Protein AF-A0A482VTL4-F1 (afdb_monomer)

Solvent-accessible surface area (backbone atoms only — not comparable to full-atom values): 32641 Å² total; per-residue (Å²): 131,57,73,71,59,55,52,56,54,50,52,46,52,51,50,43,53,53,53,52,62,66,38,55,73,48,60,79,71,60,83,48,68,69,58,53,53,38,52,49,57,42,52,54,55,52,72,68,53,52,88,90,37,41,71,59,42,42,52,54,50,53,53,48,38,52,28,54,71,68,72,47,85,49,82,72,54,74,49,80,71,72,94,62,82,82,74,74,77,81,61,75,80,79,84,70,78,88,76,66,90,77,74,70,80,77,70,83,72,81,81,76,95,78,85,88,82,91,82,84,89,82,86,82,87,83,90,80,87,82,86,81,82,88,81,87,82,89,80,84,88,83,85,91,76,92,80,81,91,76,87,87,81,91,84,87,82,85,91,85,89,85,84,88,80,87,76,89,77,81,86,75,92,71,96,77,89,69,69,76,64,57,60,60,55,51,56,55,53,53,54,51,53,54,52,53,52,53,55,52,52,52,52,53,56,58,56,57,71,68,70,78,80,82,82,86,84,84,84,89,83,86,86,90,87,87,86,80,90,86,86,81,95,70,86,76,49,76,66,52,51,53,51,46,51,51,50,50,49,52,49,49,51,51,50,51,55,50,54,58,43,49,58,54,50,52,56,48,47,53,50,50,53,52,50,52,52,52,50,54,50,50,53,51,50,50,53,50,52,50,53,52,50,53,53,49,51,52,52,50,56,53,51,52,52,50,52,52,49,53,52,50,54,49,52,51,53,51,52,52,52,52,50,52,51,52,52,49,53,52,51,51,52,50,52,53,51,51,52,52,51,52,51,50,51,52,53,50,52,52,53,53,49,55,51,51,53,52,51,51,53,52,51,52,54,50,53,54,49,50,52,52,51,53,51,52,50,52,51,52,49,52,55,51,52,54,48,50,65,60,44,51,62,54,50,53,52,48,51,67,65,39,53,63,53,55,50,49,50,54,54,50,66,71,54,74,83,63,80,88,53,74,70,60,54,56,51,52,54,51,49,53,53,49,50,55,51,50,52,53,51,50,56,50,50,51,55,52,50,52,52,51,53,51,50,52,51,53,54,48,52,54,50,52,52,52,51,52,49,52,53,51,52,53,51,50,52,50,49,53,53,51,53,52,51,54,52,49,52,52,50,52,53,48,54,52,50,52,52,53,50,50,52,49,51,52,50,53,53,50,52,53,51,51,51,50,54,49,50,53,49,52,52,51,53,52,49,54,51,36,59,74,69,67,59,77,129

pLDDT: mean 78.12, std 22.91, range [29.98, 98.38]

Organism: Asbolus verrucosus (NCBI:txid1661398)

Secondary structure (DSSP, 8-state):
--HHHHHHHHHHHHHHHHHHHHHHHHHTT---HHHHHHHHHHHHHHHT--TTTHHHHHHHHHHHHHHHHTT---TTTTSPPPSSSPPPGGGSSSS--TT-------------------------------PPPP-------------------------------------------STHHHHHHHHHHHHHHHHHHHHHHHHHHHHHTTSSSS--------------------PPPHHHHHHHHHHHHHHHHHHHHHHHHHHHHHHHHHHHHHHHHHHHHHHHHHHHHHHHHHHHHHHHHHHHHHHHHHHHHHHHHHHHHHHHHHHHHHHHHHHHHHHHHHHHHHHHHHHHHHHHHHHHHHHHHHHHHHHHHHHHHHHHHHHHHHHHHHHHHHHHHHHHHHHHHHHHHHHHHTTTTS---HHHHHHHHHHHHHHHHHHHHHHHHHHHHHHHHHHHHHHHHHHHHHHHHHHHHHHHHHHHHHHHHHHHHHHHHHHHHHHHHHHHHHHHHHHHHHHHHHHHHHHHHHHHHHHHTT---

Foldseek 3Di:
DDPVLVVVLVVLVVLVVVLVVLQVVLLVVQPDPLLNVLLVQLVVVLVVADSVQSVQSSVVSVVSSVCSVVSHDDPPSNAGADPDHHDRPVPPPDDPPPDDPPPDPPDPDPDDPDDDDDDDDDDDDDDDDDDDDDDDDDDDDDDDDDDDDDDDDDDDDDDDDDDDDDDDDDDDDDDDPDPPVVVVVVVVVVVVVVVVVVVVVVVVVVVVVVPPPPDDDDDDDDDDDDDDDDDDDDDDDPVSVVVVVVVVVVVVVVVVVVVVCVVVVVVVVVVVVVVVVVVVVVVVVVVVVVVVVVVVVVVVVVVVVVVVVVVVVVVVVVVVVVVVVVVVVVVVVVVVVVVVVVVVVVVVVVVVVVVVVVVVVVVVVVVVVVVVVVVVVVVVVVVVVVVCVVCVVVVVVVVVVCPVVVVVVVVVVVVPPDDDDCVVVVVVVVVVVVVVVVVVVVVVVVVVVVVVVVVVVVVVVVVVVVVVVVVVVVVVVVVVVVVVVVVVVVVVVVVVVVVVVVVVVVVVVVVVVVVVVVVVVVVVVVVVVCVVVVVPD

Radius of gyration: 60.25 Å; Cα contacts (8 Å, |Δi|>4): 72; chains: 1; bounding box: 126×79×202 Å

Structure (mmCIF, N/CA/C/O backbone):
data_AF-A0A482VTL4-F1
#
_entry.id   AF-A0A482VTL4-F1
#
loop_
_atom_site.group_PDB
_atom_site.id
_atom_site.type_symbol
_atom_site.label_atom_id
_atom_site.label_alt_id
_atom_site.label_comp_id
_atom_site.label_asym_id
_atom_site.label_entity_id
_atom_site.label_seq_id
_atom_site.pdbx_PDB_ins_code
_atom_site.Cartn_x
_atom_site.Cartn_y
_atom_site.Cartn_z
_atom_site.occupancy
_atom_site.B_iso_or_equiv
_atom_site.auth_seq_id
_atom_site.auth_comp_id
_atom_site.auth_asym_id
_atom_site.auth_atom_id
_atom_site.pdbx_PDB_model_num
ATOM 1 N N . MET A 1 1 ? -28.042 -32.135 0.192 1.00 60.25 1 MET A N 1
ATOM 2 C CA . MET A 1 1 ? -26.787 -31.530 0.683 1.00 60.25 1 MET A CA 1
ATOM 3 C C . MET A 1 1 ? -27.067 -30.994 2.074 1.00 60.25 1 MET A C 1
ATOM 5 O O . MET A 1 1 ? -28.146 -30.457 2.275 1.00 60.25 1 MET A O 1
ATOM 9 N N . SER A 1 2 ? -26.186 -31.239 3.046 1.00 85.94 2 SER A N 1
ATOM 10 C CA . SER A 1 2 ? -26.343 -30.674 4.397 1.00 85.94 2 SER A CA 1
ATOM 11 C C . SER A 1 2 ? -26.143 -29.156 4.338 1.00 85.94 2 SER A C 1
ATOM 13 O O . SER A 1 2 ? -25.330 -28.710 3.531 1.00 85.94 2 SER A O 1
ATOM 15 N N . ALA A 1 3 ? -26.822 -28.379 5.187 1.00 86.50 3 ALA A N 1
ATOM 16 C CA . ALA A 1 3 ? -26.618 -26.927 5.291 1.00 86.50 3 ALA A CA 1
ATOM 17 C C . ALA A 1 3 ? -25.130 -26.567 5.491 1.00 86.50 3 ALA A C 1
ATOM 19 O O . ALA A 1 3 ? -24.632 -25.621 4.889 1.00 86.50 3 ALA A O 1
ATOM 20 N N . ALA A 1 4 ? -24.385 -27.415 6.211 1.00 87.44 4 ALA A N 1
ATOM 21 C CA . ALA A 1 4 ? -22.936 -27.284 6.378 1.00 87.44 4 ALA A CA 1
ATOM 22 C C . ALA A 1 4 ? -22.156 -27.358 5.048 1.00 87.44 4 ALA A C 1
ATOM 24 O O . ALA A 1 4 ? -21.132 -26.708 4.882 1.00 87.44 4 ALA A O 1
ATOM 25 N N . SER A 1 5 ? -22.639 -28.130 4.069 1.00 90.88 5 SER A N 1
ATOM 26 C CA . SER A 1 5 ? -22.007 -28.215 2.748 1.00 90.88 5 SER A CA 1
ATOM 27 C C . SER A 1 5 ? -22.274 -26.978 1.893 1.00 90.88 5 SER A C 1
ATOM 29 O O . SER A 1 5 ? -21.494 -26.723 0.982 1.00 90.88 5 SER A O 1
ATOM 31 N N . GLU A 1 6 ? -23.365 -26.247 2.124 1.00 93.69 6 GLU A N 1
ATOM 32 C CA . GLU A 1 6 ? -23.650 -25.006 1.394 1.00 93.69 6 GLU A CA 1
ATOM 33 C C . GLU A 1 6 ? -22.810 -23.840 1.915 1.00 93.69 6 GLU A C 1
ATOM 35 O O . GLU A 1 6 ? -22.369 -23.011 1.123 1.00 93.69 6 GLU A O 1
ATOM 40 N N . GLU A 1 7 ? -22.545 -23.798 3.220 1.00 95.12 7 GLU A N 1
ATOM 41 C CA . GLU A 1 7 ? -21.705 -22.774 3.847 1.00 95.12 7 GLU A CA 1
ATOM 42 C C . GLU A 1 7 ? -20.256 -22.856 3.347 1.00 95.12 7 GLU A C 1
ATOM 44 O O . GLU A 1 7 ? -19.755 -21.895 2.768 1.00 95.12 7 GLU A O 1
ATOM 49 N N . VAL A 1 8 ? -19.658 -24.054 3.362 1.00 95.12 8 VAL A N 1
ATOM 50 C CA . VAL A 1 8 ? -18.314 -24.297 2.796 1.00 95.12 8 VAL A CA 1
ATOM 51 C C . VAL A 1 8 ? -18.229 -23.889 1.318 1.00 95.12 8 VAL A C 1
ATOM 53 O O . VAL A 1 8 ? -17.211 -23.390 0.844 1.00 95.12 8 VAL A O 1
ATOM 56 N N . GLN A 1 9 ? -19.304 -24.084 0.553 1.00 95.06 9 GLN A N 1
ATOM 57 C CA . GLN A 1 9 ? -19.341 -23.714 -0.863 1.00 95.06 9 GLN A CA 1
ATOM 58 C C . GLN A 1 9 ? -19.384 -22.197 -1.083 1.00 95.06 9 GLN A C 1
ATOM 60 O O . GLN A 1 9 ? -18.879 -21.741 -2.111 1.00 95.06 9 GLN A O 1
ATOM 65 N N . LYS A 1 10 ? -19.976 -21.435 -0.152 1.00 95.38 10 LYS A N 1
ATOM 66 C CA . LYS A 1 10 ? -19.970 -19.965 -0.172 1.00 95.38 10 LYS A CA 1
ATOM 67 C C . LYS A 1 10 ? -18.594 -19.420 0.190 1.00 95.38 10 LYS A C 1
ATOM 69 O O . LYS A 1 10 ? -18.122 -18.521 -0.502 1.00 95.38 10 LYS A O 1
ATOM 74 N N . ASP A 1 11 ? -17.937 -20.009 1.185 1.00 96.94 11 ASP A N 1
ATOM 75 C CA . ASP A 1 11 ? -16.589 -19.607 1.599 1.00 96.94 11 ASP A CA 1
ATOM 76 C C . ASP A 1 11 ? -15.585 -19.778 0.454 1.00 96.94 11 ASP A C 1
ATOM 78 O O . ASP A 1 11 ? -14.844 -18.854 0.122 1.00 96.94 11 ASP A O 1
ATOM 82 N N . LEU A 1 12 ? -15.648 -20.907 -0.259 1.00 96.62 12 LEU A N 1
ATOM 83 C CA . LEU A 1 12 ? -14.800 -21.140 -1.431 1.00 96.62 12 LEU A CA 1
ATOM 84 C C . LEU A 1 12 ? -15.056 -20.138 -2.570 1.00 96.62 12 LEU A C 1
ATOM 86 O O . LEU A 1 12 ? -14.132 -19.806 -3.315 1.00 96.62 12 LEU A O 1
ATOM 90 N N . ASP A 1 13 ? -16.286 -19.651 -2.747 1.00 97.25 13 ASP A N 1
ATOM 91 C CA . ASP A 1 13 ? -16.582 -18.605 -3.736 1.00 97.25 13 ASP A CA 1
ATOM 92 C C . ASP A 1 13 ? -16.132 -17.214 -3.280 1.00 97.25 13 ASP A C 1
ATOM 94 O O . ASP A 1 13 ? -15.721 -16.407 -4.117 1.00 97.25 13 ASP A O 1
ATOM 98 N N . ALA A 1 14 ? -16.173 -16.932 -1.977 1.00 96.88 14 ALA A N 1
ATOM 99 C CA . ALA A 1 14 ? -15.612 -15.710 -1.413 1.00 96.88 14 ALA A CA 1
ATOM 100 C C . ALA A 1 14 ? -14.087 -15.671 -1.604 1.00 96.88 14 ALA A C 1
ATOM 102 O O . ALA A 1 14 ? -13.564 -14.683 -2.121 1.00 96.88 14 ALA A O 1
ATOM 103 N N . GLU A 1 15 ? -13.392 -16.772 -1.306 1.00 97.19 15 GLU A N 1
ATOM 104 C CA . GLU A 1 15 ? -11.956 -16.926 -1.573 1.00 97.19 15 GLU A CA 1
ATOM 105 C C . GLU A 1 15 ? -11.619 -16.718 -3.053 1.00 97.19 15 GLU A C 1
ATOM 107 O O . GLU A 1 15 ? -10.698 -15.974 -3.383 1.00 97.19 15 GLU A O 1
ATOM 112 N N . PHE A 1 16 ? -12.391 -17.319 -3.964 1.00 98.00 16 PHE A N 1
ATOM 113 C CA . PHE A 1 16 ? -12.198 -17.143 -5.405 1.00 98.00 16 PHE A CA 1
ATOM 114 C C . PHE A 1 16 ? -12.252 -15.665 -5.816 1.00 98.00 16 PHE A C 1
ATOM 116 O O . PHE A 1 16 ? -11.371 -15.184 -6.529 1.00 98.00 16 PHE A O 1
ATOM 123 N N . ARG A 1 17 ? -13.256 -14.919 -5.333 1.00 97.56 17 ARG A N 1
ATOM 124 C CA . ARG A 1 17 ? -13.385 -13.478 -5.608 1.00 97.56 17 ARG A CA 1
ATOM 125 C C . ARG A 1 17 ? -12.230 -12.678 -5.013 1.00 97.56 17 ARG A C 1
ATOM 127 O O . ARG A 1 17 ? -11.734 -11.766 -5.672 1.00 97.56 17 ARG A O 1
ATOM 134 N N . GLN A 1 18 ? -11.794 -13.031 -3.806 1.00 97.69 18 GLN A N 1
ATOM 135 C CA . GLN A 1 18 ? -10.670 -12.378 -3.142 1.00 97.69 18 GLN A CA 1
ATOM 136 C C . GLN A 1 18 ? -9.375 -12.551 -3.942 1.00 97.69 18 GLN A C 1
ATOM 138 O O . GLN A 1 18 ? -8.661 -11.579 -4.178 1.00 97.69 18 GLN A O 1
ATOM 143 N N . ILE A 1 19 ? -9.094 -13.764 -4.420 1.00 97.19 19 ILE A N 1
ATOM 144 C CA . ILE A 1 19 ? -7.901 -14.032 -5.229 1.00 97.19 19 ILE A CA 1
ATOM 145 C C . ILE A 1 19 ? -7.982 -13.284 -6.569 1.00 97.19 19 ILE A C 1
ATOM 147 O O . ILE A 1 19 ? -7.005 -12.660 -6.976 1.00 97.19 19 ILE A O 1
ATOM 151 N N . LEU A 1 20 ? -9.143 -13.254 -7.236 1.00 97.50 20 LEU A N 1
ATOM 152 C CA . LEU A 1 20 ? -9.313 -12.463 -8.466 1.00 97.50 20 LEU A CA 1
ATOM 153 C C . LEU A 1 20 ? -9.053 -10.967 -8.247 1.00 97.50 20 LEU A C 1
ATOM 155 O O . LEU A 1 20 ? -8.457 -10.315 -9.107 1.00 97.50 20 LEU A O 1
ATOM 159 N N . TYR A 1 21 ? -9.477 -10.424 -7.104 1.00 97.06 21 TYR A N 1
ATOM 160 C CA . TYR A 1 21 ? -9.204 -9.035 -6.741 1.00 97.06 21 TYR A CA 1
ATOM 161 C C . TYR A 1 21 ? -7.698 -8.770 -6.595 1.00 97.06 21 TYR A C 1
ATOM 163 O O . TYR A 1 21 ? -7.215 -7.745 -7.071 1.00 97.06 21 TYR A O 1
ATOM 171 N N . ILE A 1 22 ? -6.957 -9.722 -6.017 1.00 95.44 22 ILE A N 1
ATOM 172 C CA . ILE A 1 22 ? -5.495 -9.658 -5.881 1.00 95.44 22 ILE A CA 1
ATOM 173 C C . ILE A 1 22 ? -4.805 -9.728 -7.249 1.00 95.44 22 ILE A C 1
ATOM 175 O O . ILE A 1 22 ? -3.878 -8.966 -7.492 1.00 95.44 22 ILE A O 1
ATOM 179 N N . ILE A 1 23 ? -5.258 -10.595 -8.161 1.00 96.31 23 ILE A N 1
ATOM 180 C CA . ILE A 1 23 ? -4.631 -10.782 -9.483 1.00 96.31 23 ILE A CA 1
ATOM 181 C C . ILE A 1 23 ? -4.832 -9.562 -10.397 1.00 96.31 23 ILE A C 1
ATOM 183 O O . ILE A 1 23 ? -3.937 -9.205 -11.166 1.00 96.31 23 ILE A O 1
ATOM 187 N N . LYS A 1 24 ? -6.004 -8.917 -10.330 1.00 96.44 24 LYS A N 1
ATOM 188 C CA . LYS A 1 24 ? -6.426 -7.835 -11.237 1.00 96.44 24 LYS A CA 1
ATOM 189 C C . LYS A 1 24 ? -5.363 -6.750 -11.514 1.00 96.44 24 LYS A C 1
ATOM 191 O O . LYS A 1 24 ? -5.159 -6.462 -12.694 1.00 96.44 24 LYS A O 1
ATOM 196 N N . PRO A 1 25 ? -4.688 -6.138 -10.518 1.00 96.50 25 PRO A N 1
ATOM 197 C CA . PRO A 1 25 ? -3.661 -5.124 -10.776 1.00 96.50 25 PRO A CA 1
ATOM 198 C C . PRO A 1 25 ? -2.442 -5.669 -11.530 1.00 96.50 25 PRO A C 1
ATOM 200 O O . PRO A 1 25 ? -1.863 -4.953 -12.341 1.00 96.50 25 PRO A O 1
ATOM 203 N N . TYR A 1 26 ? -2.072 -6.935 -11.324 1.00 95.69 26 TYR A N 1
ATOM 204 C CA . TYR A 1 26 ? -0.887 -7.520 -11.951 1.00 95.69 26 TYR A CA 1
ATOM 205 C C . TYR A 1 26 ? -1.092 -7.851 -13.435 1.00 95.69 26 TYR A C 1
ATOM 207 O O . TYR A 1 26 ? -0.136 -7.787 -14.204 1.00 95.69 26 TYR A O 1
ATOM 215 N N . ILE A 1 27 ? -2.331 -8.121 -13.874 1.00 93.69 27 ILE A N 1
ATOM 216 C CA . ILE A 1 27 ? -2.642 -8.393 -15.293 1.00 93.69 27 ILE A CA 1
ATOM 217 C C . ILE A 1 27 ? -2.226 -7.228 -16.200 1.00 93.69 27 ILE A C 1
ATOM 219 O O . ILE A 1 27 ? -1.717 -7.457 -17.294 1.00 93.69 27 ILE A O 1
ATOM 223 N N . ALA A 1 28 ? -2.386 -5.986 -15.736 1.00 93.12 28 ALA A N 1
ATOM 224 C CA . ALA A 1 28 ? -2.023 -4.793 -16.502 1.00 93.12 28 ALA A CA 1
ATOM 225 C C . ALA A 1 28 ? -0.508 -4.652 -16.748 1.00 93.12 28 ALA A C 1
ATOM 227 O O . ALA A 1 28 ? -0.102 -3.878 -17.611 1.00 93.12 28 ALA A O 1
ATOM 228 N N . HIS A 1 29 ? 0.324 -5.383 -16.000 1.00 93.62 29 HIS A N 1
ATOM 229 C CA . HIS A 1 29 ? 1.783 -5.326 -16.090 1.00 93.62 29 HIS A CA 1
ATOM 230 C C . HIS A 1 29 ? 2.392 -6.451 -16.944 1.00 93.62 29 HIS A C 1
ATOM 232 O O . HIS A 1 29 ? 3.610 -6.492 -17.128 1.00 93.62 29 HIS A O 1
ATOM 238 N N . ILE A 1 30 ? 1.570 -7.356 -17.485 1.00 95.25 30 ILE A N 1
ATOM 239 C CA . ILE A 1 30 ? 2.030 -8.462 -18.329 1.00 95.25 30 ILE A CA 1
ATOM 240 C C . ILE A 1 30 ? 2.182 -7.961 -19.766 1.00 95.25 30 ILE A C 1
ATOM 242 O O . ILE A 1 30 ? 1.201 -7.723 -20.465 1.00 95.25 30 ILE A O 1
ATOM 246 N N . ASN A 1 31 ? 3.432 -7.822 -20.213 1.00 95.12 31 ASN A N 1
ATOM 247 C CA . ASN A 1 31 ? 3.753 -7.313 -21.552 1.00 95.12 31 ASN A CA 1
ATOM 248 C C . ASN A 1 31 ? 3.750 -8.399 -22.640 1.00 95.12 31 ASN A C 1
ATOM 250 O O . ASN A 1 31 ? 3.723 -8.078 -23.827 1.00 95.12 31 ASN A O 1
ATOM 254 N N . ASP A 1 32 ? 3.804 -9.676 -22.257 1.00 96.69 32 ASP A N 1
ATOM 255 C CA . ASP A 1 32 ? 3.791 -10.783 -23.209 1.00 96.69 32 ASP A CA 1
ATOM 256 C C . ASP A 1 32 ? 2.350 -11.182 -23.560 1.00 96.69 32 ASP A C 1
ATOM 258 O O . ASP A 1 32 ? 1.608 -11.728 -22.737 1.00 96.69 32 ASP A O 1
ATOM 262 N N . HIS A 1 33 ? 1.969 -10.939 -24.815 1.00 95.62 33 HIS A N 1
ATOM 263 C CA . HIS A 1 33 ? 0.667 -11.317 -25.356 1.00 95.62 33 HIS A CA 1
ATOM 264 C C . HIS A 1 33 ? 0.412 -12.829 -25.250 1.00 95.62 33 HIS A C 1
ATOM 266 O O . HIS A 1 33 ? -0.726 -13.250 -25.036 1.00 95.62 33 HIS A O 1
ATOM 272 N N . PHE A 1 34 ? 1.447 -13.666 -25.383 1.00 95.88 34 PHE A N 1
ATOM 273 C CA . PHE A 1 34 ? 1.299 -15.113 -25.251 1.00 95.88 34 PHE A CA 1
ATOM 274 C C . PHE A 1 34 ? 0.902 -15.502 -23.822 1.00 95.88 34 PHE A C 1
ATOM 276 O O . PHE A 1 34 ? -0.043 -16.271 -23.638 1.00 95.88 34 PHE A O 1
ATOM 283 N N . HIS A 1 35 ? 1.562 -14.929 -22.812 1.00 96.25 35 HIS A N 1
ATOM 284 C CA . HIS A 1 35 ? 1.199 -15.140 -21.409 1.00 96.25 35 HIS A CA 1
ATOM 285 C C . HIS A 1 35 ? -0.220 -14.655 -21.113 1.00 96.25 35 HIS A C 1
ATOM 287 O O . HIS A 1 35 ? -0.997 -15.377 -20.489 1.00 96.25 35 HIS A O 1
ATOM 293 N N . LEU A 1 36 ? -0.583 -13.468 -21.604 1.00 96.44 36 LEU A N 1
ATOM 294 C CA . LEU A 1 36 ? -1.904 -12.884 -21.384 1.00 96.44 36 LEU A CA 1
ATOM 295 C C . LEU A 1 36 ? -3.025 -13.775 -21.939 1.00 96.44 36 LEU A C 1
ATOM 297 O O . LEU A 1 36 ? -4.020 -14.010 -21.252 1.00 96.44 36 LEU A O 1
ATOM 301 N N . GLU A 1 37 ? -2.836 -14.344 -23.131 1.00 97.00 37 GLU A N 1
ATOM 302 C CA . GLU A 1 37 ? -3.790 -15.287 -23.718 1.00 97.00 37 GLU A CA 1
ATOM 303 C C . GLU A 1 37 ? -3.909 -16.573 -22.883 1.00 97.00 37 GLU A C 1
ATOM 305 O O . GLU A 1 37 ? -5.011 -17.063 -22.633 1.00 97.00 37 GLU A O 1
ATOM 310 N N . LYS A 1 38 ? -2.791 -17.104 -22.372 1.00 97.19 38 LYS A N 1
ATOM 311 C CA . LYS A 1 38 ? -2.809 -18.288 -21.497 1.00 97.19 38 LYS A CA 1
ATOM 312 C C . LYS A 1 38 ? -3.529 -18.023 -20.182 1.00 97.19 38 LYS A C 1
ATOM 314 O O . LYS A 1 38 ? -4.379 -18.825 -19.791 1.00 97.19 38 LYS A O 1
ATOM 319 N N . TYR A 1 39 ? -3.249 -16.893 -19.537 1.00 96.69 39 TYR A N 1
ATOM 320 C CA . TYR A 1 39 ? -3.949 -16.480 -18.324 1.00 96.69 39 TYR A CA 1
ATOM 321 C C . TYR A 1 39 ? -5.444 -16.318 -18.570 1.00 96.69 39 TYR A C 1
ATOM 323 O O . TYR A 1 39 ? -6.241 -16.806 -17.774 1.00 96.69 39 TYR A O 1
ATOM 331 N N . ARG A 1 40 ? -5.836 -15.713 -19.696 1.00 97.44 40 ARG A N 1
ATOM 332 C CA . ARG A 1 40 ? -7.242 -15.557 -20.074 1.00 97.44 40 ARG A CA 1
ATOM 333 C C . ARG A 1 40 ? -7.962 -16.902 -20.170 1.00 97.44 40 ARG A C 1
ATOM 335 O O . ARG A 1 40 ? -8.983 -17.076 -19.512 1.00 97.44 40 ARG A O 1
ATOM 342 N N . VAL A 1 41 ? -7.418 -17.852 -20.934 1.00 97.50 41 VAL A N 1
ATOM 343 C CA . VAL A 1 41 ? -8.039 -19.175 -21.132 1.00 97.50 41 VAL A CA 1
ATOM 344 C C . VAL A 1 41 ? -8.142 -19.948 -19.810 1.00 97.50 41 VAL A C 1
ATOM 346 O O . VAL A 1 41 ? -9.148 -20.609 -19.547 1.00 97.50 41 VAL A O 1
ATOM 349 N N . TRP A 1 42 ? -7.128 -19.857 -18.944 1.00 97.88 42 TRP A N 1
ATOM 350 C CA . TRP A 1 42 ? -7.177 -20.477 -17.618 1.00 97.88 42 TRP A CA 1
ATOM 351 C C . TRP A 1 42 ? -8.194 -19.814 -16.690 1.00 97.88 42 TRP A C 1
ATOM 353 O O . TRP A 1 42 ? -8.961 -20.523 -16.043 1.00 97.88 42 TRP A O 1
ATOM 363 N N . LEU A 1 43 ? -8.243 -18.482 -16.632 1.00 97.56 43 LEU A N 1
ATOM 364 C CA . LEU A 1 43 ? -9.210 -17.751 -15.810 1.00 97.56 43 LEU A CA 1
ATOM 365 C C . LEU A 1 43 ? -10.652 -18.034 -16.243 1.00 97.56 43 LEU A C 1
ATOM 367 O O . LEU A 1 43 ? -11.512 -18.242 -15.387 1.00 97.56 43 LEU A O 1
ATOM 371 N N . GLU A 1 44 ? -10.900 -18.113 -17.551 1.00 97.56 44 GLU A N 1
ATOM 372 C CA . GLU A 1 44 ? -12.193 -18.504 -18.116 1.00 97.56 44 GLU A CA 1
ATOM 373 C C . GLU A 1 44 ? -12.583 -19.912 -17.647 1.00 97.56 44 GLU A C 1
ATOM 375 O O . GLU A 1 44 ? -13.609 -20.076 -16.985 1.00 97.56 44 GLU A O 1
ATOM 380 N N . ARG A 1 45 ? -11.710 -20.914 -17.826 1.00 97.31 45 ARG A N 1
ATOM 381 C CA . ARG A 1 45 ? -11.989 -22.278 -17.346 1.00 97.31 45 ARG A CA 1
ATOM 382 C C . ARG A 1 45 ? -12.198 -22.350 -15.832 1.00 97.31 45 ARG A C 1
ATOM 384 O O . ARG A 1 45 ? -13.053 -23.112 -15.374 1.00 97.31 45 ARG A O 1
ATOM 391 N N . LEU A 1 46 ? -11.403 -21.623 -15.046 1.00 97.31 46 LEU A N 1
ATOM 392 C CA . LEU A 1 46 ? -11.519 -21.617 -13.587 1.00 97.31 46 LEU A CA 1
ATOM 393 C C . LEU A 1 46 ? -12.845 -20.986 -13.143 1.00 97.31 46 LEU A C 1
ATOM 395 O O . LEU A 1 46 ? -13.442 -21.469 -12.179 1.00 97.31 46 LEU A O 1
ATOM 399 N N . SER A 1 47 ? -13.347 -19.986 -13.874 1.00 97.00 47 SER A N 1
ATOM 400 C CA . SER A 1 47 ? -14.650 -19.365 -13.613 1.00 97.00 47 SER A CA 1
ATOM 401 C C . SER A 1 47 ? -15.840 -20.306 -13.853 1.00 97.00 47 SER A C 1
ATOM 403 O O . SER A 1 47 ? -16.849 -20.200 -13.160 1.00 97.00 47 SER A O 1
ATOM 405 N N . GLU A 1 48 ? -15.690 -21.286 -14.750 1.00 96.25 48 GLU A N 1
ATOM 406 C CA . GLU A 1 48 ? -16.719 -22.275 -15.113 1.00 96.25 48 GLU A CA 1
ATOM 407 C C . GLU A 1 48 ? -16.684 -23.564 -14.264 1.00 96.25 48 GLU A C 1
ATOM 409 O O . GLU A 1 48 ? -17.377 -24.538 -14.563 1.00 96.25 48 GLU A O 1
ATOM 414 N N . SER A 1 49 ? -15.863 -23.618 -13.210 1.00 94.06 49 SER A N 1
ATOM 415 C CA . SER A 1 49 ? -15.665 -24.849 -12.428 1.00 94.06 49 SER A CA 1
ATOM 416 C C . SER A 1 49 ? -16.933 -25.301 -11.692 1.00 94.06 49 SER A C 1
ATOM 418 O O . SER A 1 49 ? -17.654 -24.496 -11.097 1.00 94.06 49 SER A O 1
ATOM 420 N N . SER A 1 50 ? -17.172 -26.616 -11.668 1.00 94.88 50 SER A N 1
ATOM 421 C CA . SER A 1 50 ? -18.305 -27.218 -10.953 1.00 94.88 50 SER A CA 1
ATOM 422 C C . SER A 1 50 ? -18.182 -27.063 -9.426 1.00 94.88 50 SER A C 1
ATOM 424 O O . SER A 1 50 ? -17.099 -26.822 -8.888 1.00 94.88 50 SER A O 1
ATOM 426 N N . THR A 1 51 ? -19.281 -27.252 -8.684 1.00 93.56 51 THR A N 1
ATOM 427 C CA . THR A 1 51 ? -19.282 -27.182 -7.205 1.00 93.56 51 THR A CA 1
ATOM 428 C C . THR A 1 51 ? -18.321 -28.179 -6.550 1.00 93.56 51 THR A C 1
ATOM 430 O O . THR A 1 51 ? -17.770 -27.895 -5.487 1.00 93.56 51 THR A O 1
ATOM 433 N N . ALA A 1 52 ? -18.070 -29.322 -7.194 1.00 95.00 52 ALA A N 1
ATOM 434 C CA . ALA A 1 52 ? -17.108 -30.322 -6.731 1.00 95.00 52 ALA A CA 1
ATOM 435 C C . ALA A 1 52 ? -15.642 -29.884 -6.922 1.00 95.00 52 ALA A C 1
ATOM 437 O O . ALA A 1 52 ? -14.759 -30.367 -6.218 1.00 95.00 52 ALA A O 1
ATOM 438 N N . GLU A 1 53 ? -15.379 -28.954 -7.843 1.00 95.81 53 GLU A N 1
ATOM 439 C CA . GLU A 1 53 ? -14.033 -28.513 -8.227 1.00 95.81 53 GLU A CA 1
ATOM 440 C C . GLU A 1 53 ? -13.587 -27.224 -7.533 1.00 95.81 53 GLU A C 1
ATOM 442 O O . GLU A 1 53 ? -12.419 -26.863 -7.645 1.00 95.81 53 GLU A O 1
ATOM 447 N N . LYS A 1 54 ? -14.464 -26.528 -6.795 1.00 97.50 54 LYS A N 1
ATOM 448 C CA . LYS A 1 54 ? -14.162 -25.201 -6.221 1.00 97.50 54 LYS A CA 1
ATOM 449 C C . LYS A 1 54 ? -12.895 -25.150 -5.369 1.00 97.50 54 LYS A C 1
ATOM 451 O O . LYS A 1 54 ? -12.158 -24.171 -5.428 1.00 97.50 54 LYS A O 1
ATOM 456 N N . PHE A 1 55 ? -12.629 -26.202 -4.599 1.00 97.00 55 PHE A N 1
ATOM 457 C CA . PHE A 1 55 ? -11.418 -26.281 -3.786 1.00 97.00 55 PHE A CA 1
ATOM 458 C C . PHE A 1 55 ? -10.153 -26.335 -4.651 1.00 97.00 55 PHE A C 1
ATOM 460 O O . PHE A 1 55 ? -9.185 -25.625 -4.392 1.00 97.00 55 PHE A O 1
ATOM 467 N N . GLU A 1 56 ? -10.166 -27.145 -5.711 1.00 97.12 56 GLU A N 1
ATOM 468 C CA . GLU A 1 56 ? -9.018 -27.258 -6.609 1.00 97.12 56 GLU A CA 1
ATOM 469 C C . GLU A 1 56 ? -8.889 -26.012 -7.494 1.00 97.12 56 GLU A C 1
ATOM 471 O O . GLU A 1 56 ? -7.789 -25.491 -7.647 1.00 97.12 56 GLU A O 1
ATOM 476 N N . ARG A 1 57 ? -10.012 -25.447 -7.958 1.00 97.50 57 ARG A N 1
ATOM 477 C CA . ARG A 1 57 ? -10.077 -24.141 -8.632 1.00 97.50 57 ARG A CA 1
ATOM 478 C C . ARG A 1 57 ? -9.316 -23.074 -7.849 1.00 97.50 57 ARG A C 1
ATOM 480 O O . ARG A 1 57 ? -8.477 -22.392 -8.429 1.00 97.50 57 ARG A O 1
ATOM 487 N N . ASN A 1 58 ? -9.591 -22.935 -6.550 1.00 98.00 58 ASN A N 1
ATOM 488 C CA . ASN A 1 58 ? -8.949 -21.913 -5.723 1.00 98.00 58 ASN A CA 1
ATOM 489 C C . ASN A 1 58 ? -7.433 -22.136 -5.625 1.00 98.00 58 ASN A C 1
ATOM 491 O O . ASN A 1 58 ? -6.680 -21.174 -5.726 1.00 98.00 58 ASN A O 1
ATOM 495 N N . LYS A 1 59 ? -6.959 -23.387 -5.533 1.00 96.94 59 LYS A N 1
ATOM 496 C CA . LYS A 1 59 ? -5.513 -23.678 -5.554 1.00 96.94 59 LYS A CA 1
ATOM 497 C C . LYS A 1 59 ? -4.846 -23.294 -6.869 1.00 96.94 59 LYS A C 1
ATOM 499 O O . LYS A 1 59 ? -3.791 -22.670 -6.838 1.00 96.94 59 LYS A O 1
ATOM 504 N N . TYR A 1 60 ? -5.450 -23.649 -8.006 1.00 97.62 60 TYR A N 1
ATOM 505 C CA . TYR A 1 60 ? -4.935 -23.225 -9.313 1.00 97.62 60 TYR A CA 1
ATOM 506 C C . TYR A 1 60 ? -4.910 -21.706 -9.414 1.00 97.62 60 TYR A C 1
ATOM 508 O O . TYR A 1 60 ? -3.959 -21.156 -9.949 1.00 97.62 60 TYR A O 1
ATOM 516 N N . LEU A 1 61 ? -5.926 -21.026 -8.882 1.00 97.44 61 LEU A N 1
ATOM 517 C CA . LEU A 1 61 ? -6.004 -19.574 -8.928 1.00 97.44 61 LEU A CA 1
ATOM 518 C C . LEU A 1 61 ? -4.924 -18.900 -8.064 1.00 97.44 61 LEU A C 1
ATOM 520 O O . LEU A 1 61 ? -4.341 -17.917 -8.507 1.00 97.44 61 LEU A O 1
ATOM 524 N N . VAL A 1 62 ? -4.621 -19.435 -6.875 1.00 97.25 62 VAL A N 1
ATOM 525 C CA . VAL A 1 62 ? -3.507 -18.954 -6.034 1.00 97.25 62 VAL A CA 1
ATOM 526 C C . VAL A 1 62 ? -2.167 -19.160 -6.736 1.00 97.25 62 VAL A C 1
ATOM 528 O O . VAL A 1 62 ? -1.362 -18.237 -6.802 1.00 97.25 62 VAL A O 1
ATOM 531 N N . GLU A 1 63 ? -1.930 -20.342 -7.302 1.00 96.94 63 GLU A N 1
ATOM 532 C CA . GLU A 1 63 ? -0.686 -20.608 -8.029 1.00 96.94 63 GLU A CA 1
ATOM 533 C C . GLU A 1 63 ? -0.556 -19.713 -9.271 1.00 96.94 63 GLU A C 1
ATOM 535 O O . GLU A 1 63 ? 0.509 -19.160 -9.538 1.00 96.94 63 GLU A O 1
ATOM 540 N N . LEU A 1 64 ? -1.659 -19.502 -9.993 1.00 96.81 64 LEU A N 1
ATOM 541 C CA . LEU A 1 64 ? -1.712 -18.577 -11.118 1.00 96.81 64 LEU A CA 1
ATOM 542 C C . LEU A 1 64 ? -1.404 -17.142 -10.679 1.00 96.81 64 LEU A C 1
ATOM 544 O O . LEU A 1 64 ? -0.675 -16.440 -11.373 1.00 96.81 64 LEU A O 1
ATOM 548 N N . ALA A 1 65 ? -1.918 -16.718 -9.520 1.00 97.00 65 ALA A N 1
ATOM 549 C CA . ALA A 1 65 ? -1.619 -15.411 -8.944 1.00 97.00 65 ALA A CA 1
ATOM 550 C C . ALA A 1 65 ? -0.123 -15.242 -8.669 1.00 97.00 65 ALA A C 1
ATOM 552 O O . ALA A 1 65 ? 0.444 -14.215 -9.038 1.00 97.00 65 ALA A O 1
ATOM 553 N N . ASN A 1 66 ? 0.518 -16.260 -8.089 1.00 95.88 66 ASN A N 1
ATOM 554 C CA . ASN A 1 66 ? 1.956 -16.253 -7.821 1.00 95.88 66 ASN A CA 1
ATOM 555 C C . ASN A 1 66 ? 2.762 -16.148 -9.125 1.00 95.88 66 ASN A C 1
ATOM 557 O O . ASN A 1 66 ? 3.663 -15.326 -9.234 1.00 95.88 66 ASN A O 1
ATOM 561 N N . GLN A 1 67 ? 2.393 -16.911 -10.156 1.00 96.25 67 GLN A N 1
ATOM 562 C CA . GLN A 1 67 ? 3.094 -16.879 -11.446 1.00 96.25 67 GLN A CA 1
ATOM 563 C C . GLN A 1 67 ? 2.898 -15.567 -12.215 1.00 96.25 67 GLN A C 1
ATOM 565 O O . GLN A 1 67 ? 3.828 -15.088 -12.867 1.00 96.25 67 GLN A O 1
ATOM 570 N N . ILE A 1 68 ? 1.711 -14.960 -12.116 1.00 96.31 68 ILE A N 1
ATOM 571 C CA . ILE A 1 68 ? 1.445 -13.619 -12.650 1.00 96.31 68 ILE A CA 1
ATOM 572 C C . ILE A 1 68 ? 2.288 -12.577 -11.905 1.00 96.31 68 ILE A C 1
ATOM 574 O O . ILE A 1 68 ? 2.890 -11.717 -12.547 1.00 96.31 68 ILE A O 1
ATOM 578 N N . HIS A 1 69 ? 2.357 -12.667 -10.574 1.00 95.62 69 HIS A N 1
ATOM 579 C CA . HIS A 1 69 ? 3.164 -11.777 -9.741 1.00 95.62 69 HIS A CA 1
ATOM 580 C C . HIS A 1 69 ? 4.657 -11.857 -10.094 1.00 95.62 69 HIS A C 1
ATOM 582 O O . HIS A 1 69 ? 5.306 -10.827 -10.265 1.00 95.62 69 HIS A O 1
ATOM 588 N N . ASP A 1 70 ? 5.167 -13.073 -10.299 1.00 95.25 70 ASP A N 1
ATOM 589 C CA . ASP A 1 70 ? 6.559 -13.336 -10.679 1.00 95.25 70 ASP A CA 1
ATOM 590 C C . ASP A 1 70 ? 6.847 -13.071 -12.170 1.00 95.25 70 ASP A C 1
ATOM 592 O O . ASP A 1 70 ? 7.991 -13.183 -12.616 1.00 95.25 70 ASP A O 1
ATOM 596 N N . ASN A 1 71 ? 5.816 -12.745 -12.962 1.00 94.56 71 ASN A N 1
ATOM 597 C CA . ASN A 1 71 ? 5.866 -12.619 -14.420 1.00 94.56 71 ASN A CA 1
ATOM 598 C C . ASN A 1 71 ? 6.522 -13.839 -15.110 1.00 94.56 71 ASN A C 1
ATOM 600 O O . ASN A 1 71 ? 7.259 -13.705 -16.091 1.00 94.56 71 ASN A O 1
ATOM 604 N N . ALA A 1 72 ? 6.262 -15.042 -14.592 1.00 94.75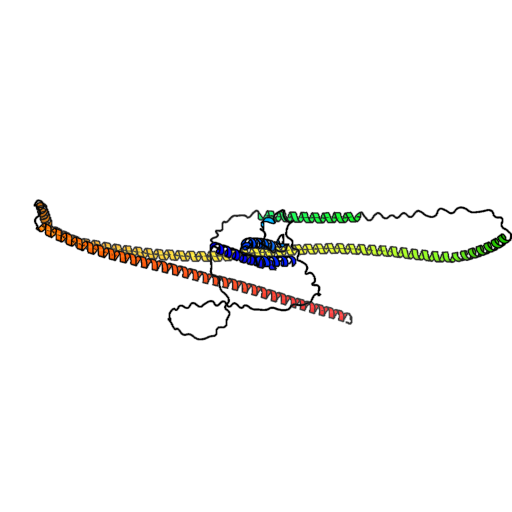 72 ALA A N 1
ATOM 605 C CA . ALA A 1 72 ? 6.873 -16.287 -15.046 1.00 94.75 72 ALA A CA 1
ATOM 606 C C . ALA A 1 72 ? 5.813 -17.381 -15.229 1.00 94.75 72 ALA A C 1
ATOM 608 O O . ALA A 1 72 ? 5.387 -18.014 -14.265 1.00 94.75 72 ALA A O 1
ATOM 609 N N . LEU A 1 73 ? 5.427 -17.641 -16.482 1.00 95.62 73 LEU A N 1
ATOM 610 C CA . LEU A 1 73 ? 4.461 -18.684 -16.818 1.00 95.62 73 LEU A CA 1
ATOM 611 C C . LEU A 1 73 ? 5.138 -20.064 -16.825 1.00 95.62 73 LEU A C 1
ATOM 613 O O . LEU A 1 73 ? 5.969 -20.360 -17.685 1.00 95.62 73 LEU A O 1
ATOM 617 N N . LYS A 1 74 ? 4.771 -20.927 -15.878 1.00 95.12 74 LYS A N 1
ATOM 618 C CA . LYS A 1 74 ? 5.283 -22.299 -15.738 1.00 95.12 74 LYS A CA 1
ATOM 619 C C . LYS A 1 74 ? 4.157 -23.320 -15.968 1.00 95.12 74 LYS A C 1
ATOM 621 O O . LYS A 1 74 ? 2.977 -22.974 -15.879 1.00 95.12 74 LYS A O 1
ATOM 626 N N . PRO A 1 75 ? 4.474 -24.594 -16.274 1.00 94.56 75 PRO A N 1
ATOM 627 C CA . PRO A 1 75 ? 3.482 -25.667 -16.251 1.00 94.56 75 PRO A CA 1
ATOM 628 C C . PRO A 1 75 ? 2.708 -25.697 -14.917 1.00 94.56 75 PRO A C 1
ATOM 630 O O . PRO A 1 75 ? 3.316 -25.465 -13.871 1.00 94.56 75 PRO A O 1
ATOM 633 N N . PRO A 1 76 ? 1.390 -25.974 -14.925 1.00 95.19 76 PRO A N 1
ATOM 634 C CA . PRO A 1 76 ? 0.575 -26.377 -16.077 1.00 95.19 76 PRO A CA 1
ATOM 635 C C . PRO A 1 76 ? 0.076 -25.223 -16.964 1.00 95.19 76 PRO A C 1
ATOM 637 O O . PRO A 1 76 ? -0.527 -25.483 -18.004 1.00 95.19 76 PRO A O 1
ATOM 640 N N . PHE A 1 77 ? 0.317 -23.961 -16.603 1.00 97.00 77 PHE A N 1
ATOM 641 C CA . PHE A 1 77 ? -0.320 -22.806 -17.250 1.00 97.00 77 PHE A CA 1
ATOM 642 C C . PHE A 1 77 ? 0.235 -22.461 -18.636 1.00 97.00 77 PHE A C 1
ATOM 644 O O . PHE A 1 77 ? -0.412 -21.763 -19.416 1.00 97.00 77 PHE A O 1
ATOM 651 N N . THR A 1 78 ? 1.399 -23.004 -18.991 1.00 95.94 78 THR A N 1
ATOM 652 C CA . THR A 1 78 ? 1.918 -22.983 -20.368 1.00 95.94 78 THR A CA 1
ATOM 653 C C . THR A 1 78 ? 1.025 -23.783 -21.331 1.00 95.94 78 THR A C 1
ATOM 655 O O . THR A 1 78 ? 0.923 -23.467 -22.526 1.00 95.94 78 THR A O 1
ATOM 658 N N . PHE A 1 79 ? 0.311 -24.787 -20.816 1.00 94.94 79 PHE A N 1
ATOM 659 C CA . PHE A 1 79 ? -0.639 -25.610 -21.558 1.00 94.94 79 PHE A CA 1
ATOM 660 C C . PHE A 1 79 ? -2.065 -25.064 -21.433 1.00 94.94 79 PHE A C 1
ATOM 662 O O . PHE A 1 79 ? -2.357 -24.217 -20.595 1.00 94.94 79 PHE A O 1
ATOM 669 N N . GLY A 1 80 ? -2.964 -25.495 -22.319 1.00 94.06 80 GLY A N 1
ATOM 670 C CA . GLY A 1 80 ? -4.388 -25.181 -22.169 1.00 94.06 80 GLY A CA 1
ATOM 671 C C . GLY A 1 80 ? -4.990 -25.971 -21.001 1.00 94.06 80 GLY A C 1
ATOM 672 O O . GLY A 1 80 ? -4.532 -27.086 -20.738 1.00 94.06 80 GLY A O 1
ATOM 673 N N . PRO A 1 81 ? -6.009 -25.438 -20.311 1.00 96.75 81 PRO A N 1
ATOM 674 C CA . PRO A 1 81 ? -6.638 -26.162 -19.225 1.00 96.75 81 PRO A CA 1
ATOM 675 C C . PRO A 1 81 ? -7.369 -27.423 -19.724 1.00 96.75 81 PRO A C 1
ATOM 677 O O . PRO A 1 81 ? -7.861 -27.458 -20.858 1.00 96.75 81 PRO A O 1
ATOM 680 N N . PRO A 1 82 ? -7.484 -28.469 -18.886 1.00 94.75 82 PRO A N 1
ATOM 681 C CA . PRO A 1 82 ? -8.143 -29.710 -19.265 1.00 94.75 82 PRO A CA 1
ATOM 682 C C . PRO A 1 82 ? -9.660 -29.511 -19.411 1.00 94.75 82 PRO A C 1
ATOM 684 O O . PRO A 1 82 ? -10.299 -28.786 -18.646 1.00 94.75 82 PRO A O 1
ATOM 687 N N . ARG A 1 83 ? -10.260 -30.205 -20.388 1.00 91.62 83 ARG A N 1
ATOM 688 C CA . ARG A 1 83 ? -11.713 -30.159 -20.663 1.00 91.62 83 ARG A CA 1
ATOM 689 C C . ARG A 1 83 ? -12.565 -30.930 -19.643 1.00 91.62 83 ARG A C 1
ATOM 691 O O . ARG A 1 83 ? -13.786 -30.850 -19.696 1.00 91.62 83 ARG A O 1
ATOM 698 N N . GLY A 1 84 ? -11.932 -31.693 -18.755 1.00 92.38 84 GLY A N 1
ATOM 699 C CA . GLY A 1 84 ? -12.582 -32.472 -17.700 1.00 92.38 84 GLY A CA 1
ATOM 700 C C . GLY A 1 84 ? -12.375 -31.868 -16.307 1.00 92.38 84 GLY A C 1
ATOM 701 O O . GLY A 1 84 ? -12.060 -30.678 -16.200 1.00 92.38 84 GLY A O 1
ATOM 702 N N . PRO A 1 85 ? -12.526 -32.680 -15.246 1.00 94.50 85 PRO A N 1
ATOM 703 C CA . PRO A 1 85 ? -12.256 -32.254 -13.880 1.00 94.50 85 PRO A CA 1
ATOM 704 C C . PRO A 1 85 ? -10.826 -31.747 -13.700 1.00 94.50 85 PRO A C 1
ATOM 706 O O . PRO A 1 85 ? -9.897 -32.295 -14.296 1.00 94.50 85 PRO A O 1
ATOM 709 N N . LEU A 1 86 ? -10.648 -30.713 -12.873 1.00 94.88 86 LEU A N 1
ATOM 710 C CA . LEU A 1 86 ? -9.326 -30.157 -12.574 1.00 94.88 86 LEU A CA 1
ATOM 711 C C . LEU A 1 86 ? -8.437 -31.219 -11.884 1.00 94.88 86 LEU A C 1
ATOM 713 O O . LEU A 1 86 ? -8.800 -31.702 -10.806 1.00 94.88 86 LEU A O 1
ATOM 717 N N . PRO A 1 87 ? -7.278 -31.590 -12.466 1.00 94.25 87 PRO A N 1
ATOM 718 C CA . PRO A 1 87 ? -6.316 -32.490 -11.833 1.00 94.25 87 PRO A CA 1
ATOM 719 C C . PRO A 1 87 ? -5.760 -31.870 -10.554 1.00 94.25 87 PRO A C 1
ATOM 721 O O . PRO A 1 87 ? -5.601 -30.656 -10.486 1.00 94.25 87 PRO A O 1
ATOM 724 N N . LYS A 1 88 ? -5.396 -32.673 -9.552 1.00 94.50 88 LYS A N 1
ATOM 725 C CA . LYS A 1 88 ? -4.814 -32.141 -8.309 1.00 94.50 88 LYS A CA 1
ATOM 726 C C . LYS A 1 88 ? -3.449 -31.496 -8.577 1.00 94.50 88 LYS A C 1
ATOM 728 O O . LYS A 1 88 ? -2.563 -32.161 -9.091 1.00 94.50 88 LYS A O 1
ATOM 733 N N . LEU A 1 89 ? -3.240 -30.253 -8.143 1.00 89.44 89 LEU A N 1
ATOM 734 C CA . LEU A 1 89 ? -2.040 -29.451 -8.438 1.00 89.44 89 LEU A CA 1
ATOM 735 C C . LEU A 1 89 ? -0.724 -30.038 -7.866 1.00 89.44 89 LEU A C 1
ATOM 737 O O . LEU A 1 89 ? 0.365 -29.664 -8.288 1.00 89.44 89 LEU A O 1
ATOM 741 N N . ARG A 1 90 ? -0.792 -30.984 -6.915 1.00 77.12 90 ARG A N 1
ATOM 742 C CA . ARG A 1 90 ? 0.398 -31.583 -6.270 1.00 77.12 90 ARG A CA 1
ATOM 743 C C . ARG A 1 90 ? 1.277 -32.434 -7.204 1.00 77.12 90 ARG A C 1
ATOM 745 O O . ARG A 1 90 ? 2.362 -32.813 -6.785 1.00 77.12 90 ARG A O 1
ATOM 752 N N . THR A 1 91 ? 0.859 -32.712 -8.437 1.00 55.47 91 THR A N 1
ATOM 753 C CA . THR A 1 91 ? 1.616 -33.535 -9.398 1.00 55.47 91 THR A CA 1
ATOM 754 C C . THR A 1 91 ? 2.653 -32.771 -10.234 1.00 55.47 91 THR A C 1
ATOM 756 O O . THR A 1 91 ? 3.417 -33.398 -10.956 1.00 55.47 91 THR A O 1
ATOM 759 N N . PHE A 1 92 ? 2.753 -31.437 -10.138 1.00 54.59 92 PHE A N 1
ATOM 760 C CA . PHE A 1 92 ? 3.681 -30.657 -10.987 1.00 54.59 92 PHE A CA 1
ATOM 761 C C . PHE A 1 92 ? 5.087 -30.476 -10.412 1.00 54.59 92 PHE A C 1
ATOM 763 O O . PHE A 1 92 ? 5.993 -30.019 -11.107 1.00 54.59 92 PHE A O 1
ATOM 770 N N . GLN A 1 93 ? 5.292 -30.861 -9.154 1.00 48.25 93 GLN A N 1
ATOM 771 C CA . GLN A 1 93 ? 6.609 -30.890 -8.538 1.00 48.25 93 GLN A CA 1
ATOM 772 C C . GLN A 1 93 ? 7.182 -32.306 -8.688 1.00 48.25 93 GLN A C 1
ATOM 774 O O . GLN A 1 93 ? 7.033 -33.124 -7.789 1.00 48.25 93 GLN A O 1
ATOM 779 N N . LYS A 1 94 ? 7.834 -32.584 -9.829 1.00 45.06 94 LYS A N 1
ATOM 780 C CA . LYS A 1 94 ? 9.162 -33.239 -9.915 1.00 45.06 94 LYS A CA 1
ATOM 781 C C . LYS A 1 94 ? 9.389 -34.326 -10.985 1.00 45.06 94 LYS A C 1
ATOM 783 O O . LYS A 1 94 ? 10.534 -34.389 -11.400 1.00 45.06 94 LYS A O 1
ATOM 788 N N . GLU A 1 95 ? 8.430 -35.095 -11.523 1.00 47.94 95 GLU A N 1
ATOM 789 C CA . GLU A 1 95 ? 8.838 -36.175 -12.475 1.00 47.94 95 GLU A CA 1
ATOM 790 C C . GLU A 1 95 ? 7.787 -36.758 -13.458 1.00 47.94 95 GLU A C 1
ATOM 792 O O . GLU A 1 95 ? 8.148 -37.593 -14.277 1.00 47.94 95 GLU A O 1
ATOM 797 N N . GLU A 1 96 ? 6.525 -36.308 -13.485 1.00 46.03 96 GLU A N 1
ATOM 798 C CA . GLU A 1 96 ? 5.453 -36.917 -14.322 1.00 46.03 96 GLU A CA 1
ATOM 799 C C . GLU A 1 96 ? 4.924 -35.991 -15.446 1.00 46.03 96 GLU A C 1
ATOM 801 O O . GLU A 1 96 ? 3.722 -35.806 -15.631 1.00 46.03 96 GLU A O 1
ATOM 806 N N . LEU A 1 97 ? 5.814 -35.354 -16.214 1.00 52.00 97 LEU A N 1
ATOM 807 C CA . LEU A 1 97 ? 5.420 -34.449 -17.314 1.00 52.00 97 LEU A CA 1
ATOM 808 C C . LEU A 1 97 ? 5.179 -35.152 -18.667 1.00 52.00 97 LEU A C 1
ATOM 810 O O . LEU A 1 97 ? 4.739 -34.490 -19.606 1.00 52.00 97 LEU A O 1
ATOM 814 N N . GLU A 1 98 ? 5.422 -36.464 -18.781 1.00 52.34 98 GLU A N 1
ATOM 815 C CA . GLU A 1 98 ? 5.316 -37.190 -20.062 1.00 52.34 98 GLU A CA 1
ATOM 816 C C . GLU A 1 98 ? 3.881 -37.593 -20.462 1.00 52.34 98 GLU A C 1
ATOM 818 O O . GLU A 1 98 ? 3.617 -37.753 -21.651 1.00 52.34 98 GLU A O 1
ATOM 823 N N . GLU A 1 99 ? 2.919 -37.665 -19.533 1.00 51.38 99 GLU A N 1
ATOM 824 C CA . GLU A 1 99 ? 1.541 -38.119 -19.820 1.00 51.38 99 GLU A CA 1
ATOM 825 C C . GLU A 1 99 ? 0.465 -37.050 -19.573 1.00 51.38 99 GLU A C 1
ATOM 827 O O . GLU A 1 99 ? -0.642 -37.325 -19.102 1.00 51.38 99 GLU A O 1
ATOM 832 N N . TRP A 1 100 ? 0.736 -35.791 -19.921 1.00 45.66 100 TRP A N 1
ATOM 833 C CA . TRP A 1 100 ? -0.361 -34.826 -19.996 1.00 45.66 100 TRP A CA 1
ATOM 834 C C . TRP A 1 100 ? -1.254 -35.158 -21.200 1.00 45.66 100 TRP A C 1
ATOM 836 O O . TRP A 1 100 ? -0.733 -35.240 -22.315 1.00 45.66 100 TRP A O 1
ATOM 846 N N . PRO A 1 101 ? -2.587 -35.314 -21.039 1.00 48.12 101 PRO A N 1
ATOM 847 C CA . PRO A 1 101 ? -3.500 -35.555 -22.153 1.00 48.12 101 PRO A CA 1
ATOM 848 C C . PRO A 1 101 ? -3.610 -34.284 -23.005 1.00 48.12 101 PRO A C 1
ATOM 850 O O . PRO A 1 101 ? -4.558 -33.501 -22.908 1.00 48.12 101 PRO A O 1
ATOM 853 N N . TYR A 1 102 ? -2.597 -34.052 -23.836 1.00 45.56 102 TYR A N 1
ATOM 854 C CA . TYR A 1 102 ? -2.540 -32.962 -24.787 1.00 45.56 102 TYR A CA 1
ATOM 855 C C . TYR A 1 102 ? -3.514 -33.264 -25.922 1.00 45.56 102 TYR A C 1
ATOM 857 O O . TYR A 1 102 ? -3.199 -33.931 -26.908 1.00 45.56 102 TYR A O 1
ATOM 865 N N . ILE A 1 103 ? -4.739 -32.763 -25.790 1.00 47.62 103 ILE A N 1
ATOM 866 C CA . ILE A 1 103 ? -5.675 -32.717 -26.907 1.00 47.62 103 ILE A CA 1
ATOM 867 C C . ILE A 1 103 ? -5.279 -31.503 -27.742 1.00 47.62 103 ILE A C 1
ATOM 869 O O . ILE A 1 103 ? -5.703 -30.379 -27.466 1.00 47.62 103 ILE A O 1
ATOM 873 N N . SER A 1 104 ? -4.431 -31.732 -28.748 1.00 41.19 104 SER A N 1
ATOM 874 C CA . SER A 1 104 ? -4.087 -30.713 -29.739 1.00 41.19 104 SER A CA 1
ATOM 875 C C . SER A 1 104 ? -5.381 -30.094 -30.290 1.00 41.19 104 SER A C 1
ATOM 877 O O . SER A 1 104 ? -6.318 -30.844 -30.600 1.00 41.19 104 SER A O 1
ATOM 879 N N . PRO A 1 105 ? -5.492 -28.755 -30.391 1.00 40.94 105 PRO A N 1
ATOM 880 C CA . PRO A 1 105 ? -6.664 -28.121 -30.974 1.00 40.94 105 PRO A CA 1
ATOM 881 C C . PRO A 1 105 ? -6.880 -28.717 -32.364 1.00 40.94 105 PRO A C 1
ATOM 883 O O . PRO A 1 105 ? -6.048 -28.529 -33.252 1.00 40.94 105 PRO A O 1
ATOM 886 N N . ARG A 1 106 ? -7.965 -29.483 -32.555 1.00 36.19 106 ARG A N 1
ATOM 887 C CA . ARG A 1 106 ? -8.333 -29.978 -33.885 1.00 36.19 106 ARG A CA 1
ATOM 888 C C . ARG A 1 106 ? -8.408 -28.761 -34.800 1.00 36.19 106 ARG A C 1
ATOM 890 O O . ARG A 1 106 ? -9.299 -27.929 -34.639 1.00 36.19 106 ARG A O 1
ATOM 897 N N . ARG A 1 107 ? -7.461 -28.674 -35.740 1.00 34.81 107 ARG A N 1
ATOM 898 C CA . ARG A 1 107 ? -7.529 -27.773 -36.892 1.00 34.81 107 ARG A CA 1
ATOM 899 C C . ARG A 1 107 ? -8.946 -27.887 -37.463 1.00 34.81 107 ARG A C 1
ATOM 901 O O . ARG A 1 107 ? -9.382 -29.024 -37.672 1.00 34.81 107 ARG A O 1
ATOM 908 N N . PRO A 1 108 ? -9.660 -26.776 -37.709 1.00 38.81 108 PRO A N 1
ATOM 909 C CA . PRO A 1 108 ? -10.894 -26.817 -38.474 1.00 38.81 108 PRO A CA 1
ATOM 910 C C . PRO A 1 108 ? -10.568 -27.499 -39.801 1.00 38.81 108 PRO A C 1
ATOM 912 O O . PRO A 1 108 ? -9.819 -26.961 -40.616 1.00 38.81 108 PRO A O 1
ATOM 915 N N . GLN A 1 109 ? -11.031 -28.735 -39.978 1.00 37.84 109 GLN A N 1
ATOM 916 C CA . GLN A 1 109 ? -10.967 -29.361 -41.285 1.00 37.84 109 GLN A CA 1
ATOM 917 C C . GLN A 1 109 ? -11.875 -28.530 -42.180 1.00 37.84 109 GLN A C 1
ATOM 919 O O . GLN A 1 109 ? -13.044 -28.319 -41.857 1.00 37.84 109 GLN A O 1
ATOM 924 N N . HIS A 1 110 ? -11.285 -27.995 -43.247 1.00 38.19 110 HIS A N 1
ATOM 925 C CA . HIS A 1 110 ? -11.998 -27.338 -44.326 1.00 38.19 110 HIS A CA 1
ATOM 926 C C . HIS A 1 110 ? -13.210 -28.191 -44.699 1.00 38.19 110 HIS A C 1
ATOM 928 O O . HIS A 1 110 ? -13.064 -29.337 -45.123 1.00 38.19 110 HIS A O 1
ATOM 934 N N . ALA A 1 111 ? -14.400 -27.639 -44.477 1.00 35.72 111 ALA A N 1
ATOM 935 C CA . ALA A 1 111 ? -15.632 -28.235 -44.944 1.00 35.72 111 ALA A CA 1
ATOM 936 C C . ALA A 1 111 ? -15.620 -28.195 -46.476 1.00 35.72 111 ALA A C 1
ATOM 938 O O . ALA A 1 111 ? -15.617 -27.124 -47.083 1.00 35.72 111 ALA A O 1
ATOM 939 N N . ASP A 1 112 ? -15.574 -29.384 -47.062 1.00 39.06 112 ASP A N 1
ATOM 940 C CA . ASP A 1 112 ? -15.791 -29.656 -48.475 1.00 39.06 112 ASP A CA 1
ATOM 941 C C . ASP A 1 112 ? -17.244 -29.283 -48.850 1.00 39.06 112 ASP A C 1
ATOM 943 O O . ASP A 1 112 ? -18.190 -29.830 -48.266 1.00 39.06 112 ASP A O 1
ATOM 947 N N . PRO A 1 113 ? -17.473 -28.329 -49.773 1.00 40.31 113 PRO A N 1
ATOM 948 C CA . PRO A 1 113 ? -18.802 -27.899 -50.173 1.00 40.31 113 PRO A CA 1
ATOM 949 C C . PRO A 1 113 ? -19.347 -28.832 -51.261 1.00 40.31 113 PRO A C 1
ATOM 951 O O . PRO A 1 113 ? -19.551 -28.437 -52.407 1.00 40.31 113 PRO A O 1
ATOM 954 N N . SER A 1 114 ? -19.612 -30.091 -50.916 1.00 40.84 114 SER A N 1
ATOM 955 C CA . SER A 1 114 ? -20.365 -30.978 -51.803 1.00 40.84 114 SER A CA 1
ATOM 956 C C . SER A 1 114 ? -21.078 -32.084 -51.040 1.00 40.84 114 SER A C 1
ATOM 958 O O . SER A 1 114 ? -20.583 -33.197 -50.901 1.00 40.84 114 SER A O 1
ATOM 960 N N . LYS A 1 115 ? -22.279 -31.763 -50.546 1.00 37.22 115 LYS A N 1
ATOM 961 C CA . LYS A 1 115 ? -23.459 -32.647 -50.579 1.00 37.22 115 LYS A CA 1
ATOM 962 C C . LYS A 1 115 ? -24.666 -31.924 -49.994 1.00 37.22 115 LYS A C 1
ATOM 964 O O . LYS A 1 115 ? -24.840 -31.792 -48.788 1.00 37.22 115 LYS A O 1
ATOM 969 N N . ARG A 1 116 ? -25.501 -31.450 -50.912 1.00 40.09 116 ARG A N 1
ATOM 970 C CA . ARG A 1 116 ? -26.841 -30.920 -50.690 1.00 40.09 116 ARG A CA 1
ATOM 971 C C . ARG A 1 116 ? -27.813 -31.952 -51.261 1.00 40.09 116 ARG A C 1
ATOM 973 O O . ARG A 1 116 ? -27.806 -32.129 -52.470 1.00 40.09 116 ARG A O 1
ATOM 980 N N . GLN A 1 117 ? -28.587 -32.618 -50.407 1.00 37.62 117 GLN A N 1
ATOM 981 C CA . GLN A 1 117 ? -29.873 -33.283 -50.697 1.00 37.62 117 GLN A CA 1
ATOM 982 C C . GLN A 1 117 ? -30.418 -33.805 -49.354 1.00 37.62 117 GLN A C 1
ATOM 984 O O . GLN A 1 117 ? -29.724 -34.522 -48.646 1.00 37.62 117 GLN A O 1
ATOM 989 N N . GLU A 1 118 ? -31.450 -33.170 -48.797 1.00 37.50 118 GLU A N 1
ATOM 990 C CA . GLU A 1 118 ? -32.889 -33.438 -49.003 1.00 37.50 118 GLU A CA 1
ATOM 991 C C . GLU A 1 118 ? -33.459 -34.434 -47.978 1.00 37.50 118 GLU A C 1
ATOM 993 O O . GLU A 1 118 ? -33.175 -35.622 -48.041 1.00 37.50 118 GLU A O 1
ATOM 998 N N . ALA A 1 119 ? -34.267 -33.900 -47.050 1.00 35.50 119 ALA A N 1
ATOM 999 C CA . ALA A 1 119 ? -35.416 -34.498 -46.339 1.00 35.50 119 ALA A CA 1
ATOM 1000 C C . ALA A 1 119 ? -35.724 -33.560 -45.149 1.00 35.50 119 ALA A C 1
ATOM 1002 O O . ALA A 1 119 ? -34.951 -33.489 -44.199 1.00 35.50 119 ALA A O 1
ATOM 1003 N N . LYS A 1 120 ? -36.602 -32.558 -45.264 1.00 37.31 120 LYS A N 1
ATOM 1004 C CA . LYS A 1 120 ? -38.075 -32.592 -45.169 1.00 37.31 120 LYS A CA 1
ATOM 1005 C C . LYS A 1 120 ? -38.653 -33.377 -43.977 1.00 37.31 120 LYS A C 1
ATOM 1007 O O . LYS A 1 120 ? -38.469 -34.578 -43.858 1.00 37.31 120 LYS A O 1
ATOM 1012 N N . ASP A 1 121 ? -39.435 -32.608 -43.214 1.00 36.00 121 ASP A N 1
ATOM 1013 C CA . ASP A 1 121 ? -40.618 -32.955 -42.419 1.00 36.00 121 ASP A CA 1
ATOM 1014 C C . ASP A 1 121 ? -40.447 -33.656 -41.060 1.00 36.00 121 ASP A C 1
ATOM 1016 O O . ASP A 1 121 ? -40.296 -34.866 -40.971 1.00 36.00 121 ASP A O 1
ATOM 1020 N N . ALA A 1 122 ? -40.592 -32.876 -39.975 1.00 33.66 122 ALA A N 1
ATOM 1021 C CA . ALA A 1 122 ? -41.741 -32.971 -39.053 1.00 33.66 122 ALA A CA 1
ATOM 1022 C C . ALA A 1 122 ? -41.559 -32.078 -37.797 1.00 33.66 122 ALA A C 1
ATOM 1024 O O . ALA A 1 122 ? -40.716 -32.317 -36.937 1.00 33.66 122 ALA A O 1
ATOM 1025 N N . SER A 1 123 ? -42.417 -31.059 -37.672 1.00 34.12 123 SER A N 1
ATOM 1026 C CA . SER A 1 123 ? -42.868 -30.474 -36.387 1.00 34.12 123 SER A CA 1
ATOM 1027 C C . SER A 1 123 ? -43.765 -31.511 -35.650 1.00 34.12 123 SER A C 1
ATOM 1029 O O . SER A 1 123 ? -44.218 -32.419 -36.347 1.00 34.12 123 SER A O 1
ATOM 1031 N N . PRO A 1 124 ? -44.143 -31.415 -34.341 1.00 46.94 124 PRO A N 1
ATOM 1032 C CA . PRO A 1 124 ? -44.416 -30.166 -33.622 1.00 46.94 124 PRO A CA 1
ATOM 1033 C C . PRO A 1 124 ? -44.135 -30.093 -32.097 1.00 46.94 124 PRO A C 1
ATOM 1035 O O . PRO A 1 124 ? -44.035 -31.077 -31.374 1.00 46.94 124 PRO A O 1
ATOM 1038 N N . GLN A 1 125 ? -44.105 -28.837 -31.636 1.00 38.25 125 GLN A N 1
ATOM 1039 C CA . GLN A 1 125 ? -44.641 -28.279 -30.380 1.00 38.25 125 GLN A CA 1
ATOM 1040 C C . GLN A 1 125 ? -44.645 -29.127 -29.092 1.00 38.25 125 GLN A C 1
ATOM 1042 O O . GLN A 1 125 ? -45.353 -30.124 -28.987 1.00 38.25 125 GLN A O 1
ATOM 1047 N N . LYS A 1 126 ? -44.119 -28.536 -28.005 1.00 35.50 126 LYS A N 1
ATOM 1048 C CA . LYS A 1 126 ? -44.861 -28.437 -26.731 1.00 35.50 126 LYS A CA 1
ATOM 1049 C C . LYS A 1 126 ? -44.346 -27.301 -25.840 1.00 35.50 126 LYS A C 1
ATOM 1051 O O . LYS A 1 126 ? -43.285 -27.376 -25.232 1.00 35.50 126 LYS A O 1
ATOM 1056 N N . LYS A 1 127 ? -45.181 -26.263 -25.745 1.00 39.09 127 LYS A N 1
ATOM 1057 C CA . LYS A 1 127 ? -45.194 -25.242 -24.692 1.00 39.09 127 LYS A CA 1
ATOM 1058 C C . LYS A 1 127 ? -45.424 -25.918 -23.334 1.00 39.09 127 LYS A C 1
ATOM 1060 O O . LYS A 1 127 ? -46.347 -26.723 -23.210 1.00 39.09 127 LYS A O 1
ATOM 1065 N N . LYS A 1 128 ? -44.679 -25.525 -22.301 1.00 36.09 128 LYS A N 1
ATOM 1066 C CA . LYS A 1 128 ? -45.101 -25.698 -20.903 1.00 36.09 128 LYS A CA 1
ATOM 1067 C C . LYS A 1 128 ? -44.959 -24.375 -20.159 1.00 36.09 128 LYS A C 1
ATOM 1069 O O . LYS A 1 128 ? -43.863 -23.929 -19.854 1.00 36.09 128 LYS A O 1
ATOM 1074 N N . HIS A 1 129 ? -46.115 -23.773 -19.894 1.00 34.41 129 HIS A N 1
ATOM 1075 C CA . HIS A 1 129 ? -46.318 -22.744 -18.885 1.00 34.41 129 HIS A CA 1
ATOM 1076 C C . HIS A 1 129 ? -46.269 -23.392 -17.497 1.00 34.41 129 HIS A C 1
ATOM 1078 O O . HIS A 1 129 ? -47.078 -24.277 -17.217 1.00 34.41 129 HIS A O 1
ATOM 1084 N N . SER A 1 130 ? -45.400 -22.920 -16.607 1.00 37.41 130 SER A N 1
ATOM 1085 C CA . SER A 1 130 ? -45.540 -23.129 -15.164 1.00 37.41 130 SER A CA 1
ATOM 1086 C C . SER A 1 130 ? -46.056 -21.840 -14.526 1.00 37.41 130 SER A C 1
ATOM 1088 O O . SER A 1 130 ? -45.358 -20.840 -14.399 1.00 37.41 130 SER A O 1
ATOM 1090 N N . LYS A 1 131 ? -47.339 -21.874 -14.158 1.00 37.56 131 LYS A N 1
ATOM 1091 C CA . LYS A 1 131 ? -47.993 -20.914 -13.268 1.00 37.56 131 LYS A CA 1
ATOM 1092 C C . LYS A 1 131 ? -47.557 -21.230 -11.835 1.00 37.56 131 LYS A C 1
ATOM 1094 O O . LYS A 1 131 ? -47.841 -22.333 -11.368 1.00 37.56 131 LYS A O 1
ATOM 1099 N N . THR A 1 132 ? -46.951 -20.289 -11.120 1.00 39.78 132 THR A N 1
ATOM 1100 C CA . THR A 1 132 ? -46.849 -20.349 -9.655 1.00 39.78 132 THR A CA 1
ATOM 1101 C C . THR A 1 132 ? -47.843 -19.381 -9.032 1.00 39.78 132 THR A C 1
ATOM 1103 O O . THR A 1 132 ? -47.987 -18.228 -9.429 1.00 39.78 132 THR A O 1
ATOM 1106 N N . LYS A 1 133 ? -48.623 -19.950 -8.115 1.00 39.59 133 LYS A N 1
ATOM 1107 C CA . LYS A 1 133 ? -49.795 -19.381 -7.465 1.00 39.59 133 LYS A CA 1
ATOM 1108 C C . LYS A 1 133 ? -49.386 -18.369 -6.399 1.00 39.59 133 LYS A C 1
ATOM 1110 O O . LYS A 1 133 ? -48.594 -18.674 -5.514 1.00 39.59 133 LYS A O 1
ATOM 1115 N N . THR A 1 134 ? -50.030 -17.215 -6.464 1.00 34.03 134 THR A N 1
ATOM 1116 C CA . THR A 1 134 ? -50.170 -16.219 -5.406 1.00 34.03 134 THR A CA 1
ATOM 1117 C C . THR A 1 134 ? -50.916 -16.830 -4.214 1.00 34.03 134 THR A C 1
ATOM 1119 O O . THR A 1 134 ? -52.025 -17.340 -4.375 1.00 34.03 134 THR A O 1
ATOM 1122 N N . ILE A 1 135 ? -50.323 -16.773 -3.019 1.00 39.53 135 ILE A N 1
ATOM 1123 C CA . ILE A 1 135 ? -51.015 -16.998 -1.744 1.00 39.53 135 ILE A CA 1
ATOM 1124 C C . ILE A 1 135 ? -51.151 -15.633 -1.072 1.00 39.53 135 ILE A C 1
ATOM 1126 O O . ILE A 1 135 ? -50.184 -15.061 -0.580 1.00 39.53 135 ILE A O 1
ATOM 1130 N N . SER A 1 136 ? -52.373 -15.108 -1.093 1.00 34.41 136 SER A N 1
ATOM 1131 C CA . SER A 1 136 ? -52.802 -13.970 -0.287 1.00 34.41 136 SER A CA 1
ATOM 1132 C C . SER A 1 136 ? -53.050 -14.406 1.154 1.00 34.41 136 SER A C 1
ATOM 1134 O O . SER A 1 136 ? -53.769 -15.379 1.379 1.00 34.41 136 SER A O 1
ATOM 1136 N N . ARG A 1 137 ? -52.585 -13.612 2.124 1.00 38.47 137 ARG A N 1
ATOM 1137 C CA . ARG A 1 137 ? -53.298 -13.389 3.391 1.00 38.47 137 ARG A CA 1
ATOM 1138 C C . ARG A 1 137 ? -53.125 -11.943 3.882 1.00 38.47 137 ARG A C 1
ATOM 1140 O O . ARG A 1 137 ? -52.139 -11.308 3.520 1.00 38.47 137 ARG A O 1
ATOM 1147 N N . PRO A 1 138 ? -54.104 -11.416 4.643 1.00 52.28 138 PRO A N 1
ATOM 1148 C CA . PRO A 1 138 ? -54.332 -9.983 4.795 1.00 52.28 138 PRO A CA 1
ATOM 1149 C C . PRO A 1 138 ? -53.856 -9.462 6.157 1.00 52.28 138 PRO A C 1
ATOM 1151 O O . PRO A 1 138 ? -54.090 -10.117 7.166 1.00 52.28 138 PRO A O 1
ATOM 1154 N N . PHE A 1 139 ? -53.298 -8.250 6.209 1.00 38.62 139 PHE A N 1
ATOM 1155 C CA . PHE A 1 139 ? -53.259 -7.465 7.446 1.00 38.62 139 PHE A CA 1
ATOM 1156 C C . PHE A 1 139 ? -53.517 -5.971 7.193 1.00 38.62 139 PHE A C 1
ATOM 1158 O O . PHE A 1 139 ? -52.789 -5.265 6.506 1.00 38.62 139 PHE A O 1
ATOM 1165 N N . GLN A 1 140 ? -54.671 -5.576 7.719 1.00 43.25 140 GLN A N 1
ATOM 1166 C CA . GLN A 1 140 ? -55.129 -4.303 8.276 1.00 43.25 140 GLN A CA 1
ATOM 1167 C C . GLN A 1 140 ? -54.160 -3.097 8.279 1.00 43.25 140 GLN A C 1
ATOM 1169 O O . GLN A 1 140 ? -53.279 -2.971 9.116 1.00 43.25 140 GLN A O 1
ATOM 1174 N N . LYS A 1 141 ? -54.437 -2.153 7.370 1.00 43.53 141 LYS A N 1
ATOM 1175 C CA . LYS A 1 141 ? -54.919 -0.775 7.623 1.00 43.53 141 LYS A CA 1
ATOM 1176 C C . LYS A 1 141 ? -54.501 -0.113 8.955 1.00 43.53 141 LYS A C 1
ATOM 1178 O O . LYS A 1 141 ? -55.136 -0.375 9.969 1.00 43.53 141 LYS A O 1
ATOM 1183 N N . LEU A 1 142 ? -53.593 0.869 8.896 1.00 36.22 142 LEU A N 1
ATOM 1184 C CA . LEU A 1 142 ? -53.572 2.064 9.762 1.00 36.22 142 LEU A CA 1
ATOM 1185 C C . LEU A 1 142 ? -52.596 3.124 9.208 1.00 36.22 142 LEU A C 1
ATOM 1187 O O . LEU A 1 142 ? -51.471 2.795 8.858 1.00 36.22 142 LEU A O 1
ATOM 1191 N N . GLY A 1 143 ? -53.040 4.387 9.173 1.00 35.59 143 GLY A N 1
ATOM 1192 C CA . GLY A 1 143 ? -52.167 5.569 9.123 1.00 35.59 143 GLY A CA 1
ATOM 1193 C C . GLY A 1 143 ? -51.980 6.244 7.763 1.00 35.59 143 GLY A C 1
ATOM 1194 O O . GLY A 1 143 ? -51.063 5.916 7.025 1.00 35.59 143 GLY A O 1
ATOM 1195 N N . LYS A 1 144 ? -52.828 7.237 7.470 1.00 43.44 144 LYS A N 1
ATOM 1196 C CA . LYS A 1 144 ? -52.600 8.272 6.451 1.00 43.44 144 LYS A CA 1
ATOM 1197 C C . LYS A 1 144 ? -51.604 9.302 6.992 1.00 43.44 144 LYS A C 1
ATOM 1199 O O . LYS A 1 144 ? -51.847 9.800 8.088 1.00 43.44 144 LYS A O 1
ATOM 1204 N N . VAL A 1 145 ? -50.601 9.682 6.205 1.00 39.41 145 VAL A N 1
ATOM 1205 C CA . VAL A 1 145 ? -49.980 11.016 6.241 1.00 39.41 145 VAL A CA 1
ATOM 1206 C C . VAL A 1 145 ? -49.653 11.392 4.795 1.00 39.41 145 VAL A C 1
ATOM 1208 O O . VAL A 1 145 ? -49.115 10.574 4.050 1.00 39.41 145 VAL A O 1
ATOM 1211 N N . ASP A 1 146 ? -50.094 12.583 4.404 1.00 43.62 146 ASP A N 1
ATOM 1212 C CA . ASP A 1 146 ? -49.824 13.241 3.129 1.00 43.62 146 ASP A CA 1
ATOM 1213 C C . ASP A 1 146 ? -48.316 13.363 2.869 1.00 43.62 146 ASP A C 1
ATOM 1215 O O . ASP A 1 146 ? -47.588 13.729 3.783 1.00 43.62 146 ASP A O 1
ATOM 1219 N N . ASP A 1 147 ? -47.858 13.124 1.633 1.00 36.47 147 ASP A N 1
ATOM 1220 C CA . ASP A 1 147 ? -47.174 14.191 0.897 1.00 36.47 147 ASP A CA 1
ATOM 1221 C C . ASP A 1 147 ? -46.927 13.891 -0.594 1.00 36.47 147 ASP A C 1
ATOM 1223 O O . ASP A 1 147 ? -46.592 12.785 -1.015 1.00 36.47 147 ASP A O 1
ATOM 1227 N N . SER A 1 148 ? -47.173 14.945 -1.369 1.00 38.38 148 SER A N 1
ATOM 1228 C CA . SER A 1 148 ? -46.614 15.352 -2.663 1.00 38.38 148 SER A CA 1
ATOM 1229 C C . SER A 1 148 ? -45.880 14.346 -3.583 1.00 38.38 148 SER A C 1
ATOM 1231 O O . SER A 1 148 ? -44.787 13.844 -3.340 1.00 38.38 148 SER A O 1
ATOM 1233 N N . ARG A 1 149 ? -46.463 14.217 -4.786 1.00 42.47 149 ARG A N 1
ATOM 1234 C CA . ARG A 1 149 ? -45.827 13.832 -6.060 1.00 42.47 149 ARG A CA 1
ATOM 1235 C C . ARG A 1 149 ? -44.488 14.551 -6.280 1.00 42.47 149 ARG A C 1
ATOM 1237 O O . ARG A 1 149 ? -44.508 15.772 -6.342 1.00 42.47 149 ARG A O 1
ATOM 1244 N N . ILE A 1 150 ? -43.430 13.805 -6.607 1.00 42.47 150 ILE A N 1
ATOM 1245 C CA . ILE A 1 150 ? -42.459 14.099 -7.683 1.00 42.47 150 ILE A CA 1
ATOM 1246 C C . ILE A 1 150 ? -41.940 12.750 -8.220 1.00 42.47 150 ILE A C 1
ATOM 1248 O O . ILE A 1 150 ? -41.791 11.779 -7.484 1.00 42.47 150 ILE A O 1
ATOM 1252 N N . ASN A 1 151 ? -41.769 12.704 -9.539 1.00 36.94 151 ASN A N 1
ATOM 1253 C CA . ASN A 1 151 ? -41.567 11.532 -10.384 1.00 36.94 151 ASN A CA 1
ATOM 1254 C C . ASN A 1 151 ? -40.393 10.624 -9.993 1.00 36.94 151 ASN A C 1
ATOM 1256 O O . ASN A 1 151 ? -39.268 11.073 -9.786 1.00 36.94 151 ASN A O 1
ATOM 1260 N N . SER A 1 152 ? -40.684 9.325 -10.024 1.00 36.06 152 SER A N 1
ATOM 1261 C CA . SER A 1 152 ? -39.734 8.225 -10.097 1.00 36.06 152 SER A CA 1
ATOM 1262 C C . SER A 1 152 ? -39.182 8.095 -11.516 1.00 36.06 152 SER A C 1
ATOM 1264 O O . SER A 1 152 ? -39.963 7.863 -12.438 1.00 36.06 152 SER A O 1
ATOM 1266 N N . ASP A 1 153 ? -37.863 8.129 -11.660 1.00 38.53 153 ASP A N 1
ATOM 1267 C CA . ASP A 1 153 ? -37.185 7.423 -12.740 1.00 38.53 153 ASP A CA 1
ATOM 1268 C C . ASP A 1 153 ? -36.133 6.486 -12.155 1.00 38.53 153 ASP A C 1
ATOM 1270 O O . ASP A 1 153 ? -35.470 6.738 -11.149 1.00 38.53 153 ASP A O 1
ATOM 1274 N N . THR A 1 154 ? -36.108 5.321 -12.771 1.00 47.69 154 THR A N 1
ATOM 1275 C CA . THR A 1 154 ? -35.585 4.052 -12.305 1.00 47.69 154 THR A CA 1
ATOM 1276 C C . THR A 1 154 ? -34.065 3.968 -12.407 1.00 47.69 154 THR A C 1
ATOM 1278 O O . THR A 1 154 ? -33.523 4.021 -13.506 1.00 47.69 154 THR A O 1
ATOM 1281 N N . SER A 1 155 ? -33.385 3.688 -11.295 1.00 37.56 155 SER A N 1
ATOM 1282 C CA . SER A 1 155 ? -32.153 2.890 -11.321 1.00 37.56 155 SER A CA 1
ATOM 1283 C C . SER A 1 155 ? -31.989 2.150 -9.997 1.00 37.56 155 SER A C 1
ATOM 1285 O O . SER A 1 155 ? -31.375 2.614 -9.042 1.00 37.56 155 SER A O 1
ATOM 1287 N N . SER A 1 156 ? -32.649 0.997 -9.944 1.00 43.25 156 SER A N 1
ATOM 1288 C CA . SER A 1 156 ? -32.533 -0.013 -8.902 1.00 43.25 156 SER A CA 1
ATOM 1289 C C . SER A 1 156 ? -31.653 -1.122 -9.454 1.00 43.25 156 SER A C 1
ATOM 1291 O O . SER A 1 156 ? -32.123 -1.863 -10.306 1.00 43.25 156 SER A O 1
ATOM 1293 N N . TRP A 1 157 ? -30.407 -1.225 -8.988 1.00 40.78 157 TRP A N 1
ATOM 1294 C CA . TRP A 1 157 ? -29.629 -2.466 -9.004 1.00 40.78 157 TRP A CA 1
ATOM 1295 C C . TRP A 1 157 ? -28.704 -2.501 -7.776 1.00 40.78 157 TRP A C 1
ATOM 1297 O O . TRP A 1 157 ? -27.638 -1.901 -7.754 1.00 40.78 157 TRP A O 1
ATOM 1307 N N . CYS A 1 158 ? -29.197 -3.220 -6.765 1.00 37.22 158 CYS A N 1
ATOM 1308 C CA . CYS A 1 158 ? -28.481 -4.044 -5.787 1.00 37.22 158 CYS A CA 1
ATOM 1309 C C . CYS A 1 158 ? -27.341 -3.428 -4.960 1.00 37.22 158 CYS A C 1
ATOM 1311 O O . CYS A 1 158 ? -26.164 -3.585 -5.274 1.00 37.22 158 CYS A O 1
ATOM 1313 N N . ASP A 1 159 ? -27.736 -2.919 -3.794 1.00 35.06 159 ASP A N 1
ATOM 1314 C CA . ASP A 1 159 ? -26.908 -2.813 -2.596 1.00 35.06 159 ASP A CA 1
ATOM 1315 C C . ASP A 1 159 ? -27.136 -4.070 -1.727 1.00 35.06 159 ASP A C 1
ATOM 1317 O O . ASP A 1 159 ? -28.256 -4.341 -1.290 1.00 35.06 159 ASP A O 1
ATOM 1321 N N . LEU A 1 160 ? -26.097 -4.890 -1.553 1.00 39.50 160 LEU A N 1
ATOM 1322 C CA . LEU A 1 160 ? -26.036 -6.000 -0.594 1.00 39.50 160 LEU A CA 1
ATOM 1323 C C . LEU A 1 160 ? -24.593 -6.117 -0.093 1.00 39.50 160 LEU A C 1
ATOM 1325 O O . LEU A 1 160 ? -23.831 -6.978 -0.534 1.00 39.50 160 LEU A O 1
ATOM 1329 N N . THR A 1 161 ? -24.221 -5.260 0.855 1.00 39.53 161 THR A N 1
ATOM 1330 C CA . THR A 1 161 ? -23.045 -5.473 1.707 1.00 39.53 161 THR A CA 1
ATOM 1331 C C . THR A 1 161 ? -23.421 -5.319 3.175 1.00 39.53 161 THR A C 1
ATOM 1333 O O . THR A 1 161 ? -23.089 -4.333 3.822 1.00 39.53 161 THR A O 1
ATOM 1336 N N . GLU A 1 162 ? -24.083 -6.336 3.720 1.00 39.50 162 GLU A N 1
ATOM 1337 C CA . GLU A 1 162 ? -24.120 -6.588 5.159 1.00 39.50 162 GLU A CA 1
ATOM 1338 C C . GLU A 1 162 ? -23.843 -8.069 5.405 1.00 39.50 162 GLU A C 1
ATOM 1340 O O . GLU A 1 162 ? -24.686 -8.923 5.143 1.00 39.50 162 GLU A O 1
ATOM 1345 N N . SER A 1 163 ? -22.637 -8.374 5.887 1.00 39.81 163 SER A N 1
ATOM 1346 C CA . SER A 1 163 ? -22.352 -9.450 6.848 1.00 39.81 163 SER A CA 1
ATOM 1347 C C . SER A 1 163 ? -20.887 -9.343 7.256 1.00 39.81 163 SER A C 1
ATOM 1349 O O . SER A 1 163 ? -19.989 -9.853 6.592 1.00 39.81 163 SER A O 1
ATOM 1351 N N . GLY A 1 164 ? -20.650 -8.608 8.343 1.00 39.19 164 GLY A N 1
ATOM 1352 C CA . GLY A 1 164 ? -19.366 -8.566 9.023 1.00 39.19 164 GLY A CA 1
ATOM 1353 C C . GLY A 1 164 ? -19.216 -9.765 9.954 1.00 39.19 164 GLY A C 1
ATOM 1354 O O . GLY A 1 164 ? -20.017 -9.947 10.870 1.00 39.19 164 GLY A O 1
ATOM 1355 N N . THR A 1 165 ? -18.150 -10.537 9.765 1.00 36.25 165 THR A N 1
ATOM 1356 C CA . THR A 1 165 ? -17.644 -11.482 10.765 1.00 36.25 165 THR A CA 1
ATOM 1357 C C . THR A 1 165 ? -16.190 -11.116 11.040 1.00 36.25 165 THR A C 1
ATOM 1359 O O . THR A 1 165 ? -15.279 -11.414 10.277 1.00 36.25 165 THR A O 1
ATOM 1362 N N . SER A 1 166 ? -16.004 -10.362 12.120 1.00 34.28 166 SER A N 1
ATOM 1363 C CA . SER A 1 166 ? -14.712 -9.928 12.645 1.00 34.28 166 SER A CA 1
ATOM 1364 C C . SER A 1 166 ? -14.019 -11.115 13.315 1.00 34.28 166 SER A C 1
ATOM 1366 O O . SER A 1 166 ? -14.307 -11.410 14.475 1.00 34.28 166 SER A O 1
ATOM 1368 N N . VAL A 1 167 ? -13.112 -11.789 12.606 1.00 35.38 167 VAL A N 1
ATOM 1369 C CA . VAL A 1 167 ? -12.202 -12.771 13.209 1.00 35.38 167 VAL A CA 1
ATOM 1370 C C . VAL A 1 167 ? -10.968 -12.034 13.720 1.00 35.38 167 VAL A C 1
ATOM 1372 O O . VAL A 1 167 ? -10.272 -11.340 12.985 1.00 35.38 167 VAL A O 1
ATOM 1375 N N . ASN A 1 168 ? -10.759 -12.172 15.022 1.00 40.66 168 ASN A N 1
ATOM 1376 C CA . ASN A 1 168 ? -9.655 -11.646 15.805 1.00 40.66 168 ASN A CA 1
ATOM 1377 C C . ASN A 1 168 ? -8.349 -12.343 15.366 1.00 40.66 168 ASN A C 1
ATOM 1379 O O . ASN A 1 168 ? -8.179 -13.531 15.637 1.00 40.66 168 ASN A O 1
ATOM 1383 N N . LEU A 1 169 ? -7.439 -11.634 14.693 1.00 34.97 169 LEU A N 1
ATOM 1384 C CA . LEU A 1 169 ? -6.068 -12.096 14.447 1.00 34.97 169 LEU A CA 1
ATOM 1385 C C . LEU A 1 169 ? -5.125 -11.286 15.336 1.00 34.97 169 LEU A C 1
ATOM 1387 O O . LEU A 1 169 ? -4.926 -10.091 15.129 1.00 34.97 169 LEU A O 1
ATOM 1391 N N . GLY A 1 170 ? -4.591 -11.950 16.360 1.00 29.98 170 GLY A N 1
ATOM 1392 C CA . GLY A 1 170 ? -3.517 -11.420 17.187 1.00 29.98 170 GLY A CA 1
ATOM 1393 C C . GLY A 1 170 ? -2.218 -11.374 16.388 1.00 29.98 170 GLY A C 1
ATOM 1394 O O . GLY A 1 170 ? -1.759 -12.404 15.898 1.00 29.98 170 GLY A O 1
ATOM 1395 N N . CYS A 1 171 ? -1.638 -10.180 16.270 1.00 33.88 171 CYS A N 1
ATOM 1396 C CA . CYS A 1 171 ? -0.258 -9.999 15.840 1.00 33.88 171 CYS A CA 1
ATOM 1397 C C . CYS A 1 171 ? 0.673 -10.608 16.891 1.00 33.88 171 CYS A C 1
ATOM 1399 O O . CYS A 1 171 ? 0.782 -10.090 18.001 1.00 33.88 171 CYS A O 1
ATOM 1401 N N . GLY A 1 172 ? 1.328 -11.709 16.532 1.00 31.88 172 GLY A N 1
ATOM 1402 C CA . GLY A 1 172 ? 2.579 -12.112 17.152 1.00 31.88 172 GLY A CA 1
ATOM 1403 C C . GLY A 1 172 ? 3.721 -11.422 16.416 1.00 31.88 172 GLY A C 1
ATOM 1404 O O . GLY A 1 172 ? 3.935 -11.702 15.238 1.00 31.88 172 GLY A O 1
ATOM 1405 N N . ASP A 1 173 ? 4.414 -10.525 17.113 1.00 38.28 173 ASP A N 1
ATOM 1406 C CA . ASP A 1 173 ? 5.763 -10.086 16.767 1.00 38.28 173 ASP A CA 1
ATOM 1407 C C . ASP A 1 173 ? 6.683 -11.311 16.752 1.00 38.28 173 ASP A C 1
ATOM 1409 O O . ASP A 1 173 ? 6.904 -11.953 17.781 1.00 38.28 173 ASP A O 1
ATOM 1413 N N . THR A 1 174 ? 7.223 -11.641 15.583 1.00 37.75 174 THR A N 1
ATOM 1414 C CA . THR A 1 174 ? 8.420 -12.475 15.480 1.00 37.75 174 THR A CA 1
ATOM 1415 C C . THR A 1 174 ? 9.408 -11.771 14.570 1.00 37.75 174 THR A C 1
ATOM 1417 O O . THR A 1 174 ? 9.209 -11.714 13.356 1.00 37.75 174 THR A O 1
ATOM 1420 N N . ASP A 1 175 ? 10.459 -11.252 15.196 1.00 47.41 175 ASP A N 1
ATOM 1421 C CA . ASP A 1 175 ? 11.685 -10.761 14.583 1.00 47.41 175 ASP A CA 1
ATOM 1422 C C . ASP A 1 175 ? 12.250 -11.805 13.601 1.00 47.41 175 ASP A C 1
ATOM 1424 O O . ASP A 1 175 ? 12.771 -12.844 14.009 1.00 47.41 175 ASP A O 1
ATOM 1428 N N . LEU A 1 176 ? 12.148 -11.541 12.297 1.00 45.94 176 LEU A N 1
ATOM 1429 C CA . LEU A 1 176 ? 12.797 -12.321 11.235 1.00 45.94 176 LEU A CA 1
ATOM 1430 C C . LEU A 1 176 ? 13.463 -11.386 10.216 1.00 45.94 176 LEU A C 1
ATOM 1432 O O . LEU A 1 176 ? 13.235 -11.472 9.012 1.00 45.94 176 LEU A O 1
ATOM 1436 N N . ASP A 1 177 ? 14.328 -10.503 10.708 1.00 47.81 177 ASP A N 1
ATOM 1437 C CA . ASP A 1 177 ? 15.203 -9.667 9.884 1.00 47.81 177 ASP A CA 1
ATOM 1438 C C . ASP A 1 177 ? 16.635 -10.220 9.888 1.00 47.81 177 ASP A C 1
ATOM 1440 O O . ASP A 1 177 ? 17.491 -9.683 10.572 1.00 47.81 177 ASP A O 1
ATOM 1444 N N . GLU A 1 178 ? 16.928 -11.277 9.121 1.00 50.09 178 GLU A N 1
ATOM 1445 C CA . GLU A 1 178 ? 18.321 -11.651 8.758 1.00 50.09 178 GLU A CA 1
ATOM 1446 C C . GLU A 1 178 ? 18.385 -12.542 7.488 1.00 50.09 178 GLU A C 1
ATOM 1448 O O . GLU A 1 178 ? 19.324 -12.430 6.696 1.00 50.09 178 GLU A O 1
ATOM 1453 N N . ASP A 1 179 ? 17.364 -13.358 7.184 1.00 50.34 179 ASP A N 1
ATOM 1454 C CA . ASP A 1 179 ? 17.468 -14.367 6.107 1.00 50.34 179 ASP A CA 1
ATOM 1455 C C . ASP A 1 179 ? 17.142 -13.874 4.679 1.00 50.34 179 ASP A C 1
ATOM 1457 O O . ASP A 1 179 ? 17.564 -14.483 3.689 1.00 50.34 179 ASP A O 1
ATOM 1461 N N . GLY A 1 180 ? 16.497 -12.712 4.525 1.00 44.59 180 GLY A N 1
ATOM 1462 C CA . GLY A 1 180 ? 16.155 -12.149 3.207 1.00 44.59 180 GLY A CA 1
ATOM 1463 C C . GLY A 1 180 ? 17.360 -11.690 2.367 1.00 44.59 180 GLY A C 1
ATOM 1464 O O . GLY A 1 180 ? 17.277 -11.599 1.140 1.00 44.59 180 GLY A O 1
ATOM 1465 N N . LYS A 1 181 ? 18.521 -11.438 2.991 1.00 50.97 181 LYS A N 1
ATOM 1466 C CA . LYS A 1 181 ? 19.727 -10.964 2.280 1.00 50.97 181 LYS A CA 1
ATOM 1467 C C . LYS A 1 181 ? 20.551 -12.092 1.643 1.00 50.97 181 LYS A C 1
ATOM 1469 O O . LYS A 1 181 ? 21.291 -11.827 0.693 1.00 50.97 181 LYS A O 1
ATOM 1474 N N . LYS A 1 182 ? 20.408 -13.349 2.087 1.00 52.97 182 LYS A N 1
ATOM 1475 C CA . LYS A 1 182 ? 21.170 -14.488 1.528 1.00 52.97 182 LYS A CA 1
ATOM 1476 C C . LYS A 1 182 ? 20.633 -14.967 0.174 1.00 52.97 182 LYS A C 1
ATOM 1478 O O . LYS A 1 182 ? 21.433 -15.264 -0.714 1.00 52.97 182 LYS A O 1
ATOM 1483 N N . LEU A 1 183 ? 19.315 -14.948 -0.035 1.00 50.28 183 LEU A N 1
ATOM 1484 C CA . LEU A 1 183 ? 18.686 -15.395 -1.290 1.00 50.28 183 LEU A CA 1
ATOM 1485 C C . LEU A 1 183 ? 18.988 -14.473 -2.486 1.00 50.28 183 LEU A C 1
ATOM 1487 O O . LEU A 1 183 ? 19.279 -14.952 -3.582 1.00 50.28 183 LEU A O 1
ATOM 1491 N N . SER A 1 184 ? 19.040 -13.155 -2.268 1.00 49.72 184 SER A N 1
ATOM 1492 C CA . SER A 1 184 ? 19.391 -12.180 -3.317 1.00 49.72 184 SER A CA 1
ATOM 1493 C C . SER A 1 184 ? 20.844 -12.324 -3.804 1.00 49.72 184 SER A C 1
ATOM 1495 O O . SER A 1 184 ? 21.132 -12.218 -4.999 1.00 49.72 184 SER A O 1
ATOM 1497 N N . SER A 1 185 ? 21.772 -12.649 -2.896 1.00 59.44 185 SER A N 1
ATOM 1498 C CA . SER A 1 185 ? 23.186 -12.865 -3.234 1.00 59.44 185 SER A CA 1
ATOM 1499 C C . SER A 1 185 ? 23.399 -14.136 -4.069 1.00 59.44 185 SER A C 1
ATOM 1501 O O . SER A 1 185 ? 24.223 -14.153 -4.988 1.00 59.44 185 SER A O 1
ATOM 1503 N N . GLN A 1 186 ? 22.613 -15.186 -3.815 1.00 63.44 186 GLN A N 1
ATOM 1504 C CA . GLN A 1 186 ? 22.727 -16.456 -4.532 1.00 63.44 186 GLN A CA 1
ATOM 1505 C C . GLN A 1 186 ? 22.235 -16.355 -5.985 1.00 63.44 186 GLN A C 1
ATOM 1507 O O . GLN A 1 186 ? 22.951 -16.779 -6.893 1.00 63.44 186 GLN A O 1
ATOM 1512 N N . HIS A 1 187 ? 21.093 -15.706 -6.235 1.00 59.12 187 HIS A N 1
ATOM 1513 C CA . HIS A 1 187 ? 20.584 -15.508 -7.602 1.00 59.12 187 HIS A CA 1
ATOM 1514 C C . HIS A 1 187 ? 21.499 -14.623 -8.457 1.00 59.12 187 HIS A C 1
ATOM 1516 O O . HIS A 1 187 ? 21.681 -14.872 -9.649 1.00 59.12 187 HIS A O 1
ATOM 1522 N N . LYS A 1 188 ? 22.168 -13.637 -7.846 1.00 69.25 188 LYS A N 1
ATOM 1523 C CA . LYS A 1 188 ? 23.155 -12.808 -8.551 1.00 69.25 188 LYS A CA 1
ATOM 1524 C C . LYS A 1 188 ? 24.399 -13.608 -8.963 1.00 69.25 188 LYS A C 1
ATOM 1526 O O . LYS A 1 188 ? 24.977 -13.353 -10.018 1.00 69.25 188 LYS A O 1
ATOM 1531 N N . LYS A 1 189 ? 24.794 -14.597 -8.154 1.00 77.00 189 LYS A N 1
ATOM 1532 C CA . LYS A 1 189 ? 25.943 -15.475 -8.420 1.00 77.00 189 LYS A CA 1
ATOM 1533 C C . LYS A 1 189 ? 25.635 -16.525 -9.494 1.00 77.00 189 LYS A C 1
ATOM 1535 O O . LYS A 1 189 ? 26.513 -16.848 -10.288 1.00 77.00 189 LYS A O 1
ATOM 1540 N N . GLU A 1 190 ? 24.402 -17.023 -9.550 1.00 77.31 190 GLU A N 1
ATOM 1541 C CA . GLU A 1 190 ? 23.947 -17.944 -10.603 1.00 77.31 190 GLU A CA 1
ATOM 1542 C C . GLU A 1 190 ? 23.781 -17.240 -11.959 1.00 77.31 190 GLU A C 1
ATOM 1544 O O . GLU A 1 190 ? 24.211 -17.784 -12.977 1.00 77.31 190 GLU A O 1
ATOM 1549 N N . GLY A 1 191 ? 23.293 -15.993 -11.974 1.00 74.88 191 GLY A N 1
ATOM 1550 C CA . GLY A 1 191 ? 23.237 -15.178 -13.195 1.00 74.88 191 GLY A CA 1
ATOM 1551 C C . GLY A 1 191 ? 24.614 -14.921 -13.825 1.00 74.88 191 GLY A C 1
ATOM 1552 O O . GLY A 1 191 ? 24.763 -15.017 -15.042 1.00 74.88 191 GLY A O 1
ATOM 1553 N N . LEU A 1 192 ? 25.645 -14.676 -13.004 1.00 79.00 192 LEU A N 1
ATOM 1554 C CA . LEU A 1 192 ? 27.024 -14.490 -13.482 1.00 79.00 192 LEU A CA 1
ATOM 1555 C C . LEU A 1 192 ? 27.626 -15.772 -14.075 1.00 79.00 192 LEU A C 1
ATOM 1557 O O . LEU A 1 192 ? 28.284 -15.707 -15.110 1.00 79.00 192 LEU A O 1
ATOM 1561 N N . LYS A 1 193 ? 27.353 -16.940 -13.479 1.00 86.06 193 LYS A N 1
ATOM 1562 C CA . LYS A 1 193 ? 27.814 -18.231 -14.021 1.00 86.06 193 LYS A CA 1
ATOM 1563 C C . LYS A 1 193 ? 27.206 -18.536 -15.389 1.00 86.06 193 LYS A C 1
ATOM 1565 O O . LYS A 1 193 ? 27.890 -19.067 -16.260 1.00 86.06 193 LYS A O 1
ATOM 1570 N N . LEU A 1 194 ? 25.932 -18.194 -15.588 1.00 79.38 194 LEU A N 1
ATOM 1571 C CA . LEU A 1 194 ? 25.267 -18.399 -16.873 1.00 79.38 194 LEU A CA 1
ATOM 1572 C C . LEU A 1 194 ? 25.853 -17.479 -17.956 1.00 79.38 194 LEU A C 1
ATOM 1574 O O . LEU A 1 194 ? 26.088 -17.922 -19.078 1.00 79.38 194 LEU A O 1
ATOM 1578 N N . GLN A 1 195 ? 26.154 -16.225 -17.608 1.00 75.94 195 GLN A N 1
ATOM 1579 C CA . GLN A 1 195 ? 26.806 -15.279 -18.515 1.00 75.94 195 GLN A CA 1
ATOM 1580 C C . GLN A 1 195 ? 28.223 -15.733 -18.913 1.00 75.94 195 GLN A C 1
ATOM 1582 O O . GLN A 1 195 ? 28.584 -15.656 -20.086 1.00 75.94 195 GLN A O 1
ATOM 1587 N N . GLU A 1 196 ? 29.005 -16.252 -17.964 1.00 87.12 196 GLU A N 1
ATOM 1588 C CA . GLU A 1 196 ? 30.349 -16.791 -18.211 1.00 87.12 196 GLU A CA 1
ATOM 1589 C C . GLU A 1 196 ? 30.311 -18.018 -19.142 1.00 87.12 196 GLU A C 1
ATOM 1591 O O . GLU A 1 196 ? 31.118 -18.130 -20.066 1.00 87.12 196 GLU A O 1
ATOM 1596 N N . HIS A 1 197 ? 29.307 -18.887 -18.984 1.00 88.19 197 HIS A N 1
ATOM 1597 C CA . HIS A 1 197 ? 29.091 -20.030 -19.875 1.00 88.19 197 HIS A CA 1
ATOM 1598 C C . HIS A 1 197 ? 28.756 -19.604 -21.317 1.00 88.19 197 HIS A C 1
ATOM 1600 O O . HIS A 1 197 ? 29.247 -20.210 -22.270 1.00 88.19 197 HIS A O 1
ATOM 1606 N N . PHE A 1 198 ? 27.952 -18.550 -21.501 1.00 82.31 198 PHE A N 1
ATOM 1607 C CA . PHE A 1 198 ? 27.645 -18.017 -22.835 1.00 82.31 198 PHE A CA 1
ATOM 1608 C C . PHE A 1 198 ? 28.875 -17.422 -23.527 1.00 82.31 198 PHE A C 1
ATOM 1610 O O . PHE A 1 198 ? 29.083 -17.680 -24.712 1.00 82.31 198 PHE A O 1
ATOM 1617 N N . MET A 1 199 ? 29.707 -16.676 -22.794 1.00 83.75 199 MET A N 1
ATOM 1618 C CA . MET A 1 199 ? 30.949 -16.112 -23.338 1.00 83.75 199 MET A CA 1
ATOM 1619 C C . MET A 1 199 ? 31.921 -17.210 -23.774 1.00 83.75 199 MET A C 1
ATOM 1621 O O . MET A 1 199 ? 32.459 -17.152 -24.877 1.00 83.75 199 MET A O 1
ATOM 1625 N N . LYS A 1 200 ? 32.075 -18.258 -22.957 1.00 89.44 200 LYS A N 1
ATOM 1626 C CA . LYS A 1 200 ? 32.954 -19.386 -23.275 1.00 89.44 200 LYS A CA 1
ATOM 1627 C C . LYS A 1 200 ? 32.507 -20.143 -24.529 1.00 89.44 200 LYS A C 1
ATOM 1629 O O . LYS A 1 200 ? 33.328 -20.457 -25.384 1.00 89.44 200 LYS A O 1
ATOM 1634 N N . LYS A 1 201 ? 31.197 -20.364 -24.685 1.00 86.19 201 LYS A N 1
ATOM 1635 C CA . LYS A 1 201 ? 30.641 -21.004 -25.886 1.00 86.19 201 LYS A CA 1
ATOM 1636 C C . LYS A 1 201 ? 30.900 -20.178 -27.155 1.00 86.19 201 LYS A C 1
ATOM 1638 O O . LYS A 1 201 ? 31.203 -20.740 -28.202 1.00 86.19 201 LYS A O 1
ATOM 1643 N N . TYR A 1 202 ? 30.827 -18.851 -27.056 1.00 80.69 202 TYR A N 1
ATOM 1644 C CA . TYR A 1 202 ? 31.087 -17.956 -28.185 1.00 80.69 202 TYR A CA 1
ATOM 1645 C C . TYR A 1 202 ? 32.567 -17.964 -28.615 1.00 80.69 202 TYR A C 1
ATOM 1647 O O . TYR A 1 202 ? 32.872 -17.926 -29.806 1.00 80.69 202 TYR A O 1
ATOM 1655 N N . GLU A 1 203 ? 33.502 -18.063 -27.664 1.00 81.88 203 GLU A N 1
ATOM 1656 C CA . GLU A 1 203 ? 34.936 -18.211 -27.962 1.00 81.88 203 GLU A CA 1
ATOM 1657 C C . GLU A 1 203 ? 35.264 -19.565 -28.611 1.00 81.88 203 GLU A C 1
ATOM 1659 O O . GLU A 1 203 ? 36.089 -19.632 -29.525 1.00 81.88 203 GLU A O 1
ATOM 1664 N N . GLU A 1 204 ? 34.589 -20.635 -28.186 1.00 82.38 204 GLU A N 1
ATOM 1665 C CA . GLU A 1 204 ? 34.729 -21.972 -28.774 1.00 82.38 204 GLU A CA 1
ATOM 1666 C C . GLU A 1 204 ? 34.199 -22.019 -30.222 1.00 82.38 204 GLU A C 1
ATOM 1668 O O . GLU A 1 204 ? 34.880 -22.547 -31.103 1.00 82.38 204 GLU A O 1
ATOM 1673 N N . GLU A 1 205 ? 33.049 -21.392 -30.505 1.00 77.69 205 GLU A N 1
ATOM 1674 C CA . GLU A 1 205 ? 32.489 -21.285 -31.865 1.00 77.69 205 GLU A CA 1
ATOM 1675 C C . GLU A 1 205 ? 33.344 -20.392 -32.787 1.00 77.69 205 GLU A C 1
ATOM 1677 O O . GLU A 1 205 ? 33.536 -20.709 -33.963 1.00 77.69 205 GLU A O 1
ATOM 1682 N N . SER A 1 206 ? 33.935 -19.316 -32.256 1.00 76.25 206 SER A N 1
ATOM 1683 C CA . SER A 1 206 ? 34.856 -18.447 -33.005 1.00 76.25 206 SER A CA 1
ATOM 1684 C C . SER A 1 206 ? 36.155 -19.169 -33.399 1.00 76.25 206 SER A C 1
ATOM 1686 O O . SER A 1 206 ? 36.634 -19.038 -34.527 1.00 76.25 206 SER A O 1
ATOM 1688 N N . ASN A 1 207 ? 36.708 -19.995 -32.502 1.00 72.06 207 ASN A N 1
ATOM 1689 C CA . ASN A 1 207 ? 37.924 -20.765 -32.779 1.00 72.06 207 ASN A CA 1
ATOM 1690 C C . ASN A 1 207 ? 37.697 -21.943 -33.738 1.00 72.06 207 ASN A C 1
ATOM 1692 O O . ASN A 1 207 ? 38.623 -22.310 -34.466 1.00 72.06 207 ASN A O 1
ATOM 1696 N N . ALA A 1 208 ? 36.492 -22.521 -33.777 1.00 68.94 208 ALA A N 1
ATOM 1697 C CA . ALA A 1 208 ? 36.158 -23.595 -34.712 1.00 68.94 208 ALA A CA 1
ATOM 1698 C C . ALA A 1 208 ? 36.159 -23.112 -36.177 1.00 68.94 208 ALA A C 1
ATOM 1700 O O . ALA A 1 208 ? 36.708 -23.787 -37.042 1.00 68.94 208 ALA A O 1
ATOM 1701 N N . ASN A 1 209 ? 35.673 -21.895 -36.446 1.00 54.06 209 ASN A N 1
ATOM 1702 C CA . ASN A 1 209 ? 35.622 -21.335 -37.805 1.00 54.06 209 ASN A CA 1
ATOM 1703 C C . ASN A 1 209 ? 36.985 -20.890 -38.372 1.00 54.06 209 ASN A C 1
ATOM 1705 O O . ASN A 1 209 ? 37.091 -20.598 -39.562 1.00 54.06 209 ASN A O 1
ATOM 1709 N N . SER A 1 210 ? 38.037 -20.842 -37.550 1.00 55.19 210 SER A N 1
ATOM 1710 C CA . SER A 1 210 ? 39.398 -20.479 -37.975 1.00 55.19 210 SER A CA 1
ATOM 1711 C C . SER A 1 210 ? 40.164 -21.655 -38.610 1.00 55.19 210 SER A C 1
ATOM 1713 O O . SER A 1 210 ? 41.091 -21.443 -39.391 1.00 55.19 210 SER A O 1
ATOM 1715 N N . LYS A 1 211 ? 39.770 -22.908 -38.330 1.00 47.12 211 LYS A N 1
ATOM 1716 C CA . LYS A 1 211 ? 40.538 -24.105 -38.729 1.00 47.12 211 LYS A CA 1
ATOM 1717 C C . LYS A 1 211 ? 40.172 -24.732 -40.080 1.00 47.12 211 LYS A C 1
ATOM 1719 O O . LYS A 1 211 ? 40.948 -25.551 -40.562 1.00 47.12 211 LYS A O 1
ATOM 1724 N N . ASP A 1 212 ? 39.088 -24.309 -40.728 1.00 44.00 212 ASP A N 1
ATOM 1725 C CA . ASP A 1 212 ? 38.592 -24.953 -41.961 1.00 44.00 212 ASP A CA 1
ATOM 1726 C C . ASP A 1 212 ? 38.971 -24.228 -43.271 1.00 44.00 212 ASP A C 1
ATOM 1728 O O . ASP A 1 212 ? 38.486 -24.585 -44.343 1.00 44.00 212 ASP A O 1
ATOM 1732 N N . SER A 1 213 ? 39.864 -23.228 -43.235 1.00 48.31 213 SER A N 1
ATOM 1733 C CA . SER A 1 213 ? 40.221 -22.430 -44.430 1.00 48.31 213 SER A CA 1
ATOM 1734 C C . SER A 1 213 ? 41.538 -22.803 -45.138 1.00 48.31 213 SER A C 1
ATOM 1736 O O . SER A 1 213 ? 41.911 -22.134 -46.099 1.00 48.31 213 SER A O 1
ATOM 1738 N N . GLU A 1 214 ? 42.224 -23.883 -44.739 1.00 45.47 214 GLU A N 1
ATOM 1739 C CA . GLU A 1 214 ? 43.591 -24.192 -45.213 1.00 45.47 214 GLU A CA 1
ATOM 1740 C C . GLU A 1 214 ? 43.772 -25.504 -46.012 1.00 45.47 214 GLU A C 1
ATOM 1742 O O . GLU A 1 214 ? 44.887 -26.010 -46.122 1.00 45.47 214 GLU A O 1
ATOM 1747 N N . SER A 1 215 ? 42.734 -26.072 -46.644 1.00 43.69 215 SER A N 1
ATOM 1748 C CA . SER A 1 215 ? 42.934 -27.253 -47.512 1.00 43.69 215 SER A CA 1
ATOM 1749 C C . SER A 1 215 ? 42.137 -27.245 -48.824 1.00 43.69 215 SER A C 1
ATOM 1751 O O . SER A 1 215 ? 41.140 -27.936 -49.001 1.00 43.69 215 SER A O 1
ATOM 1753 N N . CYS A 1 216 ? 42.632 -26.507 -49.823 1.00 36.56 216 CYS A N 1
ATOM 1754 C CA . CYS A 1 216 ? 42.319 -26.803 -51.225 1.00 36.56 216 CYS A CA 1
ATOM 1755 C C . CYS A 1 216 ? 43.508 -26.451 -52.134 1.00 36.56 216 CYS A C 1
ATOM 1757 O O . CYS A 1 216 ? 43.572 -25.383 -52.737 1.00 36.56 216 CYS A O 1
ATOM 1759 N N . SER A 1 217 ? 44.484 -27.360 -52.193 1.00 37.16 217 SER A N 1
ATOM 1760 C CA . SER A 1 217 ? 45.599 -27.342 -53.146 1.00 37.16 217 SER A CA 1
ATOM 1761 C C . SER A 1 217 ? 45.316 -28.385 -54.226 1.00 37.16 217 SER A C 1
ATOM 1763 O O . SER A 1 217 ? 45.510 -29.578 -54.001 1.00 37.16 217 SER A O 1
ATOM 1765 N N . ILE A 1 218 ? 44.831 -27.937 -55.383 1.00 38.94 218 ILE A N 1
ATOM 1766 C CA . ILE A 1 218 ? 44.632 -28.772 -56.573 1.00 38.94 218 ILE A CA 1
ATOM 1767 C C . ILE A 1 218 ? 45.968 -28.862 -57.321 1.00 38.94 218 ILE A C 1
ATOM 1769 O O . ILE A 1 218 ? 46.458 -27.872 -57.864 1.00 38.94 218 ILE A O 1
ATOM 1773 N N . ASP A 1 219 ? 46.554 -30.058 -57.323 1.00 40.12 219 ASP A N 1
ATOM 1774 C CA . ASP A 1 219 ? 47.800 -30.404 -58.006 1.00 40.12 219 ASP A CA 1
ATOM 1775 C C . ASP A 1 219 ? 47.525 -30.669 -59.500 1.00 40.12 219 ASP A C 1
ATOM 1777 O O . ASP A 1 219 ? 46.762 -31.564 -59.861 1.00 40.12 219 ASP A O 1
ATOM 1781 N N . SER A 1 220 ? 48.106 -29.848 -60.379 1.00 45.53 220 SER A N 1
ATOM 1782 C CA . SER A 1 220 ? 48.017 -29.971 -61.841 1.00 45.53 220 SER A CA 1
ATOM 1783 C C . SER A 1 220 ? 49.388 -30.314 -62.416 1.00 45.53 220 SER A C 1
ATOM 1785 O O . SER A 1 220 ? 50.120 -29.444 -62.890 1.00 45.53 220 SER A O 1
ATOM 1787 N N . ARG A 1 221 ? 49.738 -31.603 -62.385 1.00 41.78 221 ARG A N 1
ATOM 1788 C CA . ARG A 1 221 ? 50.878 -32.178 -63.114 1.00 41.78 221 ARG A CA 1
ATOM 1789 C C . ARG A 1 221 ? 50.527 -33.556 -63.654 1.00 41.78 221 ARG A C 1
ATOM 1791 O O . ARG A 1 221 ? 50.834 -34.565 -63.035 1.00 41.78 221 ARG A O 1
ATOM 1798 N N . GLN A 1 222 ? 49.916 -33.593 -64.829 1.00 42.38 222 GLN A N 1
ATOM 1799 C CA . GLN A 1 222 ? 49.932 -34.758 -65.714 1.00 42.38 222 GLN A CA 1
ATOM 1800 C C . GLN A 1 222 ? 49.307 -34.331 -67.035 1.00 42.38 222 GLN A C 1
ATOM 1802 O O . GLN A 1 222 ? 48.099 -34.161 -67.084 1.00 42.38 222 GLN A O 1
ATOM 1807 N N . PHE A 1 223 ? 50.121 -34.082 -68.060 1.00 40.41 223 PHE A N 1
ATOM 1808 C CA . PHE A 1 223 ? 49.834 -34.401 -69.464 1.00 40.41 223 PHE A CA 1
ATOM 1809 C C . PHE A 1 223 ? 50.957 -33.853 -70.354 1.00 40.41 223 PHE A C 1
ATOM 1811 O O . PHE A 1 223 ? 51.442 -32.750 -70.115 1.00 40.41 223 PHE A O 1
ATOM 1818 N N . MET A 1 224 ? 51.266 -34.602 -71.415 1.00 38.56 224 MET A N 1
ATOM 1819 C CA . MET A 1 224 ? 52.240 -34.347 -72.491 1.00 38.56 224 MET A CA 1
ATOM 1820 C C . MET A 1 224 ? 53.606 -35.011 -72.307 1.00 38.56 224 MET A C 1
ATOM 1822 O O . MET A 1 224 ? 54.625 -34.344 -72.177 1.00 38.56 224 MET A O 1
ATOM 1826 N N . ASP A 1 225 ? 53.606 -36.341 -72.382 1.00 38.03 225 ASP A N 1
ATOM 1827 C CA . ASP A 1 225 ? 54.770 -37.103 -72.829 1.00 38.03 225 ASP A CA 1
ATOM 1828 C C . ASP A 1 225 ? 54.253 -38.326 -73.596 1.00 38.03 225 ASP A C 1
ATOM 1830 O O . ASP A 1 225 ? 53.769 -39.262 -72.974 1.00 38.03 225 ASP A O 1
ATOM 1834 N N . THR A 1 226 ? 54.202 -38.234 -74.932 1.00 39.78 226 THR A N 1
ATOM 1835 C CA . THR A 1 226 ? 54.145 -39.346 -75.909 1.00 39.78 226 THR A CA 1
ATOM 1836 C C . THR A 1 226 ? 53.784 -38.790 -77.285 1.00 39.78 226 THR A C 1
ATOM 1838 O O . THR A 1 226 ? 52.621 -38.473 -77.517 1.00 39.78 226 THR A O 1
ATOM 1841 N N . THR A 1 227 ? 54.761 -38.721 -78.190 1.00 39.84 227 THR A N 1
ATOM 1842 C CA . THR A 1 227 ? 54.635 -39.138 -79.603 1.00 39.84 227 THR A CA 1
ATOM 1843 C C . THR A 1 227 ? 56.033 -39.121 -80.223 1.00 39.84 227 THR A C 1
ATOM 1845 O O . THR A 1 227 ? 56.431 -38.162 -80.886 1.00 39.84 227 THR A O 1
ATOM 1848 N N . GLU A 1 228 ? 56.789 -40.182 -79.944 1.00 37.19 228 GLU A N 1
ATOM 1849 C CA . GLU A 1 228 ? 57.870 -40.668 -80.800 1.00 37.19 228 GLU A CA 1
ATOM 1850 C C . GLU A 1 228 ? 57.286 -41.577 -81.896 1.00 37.19 228 GLU A C 1
ATOM 1852 O O . GLU A 1 228 ? 56.167 -42.068 -81.778 1.00 37.19 228 GLU A O 1
ATOM 1857 N N . GLU A 1 229 ? 58.108 -41.821 -82.917 1.00 39.84 229 GLU A N 1
ATOM 1858 C CA . GLU A 1 229 ? 57.956 -42.821 -83.980 1.00 39.84 229 GLU A CA 1
ATOM 1859 C C . GLU A 1 229 ? 57.038 -42.455 -85.156 1.00 39.84 229 GLU A C 1
ATOM 1861 O O . GLU A 1 229 ? 55.817 -42.467 -85.079 1.00 39.84 229 GLU A O 1
ATOM 1866 N N . ILE A 1 230 ? 57.668 -42.167 -86.300 1.00 42.00 230 ILE A N 1
ATOM 1867 C CA . ILE A 1 230 ? 57.586 -42.943 -87.554 1.00 42.00 230 ILE A CA 1
ATOM 1868 C C . ILE A 1 230 ? 58.392 -42.156 -88.604 1.00 42.00 230 ILE A C 1
ATOM 1870 O O . ILE A 1 230 ? 57.956 -41.116 -89.090 1.00 42.00 230 ILE A O 1
ATOM 1874 N N . ASN A 1 231 ? 59.578 -42.648 -88.974 1.00 35.66 231 ASN A N 1
ATOM 1875 C CA . ASN A 1 231 ? 60.309 -42.174 -90.154 1.00 35.66 231 ASN A CA 1
ATOM 1876 C C . ASN A 1 231 ? 60.777 -43.387 -90.965 1.00 35.66 231 ASN A C 1
ATOM 1878 O O . ASN A 1 231 ? 61.834 -43.968 -90.727 1.00 35.66 231 ASN A O 1
ATOM 1882 N N . SER A 1 232 ? 59.919 -43.793 -91.902 1.00 39.75 232 SER A N 1
ATOM 1883 C CA . SER A 1 232 ? 60.163 -44.868 -92.859 1.00 39.75 232 SER A CA 1
ATOM 1884 C C . SER A 1 232 ? 60.851 -44.305 -94.102 1.00 39.75 232 SER A C 1
ATOM 1886 O O . SER A 1 232 ? 60.333 -43.422 -94.784 1.00 39.75 232 SER A O 1
ATOM 1888 N N . SER A 1 233 ? 62.051 -44.819 -94.357 1.00 42.69 233 SER A N 1
ATOM 1889 C CA . SER A 1 233 ? 62.918 -44.537 -95.500 1.00 42.69 233 SER A CA 1
ATOM 1890 C C . SER A 1 233 ? 62.228 -44.886 -96.826 1.00 42.69 233 SER A C 1
ATOM 1892 O O . SER A 1 233 ? 62.209 -46.042 -97.252 1.00 42.69 233 SER A O 1
ATOM 1894 N N . ARG A 1 234 ? 61.669 -43.875 -97.500 1.00 42.34 234 ARG A N 1
ATOM 1895 C CA . ARG A 1 234 ? 61.191 -43.955 -98.887 1.00 42.34 234 ARG A CA 1
ATOM 1896 C C . ARG A 1 234 ? 61.998 -42.964 -99.726 1.00 42.34 234 ARG A C 1
ATOM 1898 O O . ARG A 1 234 ? 62.067 -41.784 -99.395 1.00 42.34 234 ARG A O 1
ATOM 1905 N N . LYS A 1 235 ? 62.676 -43.457 -100.767 1.00 50.16 235 LYS A N 1
ATOM 1906 C CA . LYS A 1 235 ? 63.460 -42.621 -101.688 1.00 50.16 235 LYS A CA 1
ATOM 1907 C C . LYS A 1 235 ? 62.494 -41.788 -102.541 1.00 50.16 235 LYS A C 1
ATOM 1909 O O . LYS A 1 235 ? 61.645 -42.404 -103.184 1.00 50.16 235 LYS A O 1
ATOM 1914 N N . PRO A 1 236 ? 62.620 -40.450 -102.549 1.00 45.78 236 PRO A N 1
ATOM 1915 C CA . PRO A 1 236 ? 61.688 -39.584 -103.245 1.00 45.78 236 PRO A CA 1
ATOM 1916 C C . PRO A 1 236 ? 61.826 -39.747 -104.759 1.00 45.78 236 PRO A C 1
ATOM 1918 O O . PRO A 1 236 ? 62.916 -39.635 -105.322 1.00 45.78 236 PRO A O 1
ATOM 1921 N N . THR A 1 237 ? 60.705 -40.045 -105.396 1.00 54.25 237 THR A N 1
ATOM 1922 C CA . THR A 1 237 ? 60.498 -39.999 -106.844 1.00 54.25 237 THR A CA 1
ATOM 1923 C C . THR A 1 237 ? 60.578 -38.553 -107.349 1.00 54.25 237 THR A C 1
ATOM 1925 O O . THR A 1 237 ? 60.451 -37.604 -106.580 1.00 54.25 237 THR A O 1
ATOM 1928 N N . GLU A 1 238 ? 60.839 -38.351 -108.639 1.00 57.69 238 GLU A N 1
ATOM 1929 C CA . GLU A 1 238 ? 61.086 -37.018 -109.217 1.00 57.69 238 GLU A CA 1
ATOM 1930 C C . GLU A 1 238 ? 59.885 -36.057 -109.040 1.00 57.69 238 GLU A C 1
ATOM 1932 O O . GLU A 1 238 ? 60.076 -34.865 -108.797 1.00 57.69 238 GLU A O 1
ATOM 1937 N N . GLU A 1 239 ? 58.660 -36.596 -109.000 1.00 59.16 239 GLU A N 1
ATOM 1938 C CA . GLU A 1 239 ? 57.438 -35.871 -108.611 1.00 59.16 239 GLU A CA 1
ATOM 1939 C C . GLU A 1 239 ? 57.418 -35.474 -107.124 1.00 59.16 239 GLU A C 1
ATOM 1941 O O . GLU A 1 239 ? 56.974 -34.380 -106.782 1.00 59.16 239 GLU A O 1
ATOM 1946 N N . GLU A 1 240 ? 57.949 -36.308 -106.224 1.00 56.59 240 GLU A N 1
ATOM 1947 C CA . GLU A 1 240 ? 58.077 -35.977 -104.798 1.00 56.59 240 GLU A CA 1
ATOM 1948 C C . GLU A 1 240 ? 59.131 -34.891 -104.566 1.00 56.59 240 GLU A C 1
ATOM 1950 O O . GLU A 1 240 ? 58.985 -34.122 -103.622 1.00 56.59 240 GLU A O 1
ATOM 1955 N N . VAL A 1 241 ? 60.151 -34.770 -105.426 1.00 62.97 241 VAL A N 1
ATOM 1956 C CA . VAL A 1 241 ? 61.149 -33.684 -105.377 1.00 62.97 241 VAL A CA 1
ATOM 1957 C C . VAL A 1 241 ? 60.565 -32.360 -105.878 1.00 62.97 241 VAL A C 1
ATOM 1959 O O . VAL A 1 241 ? 60.835 -31.319 -105.278 1.00 62.97 241 VAL A O 1
ATOM 1962 N N . GLU A 1 242 ? 59.745 -32.376 -106.931 1.00 72.38 242 GLU A N 1
ATOM 1963 C CA . GLU A 1 242 ? 58.959 -31.214 -107.383 1.00 72.38 242 GLU A CA 1
ATOM 1964 C C . GLU A 1 242 ? 57.944 -30.781 -106.312 1.00 72.38 242 GLU A C 1
ATOM 1966 O O . GLU A 1 242 ? 57.917 -29.611 -105.925 1.00 72.38 242 GLU A O 1
ATOM 1971 N N . ALA A 1 243 ? 57.204 -31.727 -105.722 1.00 72.94 243 ALA A N 1
ATOM 1972 C CA . ALA A 1 243 ? 56.302 -31.460 -104.604 1.00 72.94 243 ALA A CA 1
ATOM 1973 C C . ALA A 1 243 ? 57.055 -30.969 -103.356 1.00 72.94 243 ALA A C 1
ATOM 1975 O O . ALA A 1 243 ? 56.566 -30.079 -102.660 1.00 72.94 243 ALA A O 1
ATOM 1976 N N . LEU A 1 244 ? 58.263 -31.482 -103.076 1.00 74.75 244 LEU A N 1
ATOM 1977 C CA . LEU A 1 244 ? 59.101 -30.977 -101.987 1.00 74.75 244 LEU A CA 1
ATOM 1978 C C . LEU A 1 244 ? 59.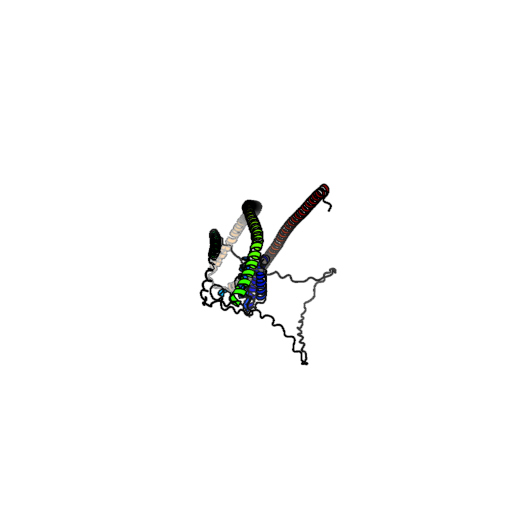587 -29.562 -102.271 1.00 74.75 244 LEU A C 1
ATOM 1980 O O . LEU A 1 244 ? 59.632 -28.768 -101.342 1.00 74.75 244 LEU A O 1
ATOM 1984 N N . LYS A 1 245 ? 59.954 -29.237 -103.517 1.00 77.75 245 LYS A N 1
ATOM 1985 C CA . LYS A 1 245 ? 60.371 -27.887 -103.922 1.00 77.75 245 LYS A CA 1
ATOM 1986 C C . LYS A 1 245 ? 59.219 -26.899 -103.813 1.00 77.75 245 LYS A C 1
ATOM 1988 O O . LYS A 1 245 ? 59.425 -25.816 -103.268 1.00 77.75 245 LYS A O 1
ATOM 1993 N N . LEU A 1 246 ? 58.023 -27.277 -104.267 1.00 82.44 246 LEU A N 1
ATOM 1994 C CA . LEU A 1 246 ? 56.816 -26.470 -104.104 1.00 82.44 246 LEU A CA 1
ATOM 1995 C C . LEU A 1 246 ? 56.495 -26.290 -102.616 1.00 82.44 246 LEU A C 1
ATOM 1997 O O . LEU A 1 246 ? 56.363 -25.166 -102.156 1.00 82.44 246 LEU A O 1
ATOM 2001 N N . ARG A 1 247 ? 56.548 -27.364 -101.821 1.00 82.06 247 ARG A N 1
ATOM 2002 C CA . ARG A 1 247 ? 56.370 -27.306 -100.364 1.00 82.06 247 ARG A CA 1
ATOM 2003 C C . ARG A 1 247 ? 57.461 -26.496 -99.664 1.00 82.06 247 ARG A C 1
ATOM 2005 O O . ARG A 1 247 ? 57.172 -25.829 -98.682 1.00 82.06 247 ARG A O 1
ATOM 2012 N N . MET A 1 248 ? 58.707 -26.520 -100.139 1.00 80.69 248 MET A N 1
ATOM 2013 C CA . MET A 1 248 ? 59.794 -25.684 -99.617 1.00 80.69 248 MET A CA 1
ATOM 2014 C C . MET A 1 248 ? 59.550 -24.218 -99.939 1.00 80.69 248 MET A C 1
ATOM 2016 O O . MET A 1 248 ? 59.844 -23.370 -99.102 1.00 80.69 248 MET A O 1
ATOM 2020 N N . LYS A 1 249 ? 59.008 -23.925 -101.126 1.00 83.00 249 LYS A N 1
ATOM 2021 C CA . LYS A 1 249 ? 58.609 -22.581 -101.534 1.00 83.00 249 LYS A CA 1
ATOM 2022 C C . LYS A 1 249 ? 57.433 -22.086 -100.691 1.00 83.00 249 LYS A C 1
ATOM 2024 O O . LYS A 1 249 ? 57.559 -21.014 -100.112 1.00 83.00 249 LYS A O 1
ATOM 2029 N N . ASP A 1 250 ? 56.395 -22.899 -100.504 1.00 81.94 250 ASP A N 1
ATOM 2030 C CA . ASP A 1 250 ? 55.259 -22.601 -99.624 1.00 81.94 250 ASP A CA 1
ATOM 2031 C C . ASP A 1 250 ? 55.716 -22.433 -98.168 1.00 81.94 250 ASP A C 1
ATOM 2033 O O . ASP A 1 250 ? 55.290 -21.514 -97.483 1.00 81.94 250 ASP A O 1
ATOM 2037 N N . LEU A 1 251 ? 56.647 -23.262 -97.682 1.00 80.44 251 LEU A N 1
ATOM 2038 C CA . LEU A 1 251 ? 57.238 -23.118 -96.347 1.00 80.44 251 LEU A CA 1
ATOM 2039 C C . LEU A 1 251 ? 58.091 -21.855 -96.224 1.00 80.44 251 LEU A C 1
ATOM 2041 O O . LEU A 1 251 ? 58.139 -21.264 -95.149 1.00 80.44 251 LEU A O 1
ATOM 2045 N N . LEU A 1 252 ? 58.768 -21.429 -97.291 1.00 79.56 252 LEU A N 1
ATOM 2046 C CA . LEU A 1 252 ? 59.490 -20.158 -97.337 1.00 79.56 252 LEU A CA 1
ATOM 2047 C C . LEU A 1 252 ? 58.524 -18.975 -97.340 1.00 79.56 252 LEU A C 1
ATOM 2049 O O . LEU A 1 252 ? 58.786 -17.989 -96.659 1.00 79.56 252 LEU A O 1
ATOM 2053 N N . GLU A 1 253 ? 57.405 -19.084 -98.046 1.00 81.38 253 GLU A N 1
ATOM 2054 C CA . GLU A 1 253 ? 56.355 -18.070 -98.087 1.00 81.38 253 GLU A CA 1
ATOM 2055 C C . GLU A 1 253 ? 55.629 -17.977 -96.737 1.00 81.38 253 GLU A C 1
ATOM 2057 O O . GLU A 1 253 ? 55.490 -16.886 -96.195 1.00 81.38 253 GLU A O 1
ATOM 2062 N N . VAL A 1 254 ? 55.321 -19.112 -96.102 1.00 77.69 254 VAL A N 1
ATOM 2063 C CA . VAL A 1 254 ? 54.808 -19.202 -94.725 1.00 77.69 254 VAL A CA 1
ATOM 2064 C C . VAL A 1 254 ? 55.833 -18.688 -93.715 1.00 77.69 254 VAL A C 1
ATOM 2066 O O . VAL A 1 254 ? 55.464 -17.974 -92.791 1.00 77.69 254 VAL A O 1
ATOM 2069 N N . LYS A 1 255 ? 57.127 -18.984 -93.881 1.00 76.81 255 LYS A N 1
ATOM 2070 C CA . LYS A 1 255 ? 58.208 -18.453 -93.031 1.00 76.81 255 LYS A CA 1
ATOM 2071 C C . LYS A 1 255 ? 58.361 -16.941 -93.185 1.00 76.81 255 LYS A C 1
ATOM 2073 O O . LYS A 1 255 ? 58.641 -16.264 -92.199 1.00 76.81 255 LYS A O 1
ATOM 2078 N N . ASN A 1 256 ? 58.190 -16.413 -94.393 1.00 76.38 256 ASN A N 1
ATOM 2079 C CA . ASN A 1 256 ? 58.227 -14.979 -94.655 1.00 76.38 256 ASN A CA 1
ATOM 2080 C C . ASN A 1 256 ? 56.965 -14.291 -94.107 1.00 76.38 256 ASN A C 1
ATOM 2082 O O . ASN A 1 256 ? 57.095 -13.295 -93.406 1.00 76.38 256 ASN A O 1
ATOM 2086 N N . ALA A 1 257 ? 55.783 -14.893 -94.266 1.00 71.44 257 ALA A N 1
ATOM 2087 C CA . ALA A 1 257 ? 54.550 -14.447 -93.614 1.00 71.44 257 ALA A CA 1
ATOM 2088 C C . ALA A 1 257 ? 54.652 -14.512 -92.075 1.00 71.44 257 ALA A C 1
ATOM 2090 O O . ALA A 1 257 ? 54.189 -13.615 -91.378 1.00 71.44 257 ALA A O 1
ATOM 2091 N N . LEU A 1 258 ? 55.328 -15.527 -91.521 1.00 66.75 258 LEU A N 1
ATOM 2092 C CA . LEU A 1 258 ? 55.657 -15.635 -90.094 1.00 66.75 258 LEU A CA 1
ATOM 2093 C C . LEU A 1 258 ? 56.705 -14.603 -89.656 1.00 66.75 258 LEU A C 1
ATOM 2095 O O . LEU A 1 258 ? 56.651 -14.135 -88.522 1.00 66.75 258 LEU A O 1
ATOM 2099 N N . ARG A 1 259 ? 57.634 -14.187 -90.521 1.00 67.19 259 ARG A N 1
ATOM 2100 C CA . ARG A 1 259 ? 58.506 -13.037 -90.229 1.00 67.19 259 ARG A CA 1
ATOM 2101 C C . ARG A 1 259 ? 57.711 -11.741 -90.144 1.00 67.19 259 ARG A C 1
ATOM 2103 O O . ARG A 1 259 ? 57.992 -10.959 -89.244 1.00 67.19 259 ARG A O 1
ATOM 2110 N N . ASP A 1 260 ? 56.678 -11.560 -90.958 1.00 60.44 260 ASP A N 1
ATOM 2111 C CA . ASP A 1 260 ? 55.757 -10.425 -90.811 1.00 60.44 260 ASP A CA 1
ATOM 2112 C C . ASP A 1 260 ? 54.891 -10.545 -89.539 1.00 60.44 260 ASP A C 1
ATOM 2114 O O . ASP A 1 260 ? 54.496 -9.536 -88.950 1.00 60.44 260 ASP A O 1
ATOM 2118 N N . THR A 1 261 ? 54.707 -11.755 -88.985 1.00 58.94 261 THR A N 1
ATOM 2119 C CA . THR A 1 261 ? 54.178 -11.911 -87.615 1.00 58.94 261 THR A CA 1
ATOM 2120 C C . THR A 1 261 ? 55.156 -11.463 -86.521 1.00 58.94 261 THR A C 1
ATOM 2122 O O . THR A 1 261 ? 54.733 -11.281 -85.381 1.00 58.94 261 THR A O 1
ATOM 2125 N N . HIS A 1 262 ? 56.432 -11.189 -86.827 1.00 56.81 262 HIS A N 1
ATOM 2126 C CA . HIS A 1 262 ? 57.351 -10.559 -85.873 1.00 56.81 262 HIS A CA 1
ATOM 2127 C C . HIS A 1 262 ? 56.917 -9.113 -85.552 1.00 56.81 262 HIS A C 1
ATOM 2129 O O . HIS A 1 262 ? 56.999 -8.695 -84.396 1.00 56.81 262 HIS A O 1
ATOM 2135 N N . CYS A 1 263 ? 56.300 -8.394 -86.497 1.00 60.56 263 CYS A N 1
ATOM 2136 C CA . CYS A 1 263 ? 55.631 -7.120 -86.201 1.00 60.56 263 CYS A CA 1
ATOM 2137 C C . CYS A 1 263 ? 54.436 -7.313 -85.245 1.00 60.56 263 CYS A C 1
ATOM 2139 O O . CYS A 1 263 ? 54.274 -6.549 -84.294 1.00 60.56 263 CYS A O 1
ATOM 2141 N N . LEU A 1 264 ? 53.671 -8.407 -85.388 1.00 64.56 264 LEU A N 1
ATOM 2142 C CA . LEU A 1 264 ? 52.632 -8.779 -84.412 1.00 64.56 264 LEU A CA 1
ATOM 2143 C C . LEU A 1 264 ? 53.223 -9.140 -83.038 1.00 64.56 264 LEU A C 1
ATOM 2145 O O . LEU A 1 264 ? 52.549 -8.960 -82.023 1.00 64.56 264 LEU A O 1
ATOM 2149 N N . THR A 1 265 ? 54.467 -9.628 -82.965 1.00 75.94 265 THR A N 1
ATOM 2150 C CA . THR A 1 265 ? 55.123 -9.882 -81.672 1.00 75.94 265 THR A CA 1
ATOM 2151 C C . THR A 1 265 ? 55.519 -8.600 -80.940 1.00 75.94 265 THR A C 1
ATOM 2153 O O . THR A 1 265 ? 55.407 -8.567 -79.715 1.00 75.94 265 THR A O 1
ATOM 2156 N N . GLU A 1 266 ? 55.887 -7.524 -81.644 1.00 81.38 266 GLU A N 1
ATOM 2157 C CA . GLU A 1 266 ? 56.157 -6.224 -81.010 1.00 81.38 266 GLU A CA 1
ATOM 2158 C C . GLU A 1 266 ? 54.884 -5.559 -80.482 1.00 81.38 266 GLU A C 1
ATOM 2160 O O . GLU A 1 266 ? 54.874 -5.062 -79.354 1.00 81.38 266 GLU A O 1
ATOM 2165 N N . ASP A 1 267 ? 53.784 -5.597 -81.235 1.00 82.56 267 ASP A N 1
ATOM 2166 C CA . ASP A 1 267 ? 52.510 -5.029 -80.780 1.00 82.56 267 ASP A CA 1
ATOM 2167 C C . ASP A 1 267 ? 51.890 -5.839 -79.634 1.00 82.56 267 ASP A C 1
ATOM 2169 O O . ASP A 1 267 ? 51.338 -5.271 -78.683 1.00 82.56 267 ASP A O 1
ATOM 2173 N N . ARG A 1 268 ? 52.061 -7.168 -79.645 1.00 86.50 268 ARG A N 1
ATOM 2174 C CA . ARG A 1 268 ? 51.731 -8.018 -78.492 1.00 86.50 268 ARG A CA 1
ATOM 2175 C C . ARG A 1 268 ? 52.587 -7.670 -77.282 1.00 86.50 268 ARG A C 1
ATOM 2177 O O . ARG A 1 268 ? 52.042 -7.567 -76.188 1.00 86.50 268 ARG A O 1
ATOM 2184 N N . LYS A 1 269 ? 53.888 -7.429 -77.464 1.00 90.62 269 LYS A N 1
ATOM 2185 C CA . LYS A 1 269 ? 54.784 -7.008 -76.380 1.00 90.62 269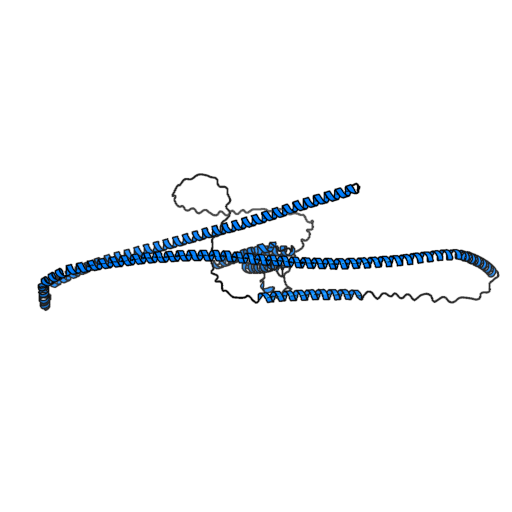 LYS A CA 1
ATOM 2186 C C . LYS A 1 269 ? 54.352 -5.667 -75.784 1.00 90.62 269 LYS A C 1
ATOM 2188 O O . LYS A 1 269 ? 54.140 -5.601 -74.581 1.00 90.62 269 LYS A O 1
ATOM 2193 N N . LYS A 1 270 ? 54.090 -4.647 -76.612 1.00 93.06 270 LYS A N 1
ATOM 2194 C CA . LYS A 1 270 ? 53.532 -3.357 -76.156 1.00 93.06 270 LYS A CA 1
ATOM 2195 C C . LYS A 1 270 ? 52.215 -3.541 -75.400 1.00 93.06 270 LYS A C 1
ATOM 2197 O O . LYS A 1 270 ? 51.985 -2.889 -74.387 1.00 93.06 270 LYS A O 1
ATOM 2202 N N . THR A 1 271 ? 51.344 -4.433 -75.875 1.00 94.00 271 THR A N 1
ATOM 2203 C CA . THR A 1 271 ? 50.077 -4.742 -75.195 1.00 94.00 271 THR A CA 1
ATOM 2204 C C . THR A 1 271 ? 50.314 -5.385 -73.829 1.00 94.00 271 THR A C 1
ATOM 2206 O O . THR A 1 271 ? 49.694 -4.967 -72.853 1.00 94.00 271 THR A O 1
ATOM 2209 N N . ILE A 1 272 ? 51.233 -6.349 -73.734 1.00 92.25 272 ILE A N 1
ATOM 2210 C CA . ILE A 1 272 ? 51.620 -6.994 -72.473 1.00 92.25 272 ILE A CA 1
ATOM 2211 C C . ILE A 1 272 ? 52.215 -5.966 -71.507 1.00 92.25 272 ILE A C 1
ATOM 2213 O O . ILE A 1 272 ? 51.771 -5.901 -70.364 1.00 92.25 272 ILE A O 1
ATOM 2217 N N . ASP A 1 273 ? 53.139 -5.121 -71.963 1.00 93.94 273 ASP A N 1
ATOM 2218 C CA . ASP A 1 273 ? 53.760 -4.074 -71.144 1.00 93.94 273 ASP A CA 1
ATOM 2219 C C . ASP A 1 273 ? 52.701 -3.082 -70.625 1.00 93.94 273 ASP A C 1
ATOM 2221 O O . ASP A 1 273 ? 52.658 -2.760 -69.435 1.00 93.94 273 ASP A O 1
ATOM 2225 N N . ASN A 1 274 ? 51.764 -2.664 -71.483 1.00 95.44 274 ASN A N 1
ATOM 2226 C CA . ASN A 1 274 ? 50.636 -1.816 -71.091 1.00 95.44 274 ASN A CA 1
ATOM 2227 C C . ASN A 1 274 ? 49.725 -2.491 -70.054 1.00 95.44 274 ASN A C 1
ATOM 2229 O O . ASN A 1 274 ? 49.281 -1.839 -69.105 1.00 95.44 274 ASN A O 1
ATOM 2233 N N . LEU A 1 275 ? 49.429 -3.784 -70.215 1.00 95.56 275 LEU A N 1
ATOM 2234 C CA . LEU A 1 275 ? 48.640 -4.548 -69.247 1.00 95.56 275 LEU A CA 1
ATOM 2235 C C . LEU A 1 275 ? 49.383 -4.709 -67.917 1.00 95.56 275 LEU A C 1
ATOM 2237 O O . LEU A 1 275 ? 48.762 -4.570 -66.867 1.00 95.56 275 LEU A O 1
ATOM 2241 N N . GLN A 1 276 ? 50.701 -4.914 -67.937 1.00 96.06 276 GLN A N 1
ATOM 2242 C CA . GLN A 1 276 ? 51.525 -4.970 -66.728 1.00 96.06 276 GLN A CA 1
ATOM 2243 C C . GLN A 1 276 ? 51.538 -3.633 -65.980 1.00 96.06 276 GLN A C 1
ATOM 2245 O O . GLN A 1 276 ? 51.430 -3.618 -64.755 1.00 96.06 276 GLN A O 1
ATOM 2250 N N . ILE A 1 277 ? 51.622 -2.502 -66.689 1.00 96.44 277 ILE A N 1
ATOM 2251 C CA . ILE A 1 277 ? 51.515 -1.168 -66.076 1.00 96.44 277 ILE A CA 1
ATOM 2252 C C . ILE A 1 277 ? 50.129 -0.978 -65.449 1.00 96.44 277 ILE A C 1
ATOM 2254 O O . ILE A 1 277 ? 50.027 -0.527 -64.309 1.00 96.44 277 ILE A O 1
ATOM 2258 N N . LYS A 1 278 ? 49.057 -1.353 -66.161 1.00 96.62 278 LYS A N 1
ATOM 2259 C CA . LYS A 1 278 ? 47.685 -1.287 -65.629 1.00 96.62 278 LYS A CA 1
ATOM 2260 C C . LYS A 1 278 ? 47.510 -2.162 -64.388 1.00 96.62 278 LYS A C 1
ATOM 2262 O O . LYS A 1 278 ? 46.903 -1.699 -63.426 1.00 96.62 278 LYS A O 1
ATOM 2267 N N . LEU A 1 279 ? 48.072 -3.370 -64.387 1.00 95.56 279 LEU A N 1
ATOM 2268 C CA . LEU A 1 279 ? 48.047 -4.275 -63.240 1.00 95.56 279 LEU A CA 1
ATOM 2269 C C . LEU A 1 279 ? 48.764 -3.657 -62.033 1.00 95.56 279 LEU A C 1
ATOM 2271 O O . LEU A 1 279 ? 48.156 -3.536 -60.975 1.00 95.56 279 LEU A O 1
ATOM 2275 N N . LYS A 1 280 ? 49.994 -3.155 -62.208 1.00 97.25 280 LYS A N 1
ATOM 2276 C CA . LYS A 1 280 ? 50.749 -2.476 -61.136 1.00 97.25 280 LYS A CA 1
ATOM 2277 C C . LYS A 1 280 ? 50.017 -1.250 -60.586 1.00 97.25 280 LYS A C 1
ATOM 2279 O O . LYS A 1 280 ? 50.025 -1.003 -59.381 1.00 97.25 280 LYS A O 1
ATOM 2284 N N . ASN A 1 281 ? 49.370 -0.474 -61.456 1.00 96.56 281 ASN A N 1
ATOM 2285 C CA . ASN A 1 281 ? 48.568 0.673 -61.035 1.00 96.56 281 ASN A CA 1
ATOM 2286 C C . ASN A 1 281 ? 47.333 0.240 -60.230 1.00 96.56 281 ASN A C 1
ATOM 2288 O O . ASN A 1 281 ? 47.040 0.857 -59.207 1.00 96.56 281 ASN A O 1
ATOM 2292 N N . ALA A 1 282 ? 46.646 -0.827 -60.645 1.00 95.62 282 ALA A N 1
ATOM 2293 C CA . ALA A 1 282 ? 45.513 -1.385 -59.911 1.00 95.62 282 ALA A CA 1
ATOM 2294 C C . ALA A 1 282 ? 45.937 -1.959 -58.547 1.00 95.62 282 ALA A C 1
ATOM 2296 O O . ALA A 1 282 ? 45.267 -1.719 -57.546 1.00 95.62 282 ALA A O 1
ATOM 2297 N N . GLU A 1 283 ? 47.079 -2.648 -58.474 1.00 96.06 283 GLU A N 1
ATOM 2298 C CA . GLU A 1 283 ? 47.662 -3.136 -57.217 1.00 96.06 283 GLU A CA 1
ATOM 2299 C C . GLU A 1 283 ? 47.981 -1.982 -56.258 1.00 96.06 283 GLU A C 1
ATOM 2301 O O . GLU A 1 283 ? 47.630 -2.042 -55.078 1.00 96.06 283 GLU A O 1
ATOM 2306 N N . LYS A 1 284 ? 48.575 -0.894 -56.768 1.00 97.44 284 LYS A N 1
ATOM 2307 C CA . LYS A 1 284 ? 48.846 0.316 -55.982 1.00 97.44 284 LYS A CA 1
ATOM 2308 C C . LYS A 1 284 ? 47.558 0.961 -55.461 1.00 97.44 284 LYS A C 1
ATOM 2310 O O . LYS A 1 284 ? 47.493 1.303 -54.283 1.00 97.44 284 LYS A O 1
ATOM 2315 N N . GLN A 1 285 ? 46.536 1.101 -56.308 1.00 97.69 285 GLN A N 1
ATOM 2316 C CA . GLN A 1 285 ? 45.230 1.633 -55.903 1.00 97.69 285 GLN A CA 1
ATOM 2317 C C . GLN A 1 285 ? 44.555 0.747 -54.850 1.00 97.69 285 GLN A C 1
ATOM 2319 O O . GLN A 1 285 ? 43.999 1.256 -53.882 1.00 97.69 285 GLN A O 1
ATOM 2324 N N . ASN A 1 286 ? 44.640 -0.576 -54.992 1.00 96.44 286 ASN A N 1
ATOM 2325 C CA . ASN A 1 286 ? 44.086 -1.509 -54.017 1.00 96.44 286 ASN A CA 1
ATOM 2326 C C . ASN A 1 286 ? 44.809 -1.407 -52.661 1.00 96.44 286 ASN A C 1
ATOM 2328 O O . ASN A 1 286 ? 44.166 -1.383 -51.612 1.00 96.44 286 ASN A O 1
ATOM 2332 N N . ALA A 1 287 ? 46.139 -1.271 -52.666 1.00 96.94 287 ALA A N 1
ATOM 2333 C CA . ALA A 1 287 ? 46.914 -1.039 -51.448 1.00 96.94 287 ALA A CA 1
ATOM 2334 C C . ALA A 1 287 ? 46.530 0.284 -50.756 1.00 96.94 287 ALA A C 1
ATOM 2336 O O . ALA A 1 287 ? 46.386 0.322 -49.532 1.00 96.94 287 ALA A O 1
ATOM 2337 N N . GLU A 1 288 ? 46.310 1.351 -51.528 1.00 97.81 288 GLU A N 1
ATOM 2338 C CA . GLU A 1 288 ? 45.850 2.642 -51.011 1.00 97.81 288 GLU A CA 1
ATOM 2339 C C . GLU A 1 288 ? 44.444 2.548 -50.400 1.00 97.81 288 GLU A C 1
ATOM 2341 O O . GLU A 1 288 ? 44.245 2.956 -49.255 1.00 97.81 288 GLU A O 1
ATOM 2346 N N . LEU A 1 289 ? 43.486 1.944 -51.110 1.00 96.62 289 LEU A N 1
ATOM 2347 C CA . LEU A 1 289 ? 42.125 1.732 -50.606 1.00 96.62 289 LEU A CA 1
ATOM 2348 C C . LEU A 1 289 ? 42.113 0.874 -49.338 1.00 96.62 289 LEU A C 1
ATOM 2350 O O . LEU A 1 289 ? 41.383 1.179 -48.396 1.00 96.62 289 LEU A O 1
ATOM 2354 N N . LYS A 1 290 ? 42.955 -0.163 -49.271 1.00 97.62 290 LYS A N 1
ATOM 2355 C CA . LYS A 1 290 ? 43.102 -0.995 -48.072 1.00 97.62 290 LYS A CA 1
ATOM 2356 C C . LYS A 1 290 ? 43.615 -0.180 -46.882 1.00 97.62 290 LYS A C 1
ATOM 2358 O O . LYS A 1 290 ? 43.043 -0.268 -45.800 1.00 97.62 290 LYS A O 1
ATOM 2363 N N . SER A 1 291 ? 44.618 0.674 -47.093 1.00 97.62 291 SER A N 1
ATOM 2364 C CA . SER A 1 291 ? 45.123 1.581 -46.055 1.00 97.62 291 SER A CA 1
ATOM 2365 C C . SER A 1 291 ? 44.056 2.577 -45.579 1.00 97.62 291 SER A C 1
ATOM 2367 O O . SER A 1 291 ? 43.905 2.791 -44.374 1.00 97.62 291 SER A O 1
ATOM 2369 N N . GLN A 1 292 ? 43.266 3.142 -46.499 1.00 97.56 292 GLN A N 1
ATOM 2370 C CA . GLN A 1 292 ? 42.150 4.029 -46.156 1.00 97.56 292 GLN A CA 1
ATOM 2371 C C . GLN A 1 292 ? 41.063 3.302 -45.350 1.00 97.56 292 GLN A C 1
ATOM 2373 O O . GLN A 1 292 ? 40.560 3.842 -44.363 1.00 97.56 292 GLN A O 1
ATOM 2378 N N . LEU A 1 293 ? 40.731 2.068 -45.733 1.00 96.06 293 LEU A N 1
ATOM 2379 C CA . LEU A 1 293 ? 39.756 1.226 -45.044 1.00 96.06 293 LEU A CA 1
ATOM 2380 C C . LEU A 1 293 ? 40.217 0.896 -43.617 1.00 96.06 293 LEU A C 1
ATOM 2382 O O . LEU A 1 293 ? 39.434 1.024 -42.675 1.00 96.06 293 LEU A O 1
ATOM 2386 N N . ASP A 1 294 ? 41.491 0.552 -43.428 1.00 96.75 294 ASP A N 1
ATOM 2387 C CA . ASP A 1 294 ? 42.063 0.296 -42.101 1.00 96.75 294 ASP A CA 1
ATOM 2388 C C . ASP A 1 294 ? 42.075 1.565 -41.230 1.00 96.75 294 ASP A C 1
ATOM 2390 O O . ASP A 1 294 ? 41.740 1.519 -40.042 1.00 96.75 294 ASP A O 1
ATOM 2394 N N . ALA A 1 295 ? 42.365 2.728 -41.823 1.00 97.19 295 ALA A N 1
ATOM 2395 C CA . ALA A 1 295 ? 42.278 4.011 -41.129 1.00 97.19 295 A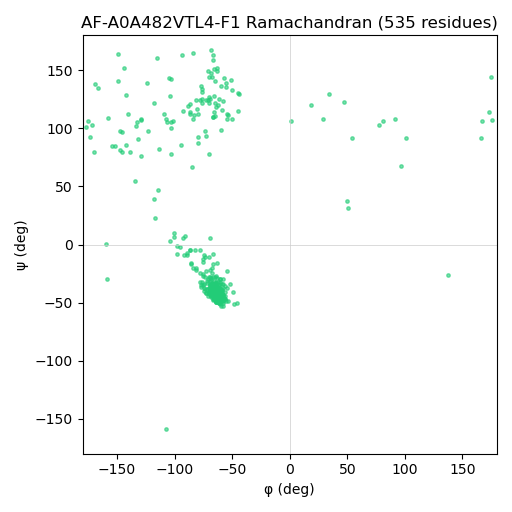LA A CA 1
ATOM 2396 C C . ALA A 1 295 ? 40.836 4.347 -40.698 1.00 97.19 295 ALA A C 1
ATOM 2398 O O . ALA A 1 295 ? 40.623 4.828 -39.581 1.00 97.19 295 ALA A O 1
ATOM 2399 N N . GLN A 1 296 ? 39.836 4.077 -41.543 1.00 97.12 296 GLN A N 1
ATOM 2400 C CA . GLN A 1 296 ? 38.424 4.268 -41.195 1.00 97.12 296 GLN A CA 1
ATOM 2401 C C . GLN A 1 296 ? 37.961 3.296 -40.106 1.00 97.12 296 GLN A C 1
ATOM 2403 O O . GLN A 1 296 ? 37.310 3.727 -39.154 1.00 97.12 296 GLN A O 1
ATOM 2408 N N . LYS A 1 297 ? 38.355 2.019 -40.178 1.00 97.19 297 LYS A N 1
ATOM 2409 C CA . LYS A 1 297 ? 38.089 1.037 -39.116 1.00 97.19 297 LYS A CA 1
ATOM 2410 C C . LYS A 1 297 ? 38.637 1.508 -37.773 1.00 97.19 297 LYS A C 1
ATOM 2412 O O . LYS A 1 297 ? 37.911 1.497 -36.783 1.00 97.19 297 LYS A O 1
ATOM 2417 N N . LYS A 1 298 ? 39.882 1.997 -37.741 1.00 97.69 298 LYS A N 1
ATOM 2418 C CA . LYS A 1 298 ? 40.485 2.542 -36.517 1.00 97.69 298 LYS A CA 1
ATOM 2419 C C . LYS A 1 298 ? 39.663 3.704 -35.948 1.00 97.69 298 LYS A C 1
ATOM 2421 O O . LYS A 1 298 ? 39.329 3.679 -34.765 1.00 97.69 298 LYS A O 1
ATOM 2426 N N . LYS A 1 299 ? 39.252 4.662 -36.788 1.00 97.75 299 LYS A N 1
ATOM 2427 C CA . LYS A 1 299 ? 38.388 5.783 -36.368 1.00 97.75 299 LYS A CA 1
ATOM 2428 C C . LYS A 1 299 ? 37.053 5.313 -35.782 1.00 97.75 299 LYS A C 1
ATOM 2430 O O . LYS A 1 299 ? 36.634 5.840 -34.757 1.00 97.75 299 LYS A O 1
ATOM 2435 N N . ILE A 1 300 ? 36.405 4.314 -36.386 1.00 95.62 300 ILE A N 1
ATOM 2436 C CA . ILE A 1 300 ? 35.151 3.742 -35.864 1.00 95.62 300 ILE A CA 1
ATOM 2437 C C . ILE A 1 300 ? 35.375 3.152 -34.467 1.00 95.62 300 ILE A C 1
ATOM 2439 O O . ILE A 1 300 ? 34.645 3.499 -33.542 1.00 95.62 300 ILE A O 1
ATOM 2443 N N . THR A 1 301 ? 36.437 2.362 -34.274 1.00 96.50 301 THR A N 1
ATOM 2444 C CA . THR A 1 301 ? 36.734 1.777 -32.954 1.00 96.50 301 THR A CA 1
ATOM 2445 C C . THR A 1 301 ? 37.055 2.825 -31.883 1.00 96.50 301 THR A C 1
ATOM 2447 O O . THR A 1 301 ? 36.730 2.639 -30.711 1.00 96.50 301 THR A O 1
ATOM 2450 N N . GLU A 1 302 ? 37.683 3.945 -32.252 1.00 97.62 302 GLU A N 1
ATOM 2451 C CA . GLU A 1 302 ? 37.949 5.057 -31.332 1.00 97.62 302 GLU A CA 1
ATOM 2452 C C . GLU A 1 302 ? 36.654 5.794 -30.953 1.00 97.62 302 GLU A C 1
ATOM 2454 O O . GLU A 1 302 ? 36.438 6.080 -29.773 1.00 97.62 302 GLU A O 1
ATOM 2459 N N . MET A 1 303 ? 35.751 6.023 -31.915 1.00 95.44 303 MET A N 1
ATOM 2460 C CA . MET A 1 303 ? 34.427 6.600 -31.647 1.00 95.44 303 MET A CA 1
ATOM 2461 C C . MET A 1 303 ? 33.566 5.696 -30.756 1.00 95.44 303 MET A C 1
ATOM 2463 O O . MET A 1 303 ? 32.912 6.188 -29.839 1.00 95.44 303 MET A O 1
ATOM 2467 N N . GLU A 1 304 ? 33.586 4.379 -30.970 1.00 95.69 304 GLU A N 1
ATOM 2468 C CA . GLU A 1 304 ? 32.870 3.417 -30.121 1.00 95.69 304 GLU A CA 1
ATOM 2469 C C . GLU A 1 304 ? 33.378 3.441 -28.676 1.00 95.69 304 GLU A C 1
ATOM 2471 O O . GLU A 1 304 ? 32.580 3.430 -27.737 1.00 95.69 304 GLU A O 1
ATOM 2476 N N . LYS A 1 305 ? 34.699 3.544 -28.474 1.00 97.38 305 LYS A N 1
ATOM 2477 C CA . LYS A 1 305 ? 35.292 3.679 -27.134 1.00 97.38 305 LYS A CA 1
ATOM 2478 C C . LYS A 1 305 ? 34.833 4.955 -26.430 1.00 97.38 305 LYS A C 1
ATOM 2480 O O . LYS A 1 305 ? 34.484 4.894 -25.251 1.00 97.38 305 LYS A O 1
ATOM 2485 N N . LEU A 1 306 ? 34.807 6.089 -27.135 1.00 96.44 306 LEU A N 1
ATOM 2486 C CA . LEU A 1 306 ? 34.324 7.358 -26.580 1.00 96.44 306 LEU A CA 1
ATOM 2487 C C . LEU A 1 306 ? 32.836 7.285 -26.227 1.00 96.44 306 LEU A C 1
ATOM 2489 O O . LEU A 1 306 ? 32.466 7.594 -25.097 1.00 96.44 306 LEU A O 1
ATOM 2493 N N . LYS A 1 307 ? 32.003 6.767 -27.135 1.00 96.81 307 LYS A N 1
ATOM 2494 C CA . LYS A 1 307 ? 30.565 6.597 -26.899 1.00 96.81 307 LYS A CA 1
ATOM 2495 C C . LYS A 1 307 ? 30.280 5.682 -25.706 1.00 96.81 307 LYS A C 1
ATOM 2497 O O . LYS A 1 307 ? 29.417 5.980 -24.886 1.00 96.81 307 LYS A O 1
ATOM 2502 N N . ASN A 1 308 ? 31.023 4.585 -25.564 1.00 94.25 308 ASN A N 1
ATOM 2503 C CA . ASN A 1 308 ? 30.880 3.683 -24.419 1.00 94.25 308 ASN A CA 1
ATOM 2504 C C . ASN A 1 308 ? 31.273 4.359 -23.098 1.00 94.25 308 ASN A C 1
ATOM 2506 O O . ASN A 1 308 ? 30.613 4.139 -22.082 1.00 94.25 308 ASN A O 1
ATOM 2510 N N . LYS A 1 309 ? 32.306 5.210 -23.113 1.00 97.19 309 LYS A N 1
ATOM 2511 C CA . LYS A 1 309 ? 32.694 6.016 -21.951 1.00 97.19 309 LYS A CA 1
ATOM 2512 C C . LYS A 1 309 ? 31.597 7.016 -21.569 1.00 97.19 309 LYS A C 1
ATOM 2514 O O . LYS A 1 309 ? 31.223 7.077 -20.403 1.00 97.19 309 LYS A O 1
ATOM 2519 N N . GLU A 1 310 ? 31.027 7.729 -22.538 1.00 95.81 310 GLU A N 1
ATOM 2520 C CA . GLU A 1 310 ? 29.917 8.668 -22.310 1.00 95.81 310 GLU A CA 1
ATOM 2521 C C . GLU A 1 310 ? 28.670 7.968 -21.752 1.00 95.81 310 GLU A C 1
ATOM 2523 O O . GLU A 1 310 ? 28.060 8.451 -20.798 1.00 95.81 310 GLU A O 1
ATOM 2528 N N . ILE A 1 311 ? 28.315 6.796 -22.292 1.00 93.12 311 ILE A N 1
ATOM 2529 C CA . ILE A 1 311 ? 27.205 5.975 -21.785 1.00 93.12 311 ILE A CA 1
ATOM 2530 C C . ILE A 1 311 ? 27.460 5.554 -20.333 1.00 93.12 311 ILE A C 1
ATOM 2532 O O . ILE A 1 311 ? 26.538 5.585 -19.515 1.00 93.12 311 ILE A O 1
ATOM 2536 N N . TYR A 1 312 ? 28.695 5.170 -19.999 1.00 97.06 312 TYR A N 1
ATOM 2537 C CA . TYR A 1 312 ? 29.066 4.797 -18.636 1.00 97.06 312 TYR A CA 1
ATOM 2538 C C . TYR A 1 312 ? 28.939 5.983 -17.670 1.00 97.06 312 TYR A C 1
ATOM 2540 O O . TYR A 1 312 ? 28.256 5.866 -16.652 1.00 97.06 312 TYR A O 1
ATOM 2548 N N . GLU A 1 313 ? 29.505 7.142 -18.017 1.00 96.62 313 GLU A N 1
ATOM 2549 C CA . GLU A 1 313 ? 29.410 8.365 -17.208 1.00 96.62 313 GLU A CA 1
ATOM 2550 C C . GLU A 1 313 ? 27.954 8.825 -17.032 1.00 96.62 313 GLU A C 1
ATOM 2552 O O . GLU A 1 313 ? 27.547 9.248 -15.946 1.00 96.62 313 GLU A O 1
ATOM 2557 N N . PHE A 1 314 ? 27.137 8.718 -18.084 1.00 95.44 314 PHE A N 1
ATOM 2558 C CA . PHE A 1 314 ? 25.711 9.025 -18.015 1.00 95.44 314 PHE A CA 1
ATOM 2559 C C . PHE A 1 314 ? 24.971 8.065 -17.080 1.00 95.44 314 PHE A C 1
ATOM 2561 O O . PHE A 1 314 ? 24.184 8.501 -16.238 1.00 95.44 314 PHE A O 1
ATOM 2568 N N . LYS A 1 315 ? 25.245 6.760 -17.186 1.00 94.88 315 LYS A N 1
ATOM 2569 C CA . LYS A 1 315 ? 24.652 5.738 -16.319 1.00 94.88 315 LYS A CA 1
ATOM 2570 C C . LYS A 1 315 ? 25.012 5.981 -14.855 1.00 94.88 315 LYS A C 1
ATOM 2572 O O . LYS A 1 315 ? 24.129 5.909 -14.004 1.00 94.88 315 LYS A O 1
ATOM 2577 N N . GLU A 1 316 ? 26.264 6.325 -14.568 1.00 96.50 316 GLU A N 1
ATOM 2578 C CA . GLU A 1 316 ? 26.730 6.640 -13.217 1.00 96.50 316 GLU A CA 1
ATOM 2579 C C . GLU A 1 316 ? 26.011 7.874 -12.645 1.00 96.50 316 GLU A C 1
ATOM 2581 O O . GLU A 1 316 ? 25.414 7.802 -11.566 1.00 96.50 316 GLU A O 1
ATOM 2586 N N . LYS A 1 317 ? 25.939 8.973 -13.411 1.00 96.44 317 LYS A N 1
ATOM 2587 C CA . LYS A 1 317 ? 25.179 10.180 -13.031 1.00 96.44 317 LYS A CA 1
ATOM 2588 C C . LYS A 1 317 ? 23.702 9.878 -12.778 1.00 96.44 317 LYS A C 1
ATOM 2590 O O . LYS A 1 317 ? 23.145 10.339 -11.783 1.00 96.44 317 LYS A O 1
ATOM 2595 N N . PHE A 1 318 ? 23.077 9.077 -13.638 1.00 92.62 318 PHE A N 1
ATOM 2596 C CA . PHE A 1 318 ? 21.679 8.682 -13.487 1.00 92.62 318 PHE A CA 1
ATOM 2597 C C . PHE A 1 318 ? 21.453 7.852 -12.216 1.00 92.62 318 PHE A C 1
ATOM 2599 O O . PHE A 1 318 ? 20.512 8.112 -11.465 1.00 92.62 318 PHE A O 1
ATOM 2606 N N . THR A 1 319 ? 22.339 6.893 -11.926 1.00 89.69 319 THR A N 1
ATOM 2607 C CA . THR A 1 319 ? 22.266 6.115 -10.681 1.00 89.69 319 THR A CA 1
ATOM 2608 C C . THR A 1 319 ? 22.466 6.985 -9.444 1.00 89.69 319 THR A C 1
ATOM 2610 O O . THR A 1 319 ? 21.733 6.821 -8.471 1.00 89.69 319 THR A O 1
ATOM 2613 N N . HIS A 1 320 ? 23.378 7.962 -9.494 1.00 95.00 320 HIS A N 1
ATOM 2614 C CA . HIS A 1 320 ? 23.585 8.895 -8.393 1.00 95.00 320 HIS A CA 1
ATOM 2615 C C . HIS A 1 320 ? 22.348 9.775 -8.146 1.00 95.00 320 HIS A C 1
ATOM 2617 O O . HIS A 1 320 ? 21.944 9.946 -6.994 1.00 95.00 320 HIS A O 1
ATOM 2623 N N . LEU A 1 321 ? 21.730 10.318 -9.200 1.00 93.88 321 LEU A N 1
ATOM 2624 C CA . LEU A 1 321 ? 20.522 11.139 -9.074 1.00 93.88 321 LEU A CA 1
ATOM 2625 C C . LEU A 1 321 ? 19.351 10.344 -8.488 1.00 93.88 321 LEU A C 1
ATOM 2627 O O . LEU A 1 321 ? 18.726 10.816 -7.542 1.00 93.88 321 LEU A O 1
ATOM 2631 N N . ARG A 1 322 ? 19.115 9.115 -8.966 1.00 87.12 322 ARG A N 1
ATOM 2632 C CA . ARG A 1 322 ? 18.105 8.224 -8.371 1.00 87.12 322 ARG A CA 1
ATOM 2633 C C . ARG A 1 322 ? 18.379 7.934 -6.900 1.00 87.12 322 ARG A C 1
ATOM 2635 O O . ARG A 1 322 ? 17.453 7.929 -6.100 1.00 87.12 322 ARG A O 1
ATOM 2642 N N . GLN A 1 323 ? 19.638 7.702 -6.533 1.00 94.56 323 GLN A N 1
ATOM 2643 C CA . GLN A 1 323 ? 20.004 7.455 -5.140 1.00 94.56 323 GLN A CA 1
ATOM 2644 C C . GLN A 1 323 ? 19.696 8.673 -4.253 1.00 94.56 323 GLN A C 1
ATOM 2646 O O . GLN A 1 323 ? 19.098 8.515 -3.191 1.00 94.56 323 GLN A O 1
ATOM 2651 N N . LYS A 1 324 ? 20.021 9.886 -4.721 1.00 94.88 324 LYS A N 1
ATOM 2652 C CA . LYS A 1 324 ? 19.685 11.146 -4.034 1.00 94.88 324 LYS A CA 1
ATOM 2653 C C . LYS A 1 324 ? 18.176 11.346 -3.882 1.00 94.88 324 LYS A C 1
ATOM 2655 O O . LYS A 1 324 ? 17.726 11.761 -2.821 1.00 94.88 324 LYS A O 1
ATOM 2660 N N . GLU A 1 325 ? 17.397 11.043 -4.916 1.00 91.38 325 GLU A N 1
ATOM 2661 C CA . GLU A 1 325 ? 15.932 11.122 -4.873 1.00 91.38 325 GLU A CA 1
ATOM 2662 C C . GLU A 1 325 ? 15.341 10.140 -3.851 1.00 91.38 325 GLU A C 1
ATOM 2664 O O . GLU A 1 325 ? 14.492 10.518 -3.046 1.00 91.38 325 GLU A O 1
ATOM 2669 N N . ILE A 1 326 ? 15.840 8.900 -3.820 1.00 88.88 326 ILE A N 1
ATOM 2670 C CA . ILE A 1 326 ? 15.429 7.891 -2.835 1.00 88.88 326 ILE A CA 1
ATOM 2671 C C . ILE A 1 326 ? 15.761 8.350 -1.411 1.00 88.88 326 ILE A C 1
ATOM 2673 O O . ILE A 1 326 ? 14.935 8.198 -0.512 1.00 88.88 326 ILE A O 1
ATOM 2677 N N . GLU A 1 327 ? 16.955 8.896 -1.182 1.00 94.50 327 GLU A N 1
ATOM 2678 C CA . GLU A 1 327 ? 17.365 9.414 0.130 1.00 94.50 327 GLU A CA 1
ATOM 2679 C C . GLU A 1 327 ? 16.505 10.602 0.567 1.00 94.50 327 GLU A C 1
ATOM 2681 O O . GLU A 1 327 ? 16.052 10.637 1.711 1.00 94.50 327 GLU A O 1
ATOM 2686 N N . PHE A 1 328 ? 16.208 11.519 -0.354 1.00 95.62 328 PHE A N 1
ATOM 2687 C CA . PHE A 1 328 ? 15.317 12.645 -0.100 1.00 95.62 328 PHE A CA 1
ATOM 2688 C C . PHE A 1 328 ? 13.903 12.183 0.276 1.00 95.62 328 PHE A C 1
ATOM 2690 O O . PHE A 1 328 ? 13.372 12.621 1.292 1.00 95.62 328 PHE A O 1
ATOM 2697 N N . LEU A 1 329 ? 13.310 11.254 -0.484 1.00 87.75 329 LEU A N 1
ATOM 2698 C CA . LEU A 1 329 ? 11.976 10.717 -0.191 1.00 87.75 329 LEU A CA 1
ATOM 2699 C C . LEU A 1 329 ? 11.933 9.959 1.141 1.00 87.75 329 LEU A C 1
ATOM 2701 O O . LEU A 1 329 ? 10.970 10.089 1.894 1.00 87.75 329 LEU A O 1
ATOM 2705 N N . LYS A 1 330 ? 12.985 9.197 1.467 1.00 91.50 330 LYS A N 1
ATOM 2706 C CA . LYS A 1 330 ? 13.104 8.525 2.770 1.00 91.50 330 LYS A CA 1
ATOM 2707 C C . LYS A 1 330 ? 13.139 9.524 3.920 1.00 91.50 330 LYS A C 1
ATOM 2709 O O . LYS A 1 330 ? 12.472 9.299 4.926 1.00 91.50 330 LYS A O 1
ATOM 2714 N N . GLN A 1 331 ? 13.909 10.600 3.776 1.00 94.88 331 GLN A N 1
ATOM 2715 C CA . GLN A 1 331 ? 13.995 11.642 4.794 1.00 94.88 331 GLN A CA 1
ATOM 2716 C C . GLN A 1 331 ? 12.663 12.388 4.936 1.00 94.88 331 GLN A C 1
ATOM 2718 O O . GLN A 1 331 ? 12.179 12.546 6.049 1.00 94.88 331 GLN A O 1
ATOM 2723 N N . TYR A 1 332 ? 12.024 12.739 3.819 1.00 93.38 332 TYR A N 1
ATOM 2724 C CA . TYR A 1 332 ? 10.717 13.392 3.808 1.00 93.38 332 TYR A CA 1
ATOM 2725 C C . TYR A 1 332 ? 9.642 12.566 4.532 1.00 93.38 332 TYR A C 1
ATOM 2727 O O . TYR A 1 332 ? 8.987 13.077 5.436 1.00 93.38 332 TYR A O 1
ATOM 2735 N N . HIS A 1 333 ? 9.505 11.273 4.211 1.00 86.75 333 HIS A N 1
ATOM 2736 C CA . HIS A 1 333 ? 8.542 10.406 4.903 1.00 86.75 333 HIS A CA 1
ATOM 2737 C C . HIS A 1 333 ? 8.873 10.229 6.387 1.00 86.75 333 HIS A C 1
ATOM 2739 O O . HIS A 1 333 ? 7.967 10.141 7.211 1.00 86.75 333 HIS A O 1
ATOM 2745 N N . LYS A 1 334 ? 10.161 10.173 6.746 1.00 96.25 334 LYS A N 1
ATOM 2746 C CA . LYS A 1 334 ? 10.580 10.100 8.149 1.00 96.25 334 LYS A CA 1
ATOM 2747 C C . LYS A 1 334 ? 10.134 11.343 8.922 1.00 96.25 334 LYS A C 1
ATOM 2749 O O . LYS A 1 334 ? 9.623 11.202 10.030 1.00 96.25 334 LYS A O 1
ATOM 2754 N N . ASP A 1 335 ? 10.302 12.524 8.338 1.00 91.50 335 ASP A N 1
ATOM 2755 C CA . ASP A 1 335 ? 9.911 13.789 8.960 1.00 91.50 335 ASP A CA 1
ATOM 2756 C C . ASP A 1 335 ? 8.378 13.909 9.068 1.00 91.50 335 ASP A C 1
ATOM 2758 O O . ASP A 1 335 ? 7.867 14.293 10.120 1.00 91.50 335 ASP A O 1
ATOM 2762 N N . GLU A 1 336 ? 7.634 13.480 8.041 1.00 91.50 336 GLU A N 1
ATOM 2763 C CA . GLU A 1 336 ? 6.161 13.454 8.050 1.00 91.50 336 GLU A CA 1
ATOM 2764 C C . GLU A 1 336 ? 5.602 12.489 9.113 1.00 91.50 336 GLU A C 1
ATOM 2766 O O . GLU A 1 336 ? 4.684 12.842 9.858 1.00 91.50 336 GLU A O 1
ATOM 2771 N N . ILE A 1 337 ? 6.196 11.297 9.262 1.00 88.62 337 ILE A N 1
ATOM 2772 C CA . ILE A 1 337 ? 5.836 10.349 10.330 1.00 88.62 337 ILE A CA 1
ATOM 2773 C C . ILE A 1 337 ? 6.085 10.973 11.710 1.00 88.62 337 ILE A C 1
ATOM 2775 O O . ILE A 1 337 ? 5.199 10.928 12.564 1.00 88.62 337 ILE A O 1
ATOM 2779 N N . GLN A 1 338 ? 7.245 11.603 11.924 1.00 95.81 338 GLN A N 1
ATOM 2780 C CA . GLN A 1 338 ? 7.568 12.253 13.201 1.00 95.81 338 GLN A CA 1
ATOM 2781 C C . GLN A 1 338 ? 6.610 13.402 13.538 1.00 95.81 338 GLN A C 1
ATOM 2783 O O . GLN A 1 338 ? 6.245 13.588 14.702 1.00 95.81 338 GLN A O 1
ATOM 2788 N N . GLU A 1 339 ? 6.181 14.175 12.540 1.00 94.38 339 GLU A N 1
ATOM 2789 C CA . GLU A 1 339 ? 5.206 15.248 12.729 1.00 94.38 339 GLU A CA 1
ATOM 2790 C C . GLU A 1 339 ? 3.839 14.698 13.165 1.00 94.38 339 GLU A C 1
ATOM 2792 O O . GLU A 1 339 ? 3.252 15.182 14.142 1.00 94.38 339 GLU A O 1
ATOM 2797 N N . VAL A 1 340 ? 3.363 13.637 12.505 1.00 89.88 340 VAL A N 1
ATOM 2798 C CA . VAL A 1 340 ? 2.104 12.959 12.852 1.00 89.88 340 VAL A CA 1
ATOM 2799 C C . VAL A 1 340 ? 2.175 12.332 14.248 1.00 89.88 340 VAL A C 1
ATOM 2801 O O . VAL A 1 340 ? 1.248 12.501 15.045 1.00 89.88 340 VAL A O 1
ATOM 2804 N N . GLU A 1 341 ? 3.276 11.663 14.591 1.00 92.75 341 GLU A N 1
ATOM 2805 C CA . GLU A 1 341 ? 3.504 11.096 15.926 1.00 92.75 341 GLU A CA 1
ATOM 2806 C C . GLU A 1 341 ? 3.486 12.174 17.014 1.00 92.75 341 GLU A C 1
ATOM 2808 O O . GLU A 1 341 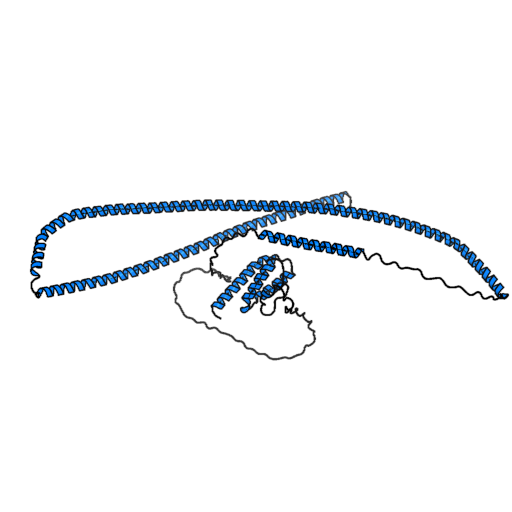? 2.816 12.019 18.040 1.00 92.75 341 GLU A O 1
ATOM 2813 N N . LYS A 1 342 ? 4.160 13.307 16.783 1.00 95.31 342 LYS A N 1
ATOM 2814 C CA . LYS A 1 342 ? 4.180 14.442 17.716 1.00 95.31 342 LYS A CA 1
ATOM 2815 C C . LYS A 1 342 ? 2.789 15.051 17.905 1.00 95.31 342 LYS A C 1
ATOM 2817 O O . LYS A 1 342 ? 2.407 15.374 19.036 1.00 95.31 342 LYS A O 1
ATOM 2822 N N . SER A 1 343 ? 2.029 15.190 16.820 1.00 95.44 343 SER A N 1
ATOM 2823 C CA . SER A 1 343 ? 0.648 15.685 16.838 1.00 95.44 343 SER A CA 1
ATOM 2824 C C . SER A 1 343 ? -0.272 14.758 17.642 1.00 95.44 343 SER A C 1
ATOM 2826 O O . SER A 1 343 ? -0.954 15.201 18.573 1.00 95.44 343 SER A O 1
ATOM 2828 N N . HIS A 1 344 ? -0.231 13.449 17.371 1.00 91.69 344 HIS A N 1
ATOM 2829 C CA . HIS A 1 344 ? -1.016 12.460 18.111 1.00 91.69 344 HIS A CA 1
ATOM 2830 C C . HIS A 1 344 ? -0.615 12.368 19.583 1.00 91.69 344 HIS A C 1
ATOM 2832 O O . HIS A 1 344 ? -1.494 12.348 20.443 1.00 91.69 344 HIS A O 1
ATOM 2838 N N . SER A 1 345 ? 0.683 12.377 19.889 1.00 94.69 345 SER A N 1
ATOM 2839 C CA . SER A 1 345 ? 1.192 12.378 21.265 1.00 94.69 345 SER A CA 1
ATOM 2840 C C . SER A 1 345 ? 0.674 13.587 22.054 1.00 94.69 345 SER A C 1
ATOM 2842 O O . SER A 1 345 ? 0.159 13.445 23.165 1.00 94.69 345 SER A O 1
ATOM 2844 N N . SER A 1 346 ? 0.679 14.769 21.430 1.00 95.31 346 SER A N 1
ATOM 2845 C CA . SER A 1 346 ? 0.127 15.991 22.029 1.00 95.31 346 SER A CA 1
ATOM 2846 C C . SER A 1 346 ? -1.381 15.870 22.285 1.00 95.31 346 SER A C 1
ATOM 2848 O O . SER A 1 346 ? -1.854 16.206 23.370 1.00 95.31 346 SER A O 1
ATOM 2850 N N . ARG A 1 347 ? -2.149 15.324 21.331 1.00 94.38 347 ARG A N 1
ATOM 2851 C CA . ARG A 1 347 ? -3.597 15.098 21.487 1.00 94.38 347 ARG A CA 1
ATOM 2852 C C . ARG A 1 347 ? -3.919 14.084 22.588 1.00 94.38 347 ARG A C 1
ATOM 2854 O O . ARG A 1 347 ? -4.857 14.298 23.353 1.00 94.38 347 ARG A O 1
ATOM 2861 N N . ILE A 1 348 ? -3.146 13.003 22.684 1.00 90.62 348 ILE A N 1
ATOM 2862 C CA . ILE A 1 348 ? -3.275 12.004 23.751 1.00 90.62 348 ILE A CA 1
ATOM 2863 C C . ILE A 1 348 ? -3.028 12.660 25.111 1.00 90.62 348 ILE A C 1
ATOM 2865 O O . ILE A 1 348 ? -3.826 12.462 26.025 1.00 90.62 348 ILE A O 1
ATOM 2869 N N . SER A 1 349 ? -1.989 13.492 25.232 1.00 97.44 349 SER A N 1
ATOM 2870 C CA . SER A 1 349 ? -1.692 14.214 26.474 1.00 97.44 349 SER A CA 1
ATOM 2871 C C . SER A 1 349 ? -2.836 15.137 26.907 1.00 97.44 349 SER A C 1
ATOM 2873 O O . SER A 1 349 ? -3.146 15.202 28.096 1.00 97.44 349 SER A O 1
ATOM 2875 N N . VAL A 1 350 ? -3.486 15.832 25.965 1.00 95.62 350 VAL A N 1
ATOM 2876 C CA . VAL A 1 350 ? -4.647 16.691 26.264 1.00 95.62 350 VAL A CA 1
ATOM 2877 C C . VAL A 1 350 ? -5.818 15.857 26.785 1.00 95.62 350 VAL A C 1
ATOM 2879 O O . VAL A 1 350 ? -6.341 16.145 27.858 1.00 95.62 350 VAL A O 1
ATOM 2882 N N . ILE A 1 351 ? -6.176 14.772 26.090 1.00 92.94 351 ILE A N 1
ATOM 2883 C CA . ILE A 1 351 ? -7.274 13.881 26.505 1.00 92.94 351 ILE A CA 1
ATOM 2884 C C . ILE A 1 351 ? -6.993 13.264 27.883 1.00 92.94 351 ILE A C 1
ATOM 2886 O O . ILE A 1 351 ? -7.894 13.166 28.716 1.00 92.94 351 ILE A O 1
ATOM 2890 N N . GLN A 1 352 ? -5.748 12.868 28.154 1.00 95.38 352 GLN A N 1
ATOM 2891 C CA . GLN A 1 352 ? -5.348 12.353 29.464 1.00 95.38 352 GLN A CA 1
ATOM 2892 C C . GLN A 1 352 ? -5.519 13.402 30.571 1.00 95.38 352 GLN A C 1
ATOM 2894 O O . GLN A 1 352 ? -6.014 13.061 31.647 1.00 95.38 352 GLN A O 1
ATOM 2899 N N . SER A 1 353 ? -5.164 14.666 30.311 1.00 97.12 353 SER A N 1
ATOM 2900 C CA . SER A 1 353 ? -5.390 15.770 31.254 1.00 97.12 353 SER A CA 1
ATOM 2901 C C . SER A 1 353 ? -6.880 15.982 31.523 1.00 97.12 353 SER A C 1
ATOM 2903 O O . SER A 1 353 ? -7.292 16.014 32.679 1.00 97.12 353 SER A O 1
ATOM 2905 N N . GLU A 1 354 ? -7.710 16.025 30.478 1.00 96.75 354 GLU A N 1
ATOM 2906 C CA . GLU A 1 354 ? -9.163 16.200 30.612 1.00 96.75 354 GLU A CA 1
ATOM 2907 C C . GLU A 1 354 ? -9.827 15.061 31.400 1.00 96.75 354 GLU A C 1
ATOM 2909 O O . GLU A 1 354 ? -10.712 15.291 32.226 1.00 96.75 354 GLU A O 1
ATOM 2914 N N . ILE A 1 355 ? -9.421 13.811 31.150 1.00 94.06 355 ILE A N 1
ATOM 2915 C CA . ILE A 1 355 ? -9.927 12.652 31.898 1.00 94.06 355 ILE A CA 1
ATOM 2916 C C . ILE A 1 355 ? -9.520 12.763 33.367 1.00 94.06 355 ILE A C 1
ATOM 2918 O O . ILE A 1 355 ? -10.350 12.529 34.246 1.00 94.06 355 ILE A O 1
ATOM 2922 N N . LYS A 1 356 ? -8.271 13.149 33.645 1.00 97.88 356 LYS A N 1
ATOM 2923 C CA . LYS A 1 356 ? -7.781 13.342 35.012 1.00 97.88 356 LYS A CA 1
ATOM 2924 C C . LYS A 1 356 ? -8.570 14.430 35.744 1.00 97.88 356 LYS A C 1
ATOM 2926 O O . LYS A 1 356 ? -8.996 14.205 36.872 1.00 97.88 356 LYS A O 1
ATOM 2931 N N . GLU A 1 357 ? -8.827 15.561 35.094 1.00 97.50 357 GLU A N 1
ATOM 2932 C CA . GLU A 1 357 ? -9.648 16.645 35.648 1.00 97.50 357 GLU A CA 1
ATOM 2933 C C . GLU A 1 357 ? -11.085 16.190 35.941 1.00 97.50 357 GLU A C 1
ATOM 2935 O O . GLU A 1 357 ? -11.618 16.487 37.009 1.00 97.50 357 GLU A O 1
ATOM 2940 N N . LYS A 1 358 ? -11.701 15.405 35.046 1.00 97.62 358 LYS A N 1
ATOM 2941 C CA . LYS A 1 358 ? -13.039 14.826 35.270 1.00 97.62 358 LYS A CA 1
ATOM 2942 C C . LYS A 1 358 ? -13.065 13.852 36.446 1.00 97.62 358 LYS A C 1
ATOM 2944 O O . LYS A 1 358 ? -14.019 13.873 37.220 1.00 97.62 358 LYS A O 1
ATOM 2949 N N . ILE A 1 359 ? -12.038 13.013 36.591 1.00 95.88 359 ILE A N 1
ATOM 2950 C CA . ILE A 1 359 ? -11.912 12.091 37.728 1.00 95.88 359 ILE A CA 1
ATOM 2951 C C . ILE A 1 359 ? -11.823 12.877 39.039 1.00 95.88 359 ILE A C 1
ATOM 2953 O O . ILE A 1 359 ? -12.559 12.564 39.973 1.00 95.88 359 ILE A O 1
ATOM 2957 N N . GLU A 1 360 ? -10.985 13.915 39.106 1.00 97.94 360 GLU A N 1
ATOM 2958 C CA . GLU A 1 360 ? -10.865 14.757 40.306 1.00 97.94 360 GLU A CA 1
ATOM 2959 C C . GLU A 1 360 ? -12.161 15.520 40.615 1.00 97.94 360 GLU A C 1
ATOM 2961 O O . GLU A 1 360 ? -12.571 15.599 41.772 1.00 97.94 360 GLU A O 1
ATOM 2966 N N . ALA A 1 361 ? -12.867 16.017 39.594 1.00 97.69 361 ALA A N 1
ATOM 2967 C CA . ALA A 1 361 ? -14.161 16.673 39.778 1.00 97.69 361 ALA A CA 1
ATOM 2968 C C . ALA A 1 361 ? -15.215 15.721 40.372 1.00 97.69 361 ALA A C 1
ATOM 2970 O O . ALA A 1 361 ? -15.888 16.070 41.343 1.00 97.69 361 ALA A O 1
ATOM 2971 N N . VAL A 1 362 ? -15.326 14.502 39.832 1.00 97.38 362 VAL A N 1
ATOM 2972 C CA . VAL A 1 362 ? -16.248 13.473 40.341 1.00 97.38 362 VAL A CA 1
ATOM 2973 C C . VAL A 1 362 ? -15.861 13.046 41.756 1.00 97.38 362 VAL A C 1
ATOM 2975 O O . VAL A 1 362 ? -16.727 12.918 42.620 1.00 97.38 362 VAL A O 1
ATOM 2978 N N . LYS A 1 363 ? -14.565 12.855 42.020 1.00 97.75 363 LYS A N 1
ATOM 2979 C CA . LYS A 1 363 ? -14.058 12.514 43.352 1.00 97.75 363 LYS A CA 1
ATOM 2980 C C . LYS A 1 363 ? -14.453 13.576 44.380 1.00 97.75 363 LYS A C 1
ATOM 2982 O O . LYS A 1 363 ? -15.020 13.224 45.412 1.00 97.75 363 LYS A O 1
ATOM 2987 N N . LYS A 1 364 ? -14.258 14.857 44.056 1.00 98.19 364 LYS A N 1
ATOM 2988 C CA . LYS A 1 364 ? -14.674 15.980 44.904 1.00 98.19 364 LYS A CA 1
ATOM 2989 C C . LYS A 1 364 ? -16.188 15.993 45.153 1.00 98.19 364 LYS A C 1
ATOM 2991 O O . LYS A 1 364 ? -16.615 16.191 46.286 1.00 98.19 364 LYS A O 1
ATOM 2996 N N . GLU A 1 365 ? -17.006 15.732 44.131 1.00 98.19 365 GLU A N 1
ATOM 2997 C CA . GLU A 1 365 ? -18.468 15.645 44.287 1.00 98.19 365 GLU A CA 1
ATOM 2998 C C . GLU A 1 365 ? -18.877 14.525 45.264 1.00 98.19 365 GLU A C 1
ATOM 3000 O O . GLU A 1 365 ? -19.769 14.710 46.096 1.00 98.19 365 GLU A O 1
ATOM 3005 N N . TYR A 1 366 ? -18.224 13.360 45.192 1.00 97.75 366 TYR A N 1
ATOM 3006 C CA . TYR A 1 366 ? -18.476 12.260 46.125 1.00 97.75 366 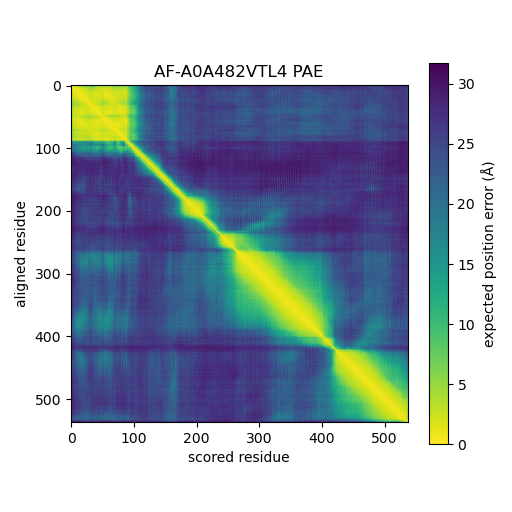TYR A CA 1
ATOM 3007 C C . TYR A 1 366 ? -17.983 12.564 47.542 1.00 97.75 366 TYR A C 1
ATOM 3009 O O . TYR A 1 366 ? -18.701 12.260 48.492 1.00 97.75 366 TYR A O 1
ATOM 3017 N N . GLU A 1 367 ? -16.822 13.198 47.700 1.00 98.06 367 GLU A N 1
ATOM 3018 C CA . GLU A 1 367 ? -16.325 13.658 49.003 1.00 98.06 367 GLU A CA 1
ATOM 3019 C C . GLU A 1 367 ? -17.300 14.654 49.655 1.00 98.06 367 GLU A C 1
ATOM 3021 O O . GLU A 1 367 ? -17.624 14.525 50.836 1.00 98.06 367 GLU A O 1
ATOM 3026 N N . GLU A 1 368 ? -17.858 15.591 48.882 1.00 98.25 368 GLU A N 1
ATOM 3027 C CA . GLU A 1 368 ? -18.890 16.519 49.362 1.00 98.25 368 GLU A CA 1
ATOM 3028 C C . GLU A 1 368 ? -20.193 15.802 49.758 1.00 98.25 368 GLU A C 1
ATOM 3030 O O . GLU A 1 368 ? -20.823 16.173 50.751 1.00 98.25 368 GLU A O 1
ATOM 3035 N N . LYS A 1 369 ? -20.612 14.763 49.019 1.00 98.31 369 LYS A N 1
ATOM 3036 C CA . LYS A 1 369 ? -21.789 13.945 49.373 1.00 98.31 369 LYS A CA 1
ATOM 3037 C C . LYS A 1 369 ? -21.569 13.132 50.646 1.00 98.31 369 LYS A C 1
ATOM 3039 O O . LYS A 1 369 ? -22.476 13.079 51.472 1.00 98.31 369 LYS A O 1
ATOM 3044 N N . ILE A 1 370 ? -20.392 12.524 50.803 1.00 97.50 370 ILE A N 1
ATOM 3045 C CA . ILE A 1 370 ? -20.012 11.795 52.020 1.00 97.50 370 ILE A CA 1
ATOM 3046 C C . ILE A 1 370 ? -20.067 12.748 53.212 1.00 97.50 370 ILE A C 1
ATOM 3048 O O . ILE A 1 370 ? -20.767 12.465 54.177 1.00 97.50 370 ILE A O 1
ATOM 3052 N N . LYS A 1 371 ? -19.461 13.935 53.090 1.00 98.38 371 LYS A N 1
ATOM 3053 C CA . LYS A 1 371 ? -19.490 14.951 54.146 1.00 98.38 371 LYS A CA 1
ATOM 3054 C C . LYS A 1 371 ? -20.916 15.346 54.554 1.00 98.38 371 LYS A C 1
ATOM 3056 O O . LYS A 1 371 ? -21.211 15.406 55.741 1.00 98.38 371 LYS A O 1
ATOM 3061 N N . LYS A 1 372 ? -21.820 15.566 53.590 1.00 98.25 372 LYS A N 1
ATOM 3062 C CA . LYS A 1 372 ? -23.237 15.873 53.875 1.00 98.25 372 LYS A CA 1
ATOM 3063 C C . LYS A 1 372 ? -23.969 14.722 54.571 1.00 98.25 372 LYS A C 1
ATOM 3065 O O . LYS A 1 372 ? -24.823 14.970 55.418 1.00 98.25 372 LYS A O 1
ATOM 3070 N N . LEU A 1 373 ? -23.673 13.474 54.198 1.00 97.12 373 LEU A N 1
ATOM 3071 C CA . LEU A 1 373 ? -24.240 12.296 54.859 1.00 97.12 373 LEU A CA 1
ATOM 3072 C C . LEU A 1 373 ? -23.725 12.157 56.292 1.00 97.12 373 LEU A C 1
ATOM 3074 O O . LEU A 1 373 ? -24.520 11.858 57.178 1.00 97.12 373 LEU A O 1
ATOM 3078 N N . ASP A 1 374 ? -22.441 12.421 56.526 1.00 97.75 374 ASP A N 1
ATOM 3079 C CA . ASP A 1 374 ? -21.849 12.414 57.865 1.00 97.75 374 ASP A CA 1
ATOM 3080 C C . ASP A 1 374 ? -22.464 13.509 58.750 1.00 97.75 374 ASP A C 1
ATOM 3082 O O . ASP A 1 374 ? -22.850 13.235 59.886 1.00 97.75 374 ASP A O 1
ATOM 3086 N N . GLU A 1 375 ? -22.634 14.725 58.218 1.00 97.94 375 GLU A N 1
ATOM 3087 C CA . GLU A 1 375 ? -23.320 15.834 58.898 1.00 97.94 375 GLU A CA 1
ATOM 3088 C C . GLU A 1 375 ? -24.773 15.464 59.248 1.00 97.94 375 GLU A C 1
ATOM 3090 O O . GLU A 1 375 ? -25.179 15.578 60.405 1.00 97.94 375 GLU A O 1
ATOM 3095 N N . SER A 1 376 ? -25.535 14.924 58.290 1.00 98.12 376 SER A N 1
ATOM 3096 C CA . SER A 1 376 ? -26.922 14.487 58.515 1.00 98.12 376 SER A CA 1
ATOM 3097 C C . SER A 1 376 ? -27.024 13.322 59.506 1.00 98.12 376 SER A C 1
ATOM 3099 O O . SER A 1 376 ? -27.931 13.289 60.340 1.00 98.12 376 SER A O 1
ATOM 3101 N N . SER A 1 377 ? -26.091 12.368 59.456 1.00 96.12 377 SER A N 1
ATOM 3102 C CA . SER A 1 377 ? -26.032 11.262 60.412 1.00 96.12 377 SER A CA 1
ATOM 3103 C C . SER A 1 377 ? -25.713 11.762 61.818 1.00 96.12 377 SER A C 1
ATOM 3105 O O . SER A 1 377 ? -26.283 11.247 62.778 1.00 96.12 377 SER A O 1
ATOM 3107 N N . ALA A 1 378 ? -24.823 12.748 61.957 1.00 97.81 378 ALA A N 1
ATOM 3108 C CA . ALA A 1 378 ? -24.489 13.354 63.242 1.00 97.81 378 ALA A CA 1
ATOM 3109 C C . ALA A 1 378 ? -25.681 14.123 63.838 1.00 97.81 378 ALA A C 1
ATOM 3111 O O . ALA A 1 378 ? -25.950 13.997 65.033 1.00 97.81 378 ALA A O 1
ATOM 3112 N N . GLU A 1 379 ? -26.431 14.863 63.015 1.00 97.81 379 GLU A N 1
ATOM 3113 C CA . GLU A 1 379 ? -27.677 15.525 63.427 1.00 97.81 379 GLU A CA 1
ATOM 3114 C C . GLU A 1 379 ? -28.726 14.515 63.906 1.00 97.81 379 GLU A C 1
ATOM 3116 O O . GLU A 1 379 ? -29.286 14.673 64.990 1.00 97.81 379 GLU A O 1
ATOM 3121 N N . LEU A 1 380 ? -28.940 13.433 63.153 1.00 97.06 380 LEU A N 1
ATOM 3122 C CA . LEU A 1 380 ? -29.900 12.392 63.520 1.00 97.06 380 LEU A CA 1
ATOM 3123 C C . LEU A 1 380 ? -29.484 11.662 64.803 1.00 97.06 380 LEU A C 1
ATOM 3125 O O . LEU A 1 380 ? -30.338 11.337 65.627 1.00 97.06 380 LEU A O 1
ATOM 3129 N N . LEU A 1 381 ? -28.182 11.430 65.004 1.00 95.81 381 LEU A N 1
ATOM 3130 C CA . LEU A 1 381 ? -27.663 10.869 66.253 1.00 95.81 381 LEU A CA 1
ATOM 3131 C C . LEU A 1 381 ? -27.994 11.786 67.437 1.00 95.81 381 LEU A C 1
ATOM 3133 O O . LEU A 1 381 ? -28.523 11.322 68.443 1.00 95.81 381 LEU A O 1
ATOM 3137 N N . LYS A 1 382 ? -27.765 13.094 67.276 1.00 97.12 382 LYS A N 1
ATOM 3138 C CA . LYS A 1 382 ? -28.080 14.102 68.289 1.00 97.12 382 LYS A CA 1
ATOM 3139 C C . LYS A 1 382 ? -29.576 14.135 68.617 1.00 97.12 382 LYS A C 1
ATOM 3141 O O . LYS A 1 382 ? -29.934 14.155 69.791 1.00 97.12 382 LYS A O 1
ATOM 3146 N N . GLU A 1 383 ? -30.454 14.076 67.615 1.00 97.06 383 GLU A N 1
ATOM 3147 C CA . GLU A 1 383 ? -31.906 13.978 67.834 1.00 97.06 383 GLU A CA 1
ATOM 3148 C C . GLU A 1 383 ? -32.293 12.705 68.603 1.00 97.06 383 GLU A C 1
ATOM 3150 O O . GLU A 1 383 ? -33.161 12.741 69.479 1.00 97.06 383 GLU A O 1
ATOM 3155 N N . LYS A 1 384 ? -31.654 11.566 68.297 1.00 95.38 384 LYS A N 1
ATOM 3156 C CA . LYS A 1 384 ? -31.889 10.306 69.017 1.00 95.38 384 LYS A CA 1
ATOM 3157 C C . LYS A 1 384 ? -31.412 10.378 70.458 1.00 95.38 384 LYS A C 1
ATOM 3159 O O . LYS A 1 384 ? -32.133 9.906 71.333 1.00 95.38 384 LYS A O 1
ATOM 3164 N N . ASP A 1 385 ? -30.264 10.990 70.711 1.00 95.38 385 ASP A N 1
ATOM 3165 C CA . ASP A 1 385 ? -29.758 11.200 72.065 1.00 95.38 385 ASP A CA 1
ATOM 3166 C C . ASP A 1 385 ? -30.686 12.123 72.871 1.00 95.38 385 ASP A C 1
ATOM 3168 O O . ASP A 1 385 ? -31.018 11.820 74.021 1.00 95.38 385 ASP A O 1
ATOM 3172 N N . GLU A 1 386 ? -31.187 13.206 72.265 1.00 95.81 386 GLU A N 1
ATOM 3173 C CA . GLU A 1 386 ? -32.187 14.090 72.879 1.00 95.81 386 GLU A CA 1
ATOM 3174 C C . GLU A 1 386 ? -33.503 13.351 73.189 1.00 95.81 386 GLU A C 1
ATOM 3176 O O . GLU A 1 386 ? -34.079 13.528 74.266 1.00 95.81 386 GLU A O 1
ATOM 3181 N N . GLU A 1 387 ? -33.971 12.483 72.289 1.00 94.94 387 GLU A N 1
ATOM 3182 C CA . GLU A 1 387 ? -35.166 11.661 72.503 1.00 94.94 387 GLU A CA 1
ATOM 3183 C C . GLU A 1 387 ? -34.954 10.602 73.595 1.00 94.94 387 GLU A C 1
ATOM 3185 O O . GLU A 1 387 ? -35.828 10.411 74.441 1.00 94.94 387 GLU A O 1
ATOM 3190 N N . ILE A 1 388 ? -33.783 9.959 73.653 1.00 92.56 388 ILE A N 1
ATOM 3191 C CA . ILE A 1 388 ? -33.416 9.059 74.757 1.00 92.56 388 ILE A CA 1
ATOM 3192 C C . ILE A 1 388 ? -33.455 9.830 76.082 1.00 92.56 388 ILE A C 1
ATOM 3194 O O . ILE A 1 388 ? -34.075 9.366 77.042 1.00 92.56 388 ILE A O 1
ATOM 3198 N N . CYS A 1 389 ? -32.889 11.040 76.128 1.00 93.88 389 CYS A N 1
ATOM 3199 C CA . CYS A 1 389 ? -32.946 11.902 77.311 1.00 93.88 389 CYS A CA 1
ATOM 3200 C C . CYS A 1 389 ? -34.391 12.239 77.725 1.00 93.88 389 CYS A C 1
ATOM 3202 O O . CYS A 1 389 ? -34.674 12.329 78.920 1.00 93.88 389 CYS A O 1
ATOM 3204 N N . ARG A 1 390 ? -35.323 12.377 76.770 1.00 92.38 390 ARG A N 1
ATOM 3205 C CA . ARG A 1 390 ? -36.762 12.569 77.045 1.00 92.38 390 ARG A CA 1
ATOM 3206 C C . ARG A 1 390 ? -37.464 11.295 77.519 1.00 92.38 390 ARG A C 1
ATOM 3208 O O . ARG A 1 390 ? -38.341 11.374 78.381 1.00 92.38 390 ARG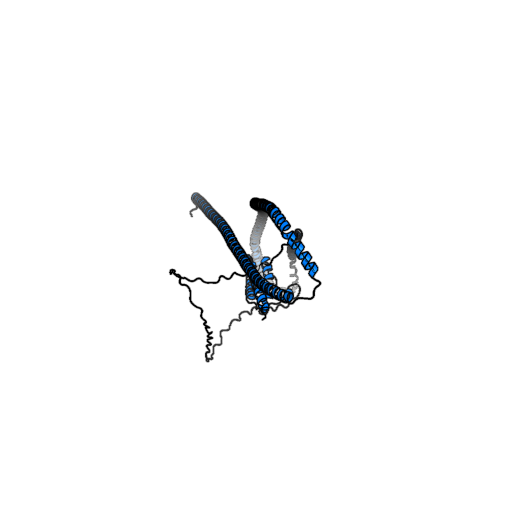 A O 1
ATOM 3215 N N . GLN A 1 391 ? -37.106 10.130 76.981 1.00 87.81 391 GLN A N 1
ATOM 3216 C CA . GLN A 1 391 ? -37.748 8.855 77.320 1.00 87.81 391 GLN A CA 1
ATOM 3217 C C . GLN A 1 391 ? -37.288 8.279 78.658 1.00 87.81 391 GLN A C 1
ATOM 3219 O O . GLN A 1 391 ? -38.099 7.663 79.348 1.00 87.81 391 GLN A O 1
ATOM 3224 N N . VAL A 1 392 ? -36.035 8.495 79.065 1.00 91.12 392 VAL A N 1
ATOM 3225 C CA . VAL A 1 392 ? -35.496 7.970 80.333 1.00 91.12 392 VAL A CA 1
ATOM 3226 C C . VAL A 1 392 ? -36.366 8.352 81.552 1.00 91.12 392 VAL A C 1
ATOM 3228 O O . VAL A 1 392 ? -36.749 7.448 82.299 1.00 91.12 392 VAL A O 1
ATOM 3231 N N . PRO A 1 393 ? -36.788 9.620 81.754 1.00 85.31 393 PRO A N 1
ATOM 3232 C CA . PRO A 1 393 ? -37.711 9.991 82.833 1.00 85.31 393 PRO A CA 1
ATOM 3233 C C . PRO A 1 393 ? -39.081 9.300 82.747 1.00 85.31 393 PRO A C 1
ATOM 3235 O O . PRO A 1 393 ? -39.636 8.888 83.768 1.00 85.31 393 PRO A O 1
ATOM 3238 N N . LEU A 1 394 ? -39.629 9.145 81.536 1.00 83.62 394 LEU A N 1
ATOM 3239 C CA . LEU A 1 394 ? -40.908 8.462 81.307 1.00 83.62 394 LEU A CA 1
ATOM 3240 C C . LEU A 1 394 ? -40.812 6.969 81.627 1.00 83.62 394 LEU A C 1
ATOM 3242 O O . LEU A 1 394 ? -41.712 6.413 82.257 1.00 83.62 394 LEU A O 1
ATOM 3246 N N . GLN A 1 395 ? -39.716 6.324 81.229 1.00 81.31 395 GLN A N 1
ATOM 3247 C CA . GLN A 1 395 ? -39.462 4.920 81.518 1.00 81.31 395 GLN A CA 1
ATOM 3248 C C . GLN A 1 395 ? -39.268 4.702 83.021 1.00 81.31 395 GLN A C 1
ATOM 3250 O O . GLN A 1 395 ? -39.868 3.778 83.564 1.00 81.31 395 GLN A O 1
ATOM 3255 N N . LEU A 1 396 ? -38.543 5.590 83.712 1.00 83.69 396 LEU A N 1
ATOM 3256 C CA . LEU A 1 396 ? -38.406 5.573 85.173 1.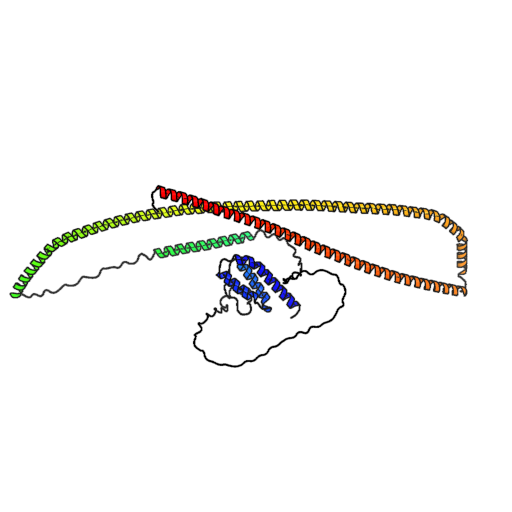00 83.69 396 LEU A CA 1
ATOM 3257 C C . LEU A 1 396 ? -39.775 5.712 85.870 1.00 83.69 396 LEU A C 1
ATOM 3259 O O . LEU A 1 396 ? -40.086 4.976 86.807 1.00 83.69 396 LEU A O 1
ATOM 3263 N N . HIS A 1 397 ? -40.642 6.602 85.371 1.00 76.75 397 HIS A N 1
ATOM 3264 C CA . HIS A 1 397 ? -42.013 6.774 85.870 1.00 76.75 397 HIS A CA 1
ATOM 3265 C C . HIS A 1 397 ? -42.888 5.533 85.643 1.00 76.75 397 HIS A C 1
ATOM 3267 O O . HIS A 1 397 ? -43.622 5.111 86.539 1.00 76.75 397 HIS A O 1
ATOM 3273 N N . LEU A 1 398 ? -42.795 4.908 84.466 1.00 75.75 398 LEU A N 1
ATOM 3274 C CA . LEU A 1 398 ? -43.494 3.656 84.159 1.00 75.75 398 LEU A CA 1
ATOM 3275 C C . LEU A 1 398 ? -42.960 2.481 84.981 1.00 75.75 398 LEU A C 1
ATOM 3277 O O . LEU A 1 398 ? -43.745 1.647 85.418 1.00 75.75 398 LEU A O 1
ATOM 3281 N N . GLN A 1 399 ? -41.655 2.417 85.237 1.00 71.12 399 GLN A N 1
ATOM 3282 C CA . GLN A 1 399 ? -41.040 1.385 86.069 1.00 71.12 399 GLN A CA 1
ATOM 3283 C C . GLN A 1 399 ? -41.491 1.520 87.532 1.00 71.12 399 GLN A C 1
ATOM 3285 O O . GLN A 1 399 ? -41.878 0.524 88.146 1.00 71.12 399 GLN A O 1
ATOM 3290 N N . ASN A 1 400 ? -41.590 2.753 88.042 1.00 70.06 400 ASN A N 1
ATOM 3291 C CA . ASN A 1 400 ? -42.205 3.046 89.340 1.00 70.06 400 ASN A CA 1
ATOM 3292 C C . ASN A 1 400 ? -43.684 2.618 89.395 1.00 70.06 400 ASN A C 1
ATOM 3294 O O . ASN A 1 400 ? -44.125 2.070 90.405 1.00 70.06 400 ASN A O 1
ATOM 3298 N N . LYS A 1 401 ? -44.444 2.792 88.303 1.00 65.56 401 LYS A N 1
ATOM 3299 C CA . LYS A 1 401 ? -45.848 2.346 88.197 1.00 65.56 401 LYS A CA 1
ATOM 3300 C C . LYS A 1 401 ? -46.032 0.844 87.939 1.00 65.56 401 LYS A C 1
ATOM 3302 O O . LYS A 1 401 ? -47.080 0.314 88.290 1.00 65.56 401 LYS A O 1
ATOM 3307 N N . ASN A 1 402 ? -45.050 0.151 87.362 1.00 53.53 402 ASN A N 1
ATOM 3308 C CA . ASN A 1 402 ? -45.095 -1.290 87.068 1.00 53.53 402 ASN A CA 1
ATOM 3309 C C . ASN A 1 402 ? -44.579 -2.173 88.214 1.00 53.53 402 ASN A C 1
ATOM 3311 O O . ASN A 1 402 ? -44.743 -3.391 88.164 1.00 53.53 402 ASN A O 1
ATOM 3315 N N . ASN A 1 403 ? -44.016 -1.589 89.270 1.00 56.75 403 ASN A N 1
ATOM 3316 C CA . ASN A 1 403 ? -43.676 -2.284 90.514 1.00 56.75 403 ASN A CA 1
ATOM 3317 C C . ASN A 1 403 ? -44.842 -3.141 91.095 1.00 56.75 403 ASN A C 1
ATOM 3319 O O . ASN A 1 403 ? -44.611 -4.292 91.473 1.00 56.75 403 ASN A O 1
ATOM 3323 N N . PRO A 1 404 ? -46.116 -2.688 91.082 1.00 55.03 404 PRO A N 1
ATOM 3324 C CA . PRO A 1 404 ? -47.265 -3.541 91.414 1.00 55.03 404 PRO A CA 1
ATOM 3325 C C . PRO A 1 404 ? -47.557 -4.649 90.385 1.00 55.03 404 PRO A C 1
ATOM 3327 O O . PRO A 1 404 ? -48.029 -5.712 90.767 1.00 55.03 404 PRO A O 1
ATOM 3330 N N . VAL A 1 405 ? -47.243 -4.471 89.098 1.00 50.84 405 VAL A N 1
ATOM 3331 C CA . VAL A 1 405 ? -47.445 -5.509 88.063 1.00 50.84 405 VAL A CA 1
ATOM 3332 C C . VAL A 1 405 ? -46.398 -6.622 88.172 1.00 50.84 405 VAL A C 1
ATOM 3334 O O . VAL A 1 405 ? -46.712 -7.788 87.941 1.00 50.84 405 VAL A O 1
ATOM 3337 N N . VAL A 1 406 ? -45.162 -6.299 88.568 1.00 57.84 406 VAL A N 1
ATOM 3338 C CA . VAL A 1 406 ? -44.133 -7.302 88.893 1.00 57.84 406 VAL A CA 1
ATOM 3339 C C . VAL A 1 406 ? -44.517 -8.087 90.154 1.00 57.84 406 VAL A C 1
ATOM 3341 O O . VAL A 1 406 ? -44.341 -9.307 90.165 1.00 57.84 406 VAL A O 1
ATOM 3344 N N . ARG A 1 407 ? -45.135 -7.438 91.158 1.00 56.66 407 ARG A N 1
ATOM 3345 C CA . ARG A 1 407 ? -45.790 -8.128 92.291 1.00 56.66 407 ARG A CA 1
ATOM 3346 C C . ARG A 1 407 ? -46.919 -9.056 91.829 1.00 56.66 407 ARG A C 1
ATOM 3348 O O . ARG A 1 407 ? -46.910 -10.229 92.170 1.00 56.66 407 ARG A O 1
ATOM 3355 N N . LEU A 1 408 ? -47.810 -8.591 90.953 1.00 52.75 408 LEU A N 1
ATOM 3356 C CA . LEU A 1 408 ? -48.898 -9.418 90.412 1.00 52.75 408 LEU A CA 1
ATOM 3357 C C . LEU A 1 408 ? -48.389 -10.596 89.562 1.00 52.75 408 LEU A C 1
ATOM 3359 O O . LEU A 1 408 ? -48.947 -11.684 89.623 1.00 52.75 408 LEU A O 1
ATOM 3363 N N . ARG A 1 409 ? -47.304 -10.437 88.789 1.00 53.16 409 ARG A N 1
ATOM 3364 C CA . ARG A 1 409 ? -46.687 -11.553 88.043 1.00 53.16 409 ARG A CA 1
ATOM 3365 C C . ARG A 1 409 ? -46.005 -12.567 88.956 1.00 53.16 409 ARG A C 1
ATOM 3367 O O . ARG A 1 409 ? -46.022 -13.749 88.632 1.00 53.16 409 ARG A O 1
ATOM 3374 N N . SER A 1 410 ? -45.415 -12.133 90.070 1.00 58.12 410 SER A N 1
ATOM 3375 C CA . SER A 1 410 ? -44.872 -13.050 91.081 1.00 58.12 410 SER A CA 1
ATOM 3376 C C . SER A 1 410 ? -45.985 -13.762 91.863 1.00 58.12 410 SER A C 1
ATOM 3378 O O . SER A 1 410 ? -45.832 -14.940 92.168 1.00 58.12 410 SER A O 1
ATOM 3380 N N . GLU A 1 411 ? -47.141 -13.123 92.060 1.00 54.00 411 GLU A N 1
ATOM 3381 C CA . GLU A 1 411 ? -48.361 -13.753 92.594 1.00 54.00 411 GLU A CA 1
ATOM 3382 C C . GLU A 1 411 ? -49.022 -14.736 91.610 1.00 54.00 411 GLU A C 1
ATOM 3384 O O . GLU A 1 411 ? -49.481 -15.795 92.024 1.00 54.00 411 GLU A O 1
ATOM 3389 N N . ILE A 1 412 ? -49.035 -14.448 90.303 1.00 52.41 412 ILE A N 1
ATOM 3390 C CA . ILE A 1 412 ? -49.536 -15.376 89.270 1.00 52.41 412 ILE A CA 1
ATOM 3391 C C . ILE A 1 412 ? -48.607 -16.590 89.131 1.00 52.41 412 ILE A C 1
ATOM 3393 O O . ILE A 1 412 ? -49.084 -17.716 89.041 1.00 52.41 412 ILE A O 1
ATOM 3397 N N . LYS A 1 413 ? -47.284 -16.390 89.191 1.00 57.62 413 LYS A N 1
ATOM 3398 C CA . LYS A 1 413 ? -46.296 -17.483 89.182 1.00 57.62 413 LYS A CA 1
ATOM 3399 C C . LYS A 1 413 ? -46.357 -18.346 90.452 1.00 57.62 413 LYS A C 1
ATOM 3401 O O . LYS A 1 413 ? -46.010 -19.518 90.414 1.00 57.62 413 LYS A O 1
ATOM 3406 N N . ALA A 1 414 ? -46.854 -17.793 91.562 1.00 54.78 414 ALA A N 1
ATOM 3407 C CA . ALA A 1 414 ? -47.191 -18.553 92.768 1.00 54.78 414 ALA A CA 1
ATOM 3408 C C . ALA A 1 414 ? -48.506 -19.356 92.641 1.00 54.78 414 ALA A C 1
ATOM 3410 O O . ALA A 1 414 ? -48.757 -20.231 93.465 1.00 54.78 414 ALA A O 1
ATOM 3411 N N . LYS A 1 415 ? -49.324 -19.097 91.608 1.00 47.09 415 LYS A N 1
ATOM 3412 C CA . LYS A 1 415 ? -50.592 -19.792 91.315 1.00 47.09 415 LYS A CA 1
ATOM 3413 C C . LYS A 1 415 ? -50.513 -20.807 90.161 1.00 47.09 415 LYS A C 1
ATOM 3415 O O . LYS A 1 415 ? -51.510 -21.446 89.854 1.00 47.09 415 LYS A O 1
ATOM 3420 N N . GLU A 1 416 ? -49.336 -21.035 89.570 1.00 44.62 416 GLU A N 1
ATOM 3421 C CA . GLU A 1 416 ? -49.094 -22.062 88.529 1.00 44.62 416 GLU A CA 1
ATOM 3422 C C . GLU A 1 416 ? -49.168 -23.524 89.043 1.00 44.62 416 GLU A C 1
ATOM 3424 O O . GLU A 1 416 ? -48.891 -24.457 88.293 1.00 44.62 416 GLU A O 1
ATOM 3429 N N . GLY A 1 417 ? -49.544 -23.747 90.309 1.00 48.81 417 GLY A N 1
ATOM 3430 C CA . GLY A 1 417 ? -49.684 -25.076 90.918 1.00 48.81 417 GLY A CA 1
ATOM 3431 C C . GLY A 1 417 ? -51.096 -25.676 90.902 1.00 48.81 417 GLY A C 1
ATOM 3432 O O . GLY A 1 417 ? -51.258 -26.797 91.381 1.00 48.81 417 GLY A O 1
ATOM 3433 N N . GLU A 1 418 ? -52.111 -24.971 90.392 1.00 50.69 418 GLU A N 1
ATOM 3434 C CA . GLU A 1 418 ? -53.502 -25.450 90.403 1.00 50.69 418 GLU A CA 1
ATOM 3435 C C . GLU A 1 418 ? -53.970 -25.988 89.035 1.00 50.69 418 GLU A C 1
ATOM 3437 O O . GLU A 1 418 ? -53.582 -25.463 87.986 1.00 50.69 418 GLU A O 1
ATOM 3442 N N . PRO A 1 419 ? -54.776 -27.070 89.028 1.00 53.19 419 PRO A N 1
ATOM 3443 C CA . PRO A 1 419 ? -55.218 -27.751 87.816 1.00 53.19 419 PRO A CA 1
ATOM 3444 C C . PRO A 1 419 ? -56.083 -26.834 86.936 1.00 53.19 419 PRO A C 1
ATOM 3446 O O . PRO A 1 419 ? -56.731 -25.917 87.436 1.00 53.19 419 PRO A O 1
ATOM 3449 N N . PRO A 1 420 ? -56.080 -27.061 85.612 1.00 45.88 420 PRO A N 1
ATOM 3450 C CA . PRO A 1 420 ? -56.510 -26.076 84.632 1.00 45.88 420 PRO A CA 1
ATOM 3451 C C . PRO A 1 420 ? -58.009 -25.796 84.745 1.00 45.88 420 PRO A C 1
ATOM 3453 O O . PRO A 1 420 ? -58.836 -26.623 84.370 1.00 45.88 420 PRO A O 1
ATOM 3456 N N . ASP A 1 421 ? -58.323 -24.598 85.226 1.00 53.62 421 ASP A N 1
ATOM 3457 C CA . ASP A 1 421 ? -59.666 -24.033 85.230 1.00 53.62 421 ASP A CA 1
ATOM 3458 C C . ASP A 1 421 ? -60.123 -23.740 83.784 1.00 53.62 421 ASP A C 1
ATOM 3460 O O . ASP A 1 421 ? -59.311 -23.345 82.934 1.00 53.62 421 ASP A O 1
ATOM 3464 N N . GLU A 1 422 ? -61.411 -23.929 83.480 1.00 58.06 422 GLU A N 1
ATOM 3465 C CA . GLU A 1 422 ? -61.996 -23.824 82.123 1.00 58.06 422 GLU A CA 1
ATOM 3466 C C . GLU A 1 422 ? -61.702 -22.476 81.434 1.00 58.06 422 GLU A C 1
ATOM 3468 O O . GLU A 1 422 ? -61.642 -22.393 80.201 1.00 58.06 422 GLU A O 1
ATOM 3473 N N . GLN A 1 423 ? -61.404 -21.442 82.222 1.00 59.12 423 GLN A N 1
ATOM 3474 C CA . GLN A 1 423 ? -61.014 -20.100 81.789 1.00 59.12 423 GLN A CA 1
ATOM 3475 C C . GLN A 1 423 ? -59.681 -20.063 81.006 1.00 59.12 423 GLN A C 1
ATOM 3477 O O . GLN A 1 423 ? -59.517 -19.254 80.088 1.00 59.12 423 GLN A O 1
ATOM 3482 N N . ASN A 1 424 ? -58.754 -20.994 81.274 1.00 61.75 424 ASN A N 1
ATOM 3483 C CA . ASN A 1 424 ? -57.518 -21.147 80.494 1.00 61.75 424 ASN A CA 1
ATOM 3484 C C . ASN A 1 424 ? -57.792 -21.680 79.077 1.00 61.75 424 ASN A C 1
ATOM 3486 O O . ASN A 1 424 ? -57.049 -21.375 78.139 1.00 61.75 424 ASN A O 1
ATOM 3490 N N . SER A 1 425 ? -58.875 -22.442 78.886 1.00 70.06 425 SER A N 1
ATOM 3491 C CA . SER A 1 425 ? -59.227 -22.999 77.576 1.00 70.06 425 SER A CA 1
ATOM 3492 C C . SER A 1 425 ? -59.689 -21.910 76.598 1.00 70.06 425 SER A C 1
ATOM 3494 O O . SER A 1 425 ? -59.247 -21.886 75.445 1.00 70.06 425 SER A O 1
ATOM 3496 N N . GLU A 1 426 ? -60.480 -20.938 77.065 1.00 78.31 426 GLU A N 1
ATOM 3497 C CA . GLU A 1 426 ? -60.907 -19.789 76.262 1.00 78.31 426 GLU A CA 1
ATOM 3498 C C . GLU A 1 426 ? -59.723 -18.891 75.893 1.00 78.31 426 GLU A C 1
ATOM 3500 O O . GLU A 1 426 ? -59.610 -18.433 74.750 1.00 78.31 426 GLU A O 1
ATOM 3505 N N . GLN A 1 427 ? -58.787 -18.699 76.827 1.00 83.62 427 GLN A N 1
ATOM 3506 C CA . GLN A 1 427 ? -57.575 -17.923 76.586 1.00 83.62 427 GLN A CA 1
ATOM 3507 C C . GLN A 1 427 ? -56.689 -18.591 75.523 1.00 83.62 427 GLN A C 1
ATOM 3509 O O . GLN A 1 427 ? -56.248 -17.922 74.584 1.00 83.62 427 GLN A O 1
ATOM 3514 N N . ILE A 1 428 ? -56.527 -19.918 75.574 1.00 77.50 428 ILE A N 1
ATOM 3515 C CA . ILE A 1 428 ? -55.831 -20.703 74.541 1.00 77.50 428 ILE A CA 1
ATOM 3516 C C . ILE A 1 428 ? -56.538 -20.591 73.180 1.00 77.50 428 ILE A C 1
ATOM 3518 O O . ILE A 1 428 ? -55.875 -20.409 72.156 1.00 77.50 428 ILE A O 1
ATOM 3522 N N . ILE A 1 429 ? -57.873 -20.656 73.133 1.00 82.12 429 ILE A N 1
ATOM 3523 C CA . ILE A 1 429 ? -58.644 -20.488 71.887 1.00 82.12 429 ILE A CA 1
ATOM 3524 C C . ILE A 1 429 ? -58.461 -19.072 71.318 1.00 82.12 429 ILE A C 1
ATOM 3526 O O . ILE A 1 429 ? -58.288 -18.906 70.105 1.00 82.12 429 ILE A O 1
ATOM 3530 N N . SER A 1 430 ? -58.458 -18.047 72.174 1.00 85.50 430 SER A N 1
ATOM 3531 C CA . SER A 1 430 ? -58.232 -16.656 71.771 1.00 85.50 430 SER A CA 1
ATOM 3532 C C . SER A 1 430 ? -56.824 -16.449 71.192 1.00 85.50 430 SER A C 1
ATOM 3534 O O . SER A 1 430 ? -56.682 -15.845 70.124 1.00 85.50 430 SER A O 1
ATOM 3536 N N . LEU A 1 431 ? -55.798 -17.044 71.815 1.00 85.69 431 LEU A N 1
ATOM 3537 C CA . LEU A 1 431 ? -54.413 -17.012 71.345 1.00 85.69 431 LEU A CA 1
ATOM 3538 C C . LEU A 1 431 ? -54.262 -17.743 70.007 1.00 85.69 431 LEU A C 1
ATOM 3540 O O . LEU A 1 431 ? -53.672 -17.188 69.082 1.00 85.69 431 LEU A O 1
ATOM 3544 N N . LYS A 1 432 ? -54.880 -18.921 69.840 1.00 85.19 432 LYS A N 1
ATOM 3545 C CA . LYS A 1 432 ? -54.903 -19.647 68.555 1.00 85.19 432 LYS A CA 1
ATOM 3546 C C . LYS A 1 432 ? -55.548 -18.827 67.432 1.00 85.19 432 LYS A C 1
ATOM 3548 O O . LYS A 1 432 ? -55.030 -18.802 66.313 1.00 85.19 432 LYS A O 1
ATOM 3553 N N . LYS A 1 433 ? -56.646 -18.109 67.714 1.00 91.69 433 LYS A N 1
ATOM 3554 C CA . LYS A 1 433 ? -57.263 -17.170 66.755 1.00 91.69 433 LYS A CA 1
ATOM 3555 C C . LYS A 1 433 ? -56.344 -15.987 66.436 1.00 91.69 433 LYS A C 1
ATOM 3557 O O . LYS A 1 433 ? -56.317 -15.553 65.285 1.00 91.69 433 LYS A O 1
ATOM 3562 N N . CYS A 1 434 ? -55.610 -15.467 67.421 1.00 91.19 434 CYS A N 1
ATOM 3563 C CA . CYS A 1 434 ? -54.663 -14.369 67.226 1.00 91.19 434 CYS A CA 1
ATOM 3564 C C . CYS A 1 434 ? -53.488 -14.798 66.331 1.00 91.19 434 CYS A C 1
ATOM 3566 O O . CYS A 1 434 ? -53.218 -14.132 65.335 1.00 91.19 434 CYS A O 1
ATOM 3568 N N . ILE A 1 435 ? -52.896 -15.968 66.601 1.00 86.69 435 ILE A N 1
ATOM 3569 C CA . ILE A 1 435 ? -51.845 -16.585 65.772 1.00 86.69 435 ILE A CA 1
ATOM 3570 C C . ILE A 1 435 ? -52.348 -16.793 64.338 1.00 86.69 435 ILE A C 1
ATOM 3572 O O . ILE A 1 435 ? -51.731 -16.307 63.398 1.00 86.69 435 ILE A O 1
ATOM 3576 N N . SER A 1 436 ? -53.543 -17.371 64.163 1.00 91.38 436 SER A N 1
ATOM 3577 C CA . SER A 1 436 ? -54.127 -17.584 62.826 1.00 91.38 436 SER A CA 1
ATOM 3578 C C . SER A 1 436 ? -54.346 -16.282 62.040 1.00 91.38 436 SER A C 1
ATOM 3580 O O . SER A 1 436 ? -54.253 -16.269 60.812 1.00 91.38 436 SER A O 1
ATOM 3582 N N . LYS A 1 437 ? -54.681 -15.172 62.716 1.00 94.25 437 LYS A N 1
ATOM 3583 C CA . LYS A 1 437 ? -54.774 -13.851 62.071 1.00 94.25 437 LYS A CA 1
ATOM 3584 C C . LYS A 1 437 ? -53.389 -13.324 61.693 1.00 94.25 437 LYS A C 1
ATOM 3586 O O . LYS A 1 437 ? -53.251 -12.768 60.605 1.00 94.25 437 LYS A O 1
ATOM 3591 N N . LEU A 1 438 ? -52.396 -13.514 62.560 1.00 92.19 438 LEU A N 1
ATOM 3592 C CA . LEU A 1 438 ? -51.014 -13.099 62.328 1.00 92.19 438 LEU A CA 1
ATOM 3593 C C . LEU A 1 438 ? -50.415 -13.827 61.115 1.00 92.19 438 LEU A C 1
ATOM 3595 O O . LEU A 1 438 ? -49.876 -13.171 60.227 1.00 92.19 438 LEU A O 1
ATOM 3599 N N . ASP A 1 439 ? -50.632 -15.139 61.005 1.00 91.44 439 ASP A N 1
ATOM 3600 C CA . ASP A 1 439 ? -50.187 -15.953 59.866 1.00 91.44 439 ASP A CA 1
ATOM 3601 C C . ASP A 1 439 ? -50.813 -15.488 58.547 1.00 91.44 439 ASP A C 1
ATOM 3603 O O . ASP A 1 439 ? -50.133 -15.381 57.527 1.00 91.44 439 ASP A O 1
ATOM 3607 N N . ARG A 1 440 ? -52.106 -15.132 58.548 1.00 93.88 440 ARG A N 1
ATOM 3608 C CA . ARG A 1 440 ? -52.767 -14.580 57.350 1.00 93.88 440 ARG A CA 1
ATOM 3609 C C . ARG A 1 440 ? -52.165 -13.245 56.917 1.00 93.88 440 ARG A C 1
ATOM 3611 O O . ARG A 1 440 ? -52.043 -13.006 55.717 1.00 93.88 440 ARG A O 1
ATOM 3618 N N . VAL A 1 441 ? -51.820 -12.374 57.867 1.00 93.50 441 VAL A N 1
ATOM 3619 C CA . VAL A 1 441 ? -51.171 -11.087 57.572 1.00 93.50 441 VAL A CA 1
ATOM 3620 C C . VAL A 1 441 ? -49.753 -11.312 57.052 1.00 93.50 441 VAL A C 1
ATOM 3622 O O . VAL A 1 441 ? -49.397 -10.727 56.032 1.00 93.50 441 VAL A O 1
ATOM 3625 N N . LEU A 1 442 ? -48.979 -12.201 57.680 1.00 92.62 442 LEU A N 1
ATOM 3626 C CA . LEU A 1 442 ? -47.641 -12.578 57.217 1.00 92.62 442 LEU A CA 1
ATOM 3627 C C . LEU A 1 442 ? -47.677 -13.130 55.793 1.00 92.62 442 LEU A C 1
ATOM 3629 O O . LEU A 1 442 ? -46.944 -12.646 54.938 1.00 92.62 442 LEU A O 1
ATOM 3633 N N . HIS A 1 443 ? -48.587 -14.059 55.504 1.00 93.50 443 HIS A N 1
ATOM 3634 C CA . HIS A 1 443 ? -48.688 -14.669 54.181 1.00 93.50 443 HIS A CA 1
ATOM 3635 C C . HIS A 1 443 ? -49.185 -13.685 53.106 1.00 93.50 443 HIS A C 1
ATOM 3637 O O . HIS A 1 443 ? -48.802 -13.775 51.938 1.00 93.50 443 HIS A O 1
ATOM 3643 N N . LYS A 1 444 ? -50.021 -12.705 53.479 1.00 96.12 444 LYS A N 1
ATOM 3644 C CA . LYS A 1 444 ? -50.391 -11.597 52.587 1.00 96.12 444 LYS A CA 1
ATOM 3645 C C . LYS A 1 444 ? -49.183 -10.701 52.291 1.00 96.12 444 LYS A C 1
ATOM 3647 O O . LYS A 1 444 ? -48.922 -10.424 51.124 1.00 96.12 444 LYS A O 1
ATOM 3652 N N . ASN A 1 445 ? -48.432 -10.312 53.321 1.00 91.69 445 ASN A N 1
ATOM 3653 C CA . ASN A 1 445 ? -47.234 -9.486 53.172 1.00 91.69 445 ASN A CA 1
ATOM 3654 C C . ASN A 1 445 ? -46.163 -10.199 52.337 1.00 91.69 445 ASN A C 1
ATOM 3656 O O . ASN A 1 445 ? -45.587 -9.592 51.442 1.00 91.69 445 ASN A O 1
ATOM 3660 N N . GLU A 1 446 ? -45.938 -11.493 52.568 1.00 93.94 446 GLU A N 1
ATOM 3661 C CA . GLU A 1 446 ? -45.034 -12.334 51.778 1.00 93.94 446 GLU A CA 1
ATOM 3662 C C . GLU A 1 446 ? -45.408 -12.307 50.288 1.00 93.94 446 GLU A C 1
ATOM 3664 O O . GLU A 1 446 ? -44.565 -12.009 49.442 1.00 93.94 446 GLU A O 1
ATOM 3669 N N . LYS A 1 447 ? -46.692 -12.509 49.957 1.00 96.56 447 LYS A N 1
ATOM 3670 C CA . LYS A 1 447 ? -47.183 -12.411 48.571 1.00 96.56 447 LYS A CA 1
ATOM 3671 C C . LYS A 1 447 ? -46.969 -11.023 47.965 1.00 96.56 447 LYS A C 1
ATOM 3673 O O . LYS A 1 447 ? -46.622 -10.928 46.787 1.00 96.56 447 LYS A O 1
ATOM 3678 N N . ASP A 1 448 ? -47.171 -9.959 48.735 1.00 94.56 448 ASP A N 1
ATOM 3679 C CA . ASP A 1 448 ? -46.971 -8.587 48.260 1.00 94.56 448 ASP A CA 1
ATOM 3680 C C . ASP A 1 448 ? -45.477 -8.270 48.043 1.00 94.56 448 ASP A C 1
ATOM 3682 O O . ASP A 1 448 ? -45.122 -7.645 47.039 1.00 94.56 448 ASP A O 1
ATOM 3686 N N . TYR A 1 449 ? -44.581 -8.770 48.902 1.00 96.75 449 TYR A N 1
ATOM 3687 C CA . TYR A 1 449 ? -43.132 -8.654 48.710 1.00 96.75 449 TYR A CA 1
ATOM 3688 C C . TYR A 1 449 ? -42.637 -9.451 47.504 1.00 96.75 449 TYR A C 1
ATOM 3690 O O . TYR A 1 449 ? -41.861 -8.913 46.716 1.00 96.75 449 TYR A O 1
ATOM 3698 N N . VAL A 1 450 ? -43.125 -10.678 47.295 1.00 95.69 450 VAL A N 1
ATOM 3699 C CA . VAL A 1 450 ? -42.795 -11.480 46.103 1.00 95.69 450 VAL A CA 1
ATOM 3700 C C . VAL A 1 450 ? -43.200 -10.741 44.825 1.00 95.69 450 VAL A C 1
ATOM 3702 O O . VAL A 1 450 ? -42.391 -10.617 43.908 1.00 95.69 450 VAL A O 1
ATOM 3705 N N . LYS A 1 451 ? -44.405 -10.154 44.779 1.00 97.00 451 LYS A N 1
ATOM 3706 C CA . LYS A 1 451 ? -44.840 -9.324 43.640 1.00 97.00 451 LYS A CA 1
ATOM 3707 C C . LYS A 1 451 ? -43.948 -8.101 43.428 1.00 97.00 451 LYS A C 1
ATOM 3709 O O . LYS A 1 451 ? -43.660 -7.746 42.287 1.00 97.00 451 LYS A O 1
ATOM 3714 N N . LYS A 1 452 ? -43.516 -7.440 44.506 1.00 97.44 452 LYS A N 1
ATOM 3715 C CA . LYS A 1 452 ? -42.635 -6.266 44.422 1.00 97.44 452 LYS A CA 1
ATOM 3716 C C . LYS A 1 452 ? -41.237 -6.636 43.920 1.00 97.44 452 LYS A C 1
ATOM 3718 O O . LYS A 1 452 ? -40.688 -5.901 43.106 1.00 97.44 452 LYS A O 1
ATOM 3723 N N . ILE A 1 453 ? -40.696 -7.774 44.357 1.00 93.38 453 ILE A N 1
ATOM 3724 C CA . ILE A 1 453 ? -39.429 -8.323 43.856 1.00 93.38 453 ILE A CA 1
ATOM 3725 C C . ILE A 1 453 ? -39.542 -8.631 42.362 1.00 93.38 453 ILE A C 1
ATOM 3727 O O . ILE A 1 453 ? -38.668 -8.233 41.599 1.00 93.38 453 ILE A O 1
ATOM 3731 N N . GLU A 1 454 ? -40.626 -9.277 41.931 1.00 96.62 454 GLU A N 1
ATOM 3732 C CA . GLU A 1 454 ? -40.829 -9.612 40.519 1.00 96.62 454 GLU A CA 1
ATOM 3733 C C . GLU A 1 454 ? -40.936 -8.358 39.642 1.00 96.62 454 GLU A C 1
ATOM 3735 O O . GLU A 1 454 ? -40.298 -8.269 38.595 1.00 96.62 454 GLU A O 1
ATOM 3740 N N . LYS A 1 455 ? -41.655 -7.332 40.115 1.00 97.06 455 LYS A N 1
ATOM 3741 C CA . LYS A 1 455 ? -41.734 -6.039 39.426 1.00 97.06 455 LYS A CA 1
ATOM 3742 C C . LYS A 1 455 ? -40.360 -5.369 39.297 1.00 97.06 455 LYS A C 1
ATOM 3744 O O . LYS A 1 455 ? -40.022 -4.884 38.224 1.00 97.06 455 LYS A O 1
ATOM 3749 N N . LEU A 1 456 ? -39.558 -5.363 40.365 1.00 95.56 456 LEU A N 1
ATOM 3750 C CA . LEU A 1 456 ? -38.206 -4.792 40.336 1.00 95.56 456 LEU A CA 1
ATOM 3751 C C . LEU A 1 456 ? -37.268 -5.566 39.401 1.00 95.56 456 LEU A C 1
ATOM 3753 O O . LEU A 1 456 ? -36.442 -4.948 38.736 1.00 95.56 456 LEU A O 1
ATOM 3757 N N . LYS A 1 457 ? -37.406 -6.895 39.311 1.00 95.50 457 LYS A N 1
ATOM 3758 C CA . LYS A 1 457 ? -36.656 -7.711 38.343 1.00 95.50 457 LYS A CA 1
ATOM 3759 C C . LYS A 1 457 ? -37.009 -7.347 36.902 1.00 95.50 457 LYS A C 1
ATOM 3761 O O . LYS A 1 457 ? -36.103 -7.142 36.104 1.00 95.50 457 LYS A O 1
ATOM 3766 N N . GLN A 1 458 ? -38.298 -7.200 36.592 1.00 96.81 458 GLN A N 1
ATOM 3767 C CA . GLN A 1 458 ? -38.751 -6.770 35.264 1.00 96.81 458 GLN A CA 1
ATOM 3768 C C . GLN A 1 458 ? -38.265 -5.352 34.923 1.00 96.81 458 GLN A C 1
ATOM 3770 O O . GLN A 1 458 ? -37.803 -5.105 33.813 1.00 96.81 458 GLN A O 1
ATOM 3775 N N . GLU A 1 459 ? -38.319 -4.415 35.877 1.00 95.19 459 GLU A N 1
ATOM 3776 C CA . GLU A 1 459 ? -37.793 -3.055 35.687 1.00 95.19 459 GLU A CA 1
ATOM 3777 C C . GLU A 1 459 ? -36.274 -3.047 35.440 1.00 95.19 459 GLU A C 1
ATOM 3779 O O . GLU A 1 459 ? -35.794 -2.277 34.604 1.00 95.19 459 GLU A O 1
ATOM 3784 N N . LEU A 1 460 ? -35.519 -3.907 36.136 1.00 95.94 460 LEU A N 1
ATOM 3785 C CA . LEU A 1 460 ? -34.082 -4.079 35.921 1.00 95.94 460 LEU A CA 1
ATOM 3786 C C . LEU A 1 460 ? -33.794 -4.624 34.513 1.00 95.94 460 LEU A C 1
ATOM 3788 O O . LEU A 1 460 ? -32.984 -4.047 33.796 1.00 95.94 460 LEU A O 1
ATOM 3792 N N . GLU A 1 461 ? -34.507 -5.668 34.087 1.00 96.19 461 GLU A N 1
ATOM 3793 C CA . GLU A 1 461 ? -34.338 -6.286 32.766 1.00 96.19 461 GLU A CA 1
ATOM 3794 C C . GLU A 1 461 ? -34.624 -5.296 31.625 1.00 96.19 461 GLU A C 1
ATOM 3796 O O . GLU A 1 461 ? -33.843 -5.180 30.678 1.00 96.19 461 GLU A O 1
ATOM 3801 N N . VAL A 1 462 ? -35.698 -4.506 31.739 1.00 95.12 462 VAL A N 1
ATOM 3802 C CA . VAL A 1 462 ? -36.019 -3.455 30.759 1.00 95.12 462 VAL A CA 1
ATOM 3803 C C . VAL A 1 462 ? -34.934 -2.373 30.728 1.00 95.12 462 VAL A C 1
ATOM 3805 O O . VAL A 1 462 ? -34.581 -1.884 29.650 1.00 95.12 462 VAL A O 1
ATOM 3808 N N . ARG A 1 463 ? -34.370 -1.997 31.884 1.00 95.81 463 ARG A N 1
ATOM 3809 C CA . ARG A 1 463 ? -33.273 -1.019 31.961 1.00 95.81 463 ARG A CA 1
ATOM 3810 C C . ARG A 1 463 ? -31.993 -1.551 31.310 1.00 95.81 463 ARG A C 1
ATOM 3812 O O . ARG A 1 463 ? -31.344 -0.807 30.569 1.00 95.81 463 ARG A O 1
ATOM 3819 N N . ASP A 1 464 ? -31.661 -2.819 31.528 1.00 93.25 464 ASP A N 1
ATOM 3820 C CA . ASP A 1 464 ? -30.497 -3.468 30.918 1.00 93.25 464 ASP A CA 1
ATOM 3821 C C . ASP A 1 464 ? -30.657 -3.569 29.396 1.00 93.25 464 ASP A C 1
ATOM 3823 O O . ASP A 1 464 ? -29.755 -3.175 28.651 1.00 93.25 464 ASP A O 1
ATOM 3827 N N . MET A 1 465 ? -31.838 -3.981 28.916 1.00 95.94 465 MET A N 1
ATOM 3828 C CA . MET A 1 465 ? -32.160 -3.970 27.485 1.00 95.94 465 MET A CA 1
ATOM 3829 C C . MET A 1 465 ? -32.054 -2.565 26.884 1.00 95.94 465 MET A C 1
ATOM 3831 O O . MET A 1 465 ? -31.457 -2.391 25.822 1.00 95.94 465 MET A O 1
ATOM 3835 N N . THR A 1 466 ? -32.579 -1.546 27.569 1.00 95.62 466 THR A N 1
ATOM 3836 C CA . THR A 1 466 ? -32.512 -0.148 27.109 1.00 95.62 466 THR A CA 1
ATOM 3837 C C . THR A 1 466 ? -31.064 0.326 26.983 1.00 95.62 466 THR A C 1
ATOM 3839 O O . THR A 1 466 ? -30.687 0.911 25.966 1.00 95.62 466 THR A O 1
ATOM 3842 N N . THR A 1 467 ? -30.228 0.023 27.977 1.00 93.50 467 THR A N 1
ATOM 3843 C CA . THR A 1 467 ? -28.799 0.375 27.974 1.00 93.50 467 THR A CA 1
ATOM 3844 C C . THR A 1 467 ? -28.057 -0.347 26.847 1.00 93.50 467 THR A C 1
ATOM 3846 O O . THR A 1 467 ? -27.259 0.258 26.130 1.00 93.50 467 THR A O 1
ATOM 3849 N N . GLN A 1 468 ? -28.359 -1.628 26.621 1.00 93.06 468 GLN A N 1
ATOM 3850 C CA . GLN A 1 468 ? -27.766 -2.400 25.531 1.00 93.06 468 GLN A CA 1
ATOM 3851 C C . GLN A 1 468 ? -28.145 -1.838 24.152 1.00 93.06 468 GLN A C 1
ATOM 3853 O O . GLN A 1 468 ? -27.287 -1.750 23.270 1.00 93.06 468 GLN A O 1
ATOM 3858 N N . VAL A 1 469 ? -29.406 -1.433 23.962 1.00 92.56 469 VAL A N 1
ATOM 3859 C CA . VAL A 1 469 ? -29.863 -0.768 22.732 1.00 92.56 469 VAL A CA 1
ATOM 3860 C C . VAL A 1 469 ? -29.123 0.554 22.532 1.00 92.56 469 VAL A C 1
ATOM 3862 O O . VAL A 1 469 ? -28.577 0.769 21.454 1.00 92.56 469 VAL A O 1
ATOM 3865 N N . GLN A 1 470 ? -29.008 1.395 23.565 1.00 93.75 470 GLN A N 1
ATOM 3866 C CA . GLN A 1 470 ? -28.271 2.663 23.484 1.00 93.75 470 GLN A CA 1
ATOM 3867 C C . GLN A 1 470 ? -26.803 2.467 23.083 1.00 93.75 470 GLN A C 1
ATOM 3869 O O . GLN A 1 470 ? -26.315 3.167 22.196 1.00 93.75 470 GLN A O 1
ATOM 3874 N N . LEU A 1 471 ? -26.110 1.486 23.671 1.00 92.12 471 LEU A N 1
ATOM 3875 C CA . LEU A 1 471 ? -24.722 1.171 23.316 1.00 92.12 471 LEU A CA 1
ATOM 3876 C C . LEU A 1 471 ? -24.589 0.678 21.869 1.00 92.12 471 LEU A C 1
ATOM 3878 O O . LEU A 1 471 ? -23.645 1.054 21.172 1.00 92.12 471 LEU A O 1
ATOM 3882 N N . ARG A 1 472 ? -25.533 -0.142 21.388 1.00 88.25 472 ARG A N 1
ATOM 3883 C CA . ARG A 1 472 ? -25.551 -0.589 19.986 1.00 88.25 472 ARG A CA 1
ATOM 3884 C C . ARG A 1 472 ? -25.784 0.576 19.026 1.00 88.25 472 ARG A C 1
ATOM 3886 O O . ARG A 1 472 ? -25.066 0.665 18.033 1.00 88.25 472 ARG A O 1
ATOM 3893 N N . THR A 1 473 ? -26.703 1.485 19.346 1.00 91.88 473 THR A N 1
ATOM 3894 C CA . THR A 1 473 ? -26.949 2.701 18.557 1.00 91.88 473 THR A CA 1
ATOM 3895 C C . THR A 1 473 ? -25.710 3.595 18.514 1.00 91.88 473 THR A C 1
ATOM 3897 O O . THR A 1 473 ? -25.261 3.958 17.434 1.00 91.88 473 THR A O 1
ATOM 3900 N N . GLN A 1 474 ? -25.074 3.864 19.661 1.00 93.75 474 GLN A N 1
ATOM 3901 C CA . GLN A 1 474 ? -23.835 4.654 19.711 1.00 93.75 474 GLN A CA 1
ATOM 3902 C C . GLN A 1 474 ? -22.697 4.013 18.907 1.00 93.75 474 GLN A C 1
ATOM 3904 O O . GLN A 1 474 ? -21.938 4.713 18.235 1.00 93.75 474 GLN A O 1
ATOM 3909 N N . ARG A 1 475 ? -22.575 2.680 18.945 1.00 90.44 475 ARG A N 1
ATOM 3910 C CA . ARG A 1 475 ? -21.588 1.948 18.144 1.00 90.44 475 ARG A CA 1
ATOM 3911 C C . ARG A 1 475 ? -21.867 2.080 16.646 1.00 90.44 475 ARG A C 1
ATOM 3913 O O . ARG A 1 475 ? -20.922 2.296 15.893 1.00 90.44 475 ARG A O 1
ATOM 3920 N N . ALA A 1 476 ? -23.126 1.973 16.223 1.00 83.06 476 ALA A N 1
ATOM 3921 C CA . ALA A 1 476 ? -23.518 2.175 14.829 1.00 83.06 476 ALA A CA 1
ATOM 3922 C C . ALA A 1 476 ? -23.214 3.610 14.363 1.00 83.06 476 ALA A C 1
ATOM 3924 O O . ALA A 1 476 ? -22.570 3.790 13.331 1.00 83.06 476 ALA A O 1
ATOM 3925 N N . ASP A 1 477 ? -23.555 4.619 15.169 1.00 90.38 477 ASP A N 1
ATOM 3926 C CA . ASP A 1 477 ? -23.265 6.028 14.871 1.00 90.38 477 ASP A CA 1
ATOM 3927 C C . ASP A 1 477 ? -21.761 6.299 14.735 1.00 90.38 477 ASP A C 1
ATOM 3929 O O . ASP A 1 477 ? -21.326 7.021 13.835 1.00 90.38 477 ASP A O 1
ATOM 3933 N N . LEU A 1 478 ? -20.941 5.717 15.619 1.00 92.31 478 LEU A N 1
ATOM 3934 C CA . LEU A 1 478 ? -19.483 5.828 15.542 1.00 92.31 478 LEU A CA 1
ATOM 3935 C C . LEU A 1 478 ? -18.925 5.181 14.273 1.00 92.31 478 LEU A C 1
ATOM 3937 O O . LEU A 1 478 ? -18.023 5.751 13.660 1.00 92.31 478 LEU A O 1
ATOM 3941 N N . ILE A 1 479 ? -19.459 4.026 13.864 1.00 87.25 479 ILE A N 1
ATOM 3942 C CA . ILE A 1 479 ? -19.070 3.370 12.610 1.00 87.25 479 ILE A CA 1
ATOM 3943 C C . ILE A 1 479 ? -19.391 4.287 11.428 1.00 87.25 479 ILE A C 1
ATOM 3945 O O . ILE A 1 479 ? -18.484 4.578 10.654 1.00 87.25 479 ILE A O 1
ATOM 3949 N N . VAL A 1 480 ? -20.619 4.812 11.344 1.00 89.81 480 VAL A N 1
ATOM 3950 C CA . VAL A 1 480 ? -21.056 5.704 10.254 1.00 89.81 480 VAL A CA 1
ATOM 3951 C C . VAL A 1 480 ? -20.198 6.972 10.179 1.00 89.81 480 VAL A C 1
ATOM 3953 O O . VAL A 1 480 ? -19.752 7.357 9.096 1.00 89.81 480 VAL A O 1
ATOM 3956 N N . ARG A 1 481 ? -19.903 7.615 11.319 1.00 88.00 481 ARG A N 1
ATOM 3957 C CA . ARG A 1 481 ? -19.030 8.804 11.354 1.00 88.00 481 ARG A CA 1
ATOM 3958 C C . ARG A 1 481 ? -17.600 8.488 10.922 1.00 88.00 481 ARG A C 1
ATOM 3960 O O . ARG A 1 481 ? -17.013 9.261 10.173 1.00 88.00 481 ARG A O 1
ATOM 3967 N N . ASN A 1 482 ? -17.046 7.364 11.374 1.00 89.06 482 ASN A N 1
ATOM 3968 C CA . ASN A 1 482 ? -15.690 6.951 11.014 1.00 89.06 482 ASN A CA 1
ATOM 3969 C C . ASN A 1 482 ? -15.589 6.610 9.518 1.00 89.06 482 ASN A C 1
ATOM 3971 O O . ASN A 1 482 ? -14.645 7.026 8.852 1.00 89.06 482 ASN A O 1
ATOM 3975 N N . THR A 1 483 ? -16.582 5.914 8.955 1.00 88.06 483 THR A N 1
ATOM 3976 C CA . THR A 1 483 ? -16.616 5.626 7.514 1.00 88.06 483 THR A CA 1
ATOM 3977 C C . THR A 1 483 ? -16.753 6.896 6.681 1.00 88.06 483 THR A C 1
ATOM 3979 O O . THR A 1 483 ? -16.041 7.036 5.690 1.00 88.06 483 THR A O 1
ATOM 3982 N N . ALA A 1 484 ? -17.590 7.850 7.104 1.00 89.81 484 ALA A N 1
ATOM 3983 C CA . ALA A 1 484 ? -17.734 9.135 6.420 1.00 89.81 484 ALA A CA 1
ATOM 3984 C C . ALA A 1 484 ? -16.432 9.956 6.454 1.00 89.81 484 ALA A C 1
ATOM 3986 O O . ALA A 1 484 ? -16.023 10.497 5.430 1.00 89.81 484 ALA A O 1
ATOM 3987 N N . ALA A 1 485 ? -15.743 9.998 7.6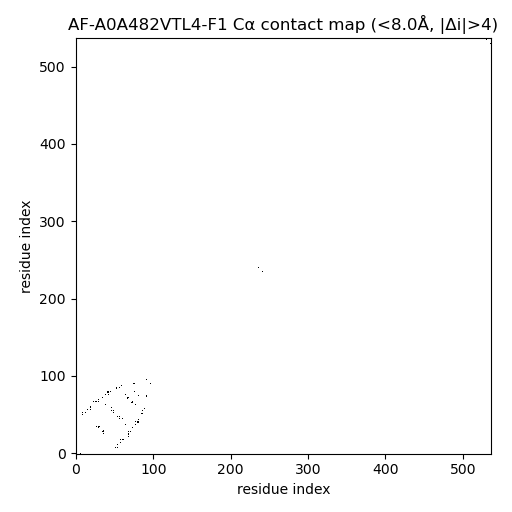01 1.00 88.56 485 ALA A N 1
ATOM 3988 C CA . ALA A 1 485 ? -14.455 10.680 7.731 1.00 88.56 485 ALA A CA 1
ATOM 3989 C C . ALA A 1 485 ? -13.384 10.071 6.809 1.00 88.56 485 ALA A C 1
ATOM 3991 O O . ALA A 1 485 ? -12.749 10.795 6.046 1.00 88.56 485 ALA A O 1
ATOM 3992 N N . LYS A 1 486 ? -13.250 8.737 6.795 1.00 89.06 486 LYS A N 1
ATOM 3993 C CA . LYS A 1 486 ? -12.316 8.035 5.895 1.00 89.06 486 LYS A CA 1
ATOM 3994 C C . LYS A 1 486 ? -12.636 8.261 4.418 1.00 89.06 486 LYS A C 1
ATOM 3996 O O . LYS A 1 486 ? -11.729 8.376 3.598 1.00 89.06 486 LYS A O 1
ATOM 4001 N N . GLN A 1 487 ? -13.918 8.313 4.061 1.00 87.06 487 GLN A N 1
ATOM 4002 C CA . GLN A 1 487 ? -14.340 8.590 2.690 1.00 87.06 487 GLN A CA 1
ATOM 4003 C C . GLN A 1 487 ? -13.961 10.013 2.260 1.00 87.06 487 GLN A C 1
ATOM 4005 O O . GLN A 1 487 ? -13.510 10.210 1.132 1.00 87.06 487 GLN A O 1
ATOM 4010 N N . GLU A 1 488 ? -14.090 10.988 3.158 1.00 93.88 488 GLU A N 1
ATOM 4011 C CA . GLU A 1 488 ? -13.682 12.368 2.898 1.00 93.88 488 GLU A CA 1
ATOM 4012 C C . GLU A 1 488 ? -12.153 12.506 2.797 1.00 93.88 488 GLU A C 1
ATOM 4014 O O . GLU A 1 488 ? -11.653 13.176 1.895 1.00 93.88 488 GLU A O 1
ATOM 4019 N N . GLU A 1 489 ? -11.388 11.811 3.643 1.00 90.31 489 GLU A N 1
ATOM 4020 C CA . GLU A 1 489 ? -9.922 11.735 3.535 1.00 90.31 489 GLU A CA 1
ATOM 4021 C C . GLU A 1 489 ? -9.476 11.158 2.182 1.00 90.31 489 GLU A C 1
ATOM 4023 O O . GLU A 1 489 ? -8.634 11.749 1.502 1.00 90.31 489 GLU A O 1
ATOM 4028 N N . LEU A 1 490 ? -10.088 10.052 1.743 1.00 87.81 490 LEU A N 1
ATOM 4029 C CA . LEU A 1 490 ? -9.821 9.450 0.432 1.00 87.81 490 LEU A CA 1
ATOM 4030 C C . LEU A 1 490 ? -10.155 10.405 -0.717 1.00 87.81 490 LEU A C 1
ATOM 4032 O O . LEU A 1 490 ? -9.379 10.526 -1.665 1.00 87.81 490 LEU A O 1
ATOM 4036 N N . LYS A 1 491 ? -11.284 11.112 -0.630 1.00 92.56 491 LYS A N 1
ATOM 4037 C CA . LYS A 1 491 ? -11.692 12.106 -1.628 1.00 92.56 491 LYS A CA 1
ATOM 4038 C C . LYS A 1 491 ? -10.698 13.267 -1.703 1.00 92.56 491 LYS A C 1
ATOM 4040 O O . LYS A 1 491 ? -10.337 13.695 -2.797 1.00 92.56 491 LYS A O 1
ATOM 4045 N N . ASN A 1 492 ? -10.203 13.739 -0.562 1.00 93.38 492 ASN A N 1
ATOM 4046 C CA . ASN A 1 492 ? -9.192 14.795 -0.505 1.00 93.38 492 ASN A CA 1
ATOM 4047 C C . ASN A 1 492 ? -7.843 14.339 -1.077 1.00 93.38 492 ASN A C 1
ATOM 4049 O O . ASN A 1 492 ? -7.215 15.085 -1.835 1.00 93.38 492 ASN A O 1
ATOM 4053 N N . ALA A 1 493 ? -7.422 13.105 -0.789 1.00 90.56 493 ALA A N 1
ATOM 4054 C CA . ALA A 1 493 ? -6.224 12.516 -1.381 1.00 90.56 493 ALA A CA 1
ATOM 4055 C C . ALA A 1 493 ? -6.348 12.375 -2.910 1.00 90.56 493 ALA A C 1
ATOM 4057 O O . ALA A 1 493 ? -5.423 12.746 -3.637 1.00 90.56 493 ALA A O 1
ATOM 4058 N N . LEU A 1 494 ? -7.505 11.914 -3.401 1.00 92.69 494 LEU A N 1
ATOM 4059 C CA . LEU A 1 494 ? -7.805 11.802 -4.830 1.00 92.69 494 LEU A CA 1
ATOM 4060 C C . LEU A 1 494 ? -7.743 13.173 -5.520 1.00 92.69 494 LEU A C 1
ATOM 4062 O O . LEU A 1 494 ? -6.993 13.339 -6.478 1.00 92.69 494 LEU A O 1
ATOM 4066 N N . ASN A 1 495 ? -8.439 14.176 -4.977 1.00 92.69 495 ASN A N 1
ATOM 4067 C CA . ASN A 1 495 ? -8.443 15.541 -5.513 1.00 92.69 495 ASN A CA 1
ATOM 4068 C C . ASN A 1 495 ? -7.029 16.151 -5.552 1.00 92.69 495 ASN A C 1
ATOM 4070 O O . ASN A 1 495 ? -6.661 16.845 -6.501 1.00 92.69 495 ASN A O 1
ATOM 4074 N N . SER A 1 496 ? -6.211 15.885 -4.528 1.00 94.12 496 SER A N 1
ATOM 4075 C CA . SER A 1 496 ? -4.812 16.325 -4.479 1.00 94.12 496 SER A CA 1
ATOM 4076 C C . SER A 1 496 ? -3.975 15.679 -5.588 1.00 94.12 496 SER A C 1
ATOM 4078 O O . SER A 1 496 ? -3.206 16.362 -6.272 1.00 94.12 496 SER A O 1
ATOM 4080 N N . LEU A 1 497 ? -4.151 14.373 -5.816 1.00 90.56 497 LEU A N 1
ATOM 4081 C CA . LEU A 1 497 ? -3.453 13.636 -6.868 1.00 90.56 497 LEU A CA 1
ATOM 4082 C C . LEU A 1 497 ? -3.881 14.095 -8.269 1.00 90.56 497 LEU A C 1
ATOM 4084 O O . LEU A 1 497 ? -3.024 14.345 -9.117 1.00 90.56 497 LEU A O 1
ATOM 4088 N N . GLU A 1 498 ? -5.182 14.282 -8.493 1.00 93.88 498 GLU A N 1
ATOM 4089 C CA . GLU A 1 498 ? -5.728 14.842 -9.734 1.00 93.88 498 GLU A CA 1
ATOM 4090 C C . GLU A 1 498 ? -5.170 16.244 -10.007 1.00 93.88 498 GLU A C 1
ATOM 4092 O O . GLU A 1 498 ? -4.739 16.541 -11.124 1.00 93.88 498 GLU A O 1
ATOM 4097 N N . GLY A 1 499 ? -5.080 17.089 -8.975 1.00 92.62 499 GLY A N 1
ATOM 4098 C CA . GLY A 1 499 ? -4.460 18.409 -9.069 1.00 92.62 499 GLY A CA 1
ATOM 4099 C C . GLY A 1 499 ? -2.980 18.353 -9.467 1.00 92.62 499 GLY A C 1
ATOM 4100 O O . GLY A 1 499 ? -2.540 19.133 -10.315 1.00 92.62 499 GLY A O 1
ATOM 4101 N N . LYS A 1 500 ? -2.204 17.416 -8.902 1.00 94.75 500 LYS A N 1
ATOM 4102 C CA . LYS A 1 500 ? -0.795 17.193 -9.283 1.00 94.75 500 LYS A CA 1
ATOM 4103 C C . LYS A 1 500 ? -0.670 16.703 -10.728 1.00 94.75 500 LYS A C 1
ATOM 4105 O O . LYS A 1 500 ? 0.168 17.215 -11.468 1.00 94.75 500 LYS A O 1
ATOM 4110 N N . TYR A 1 501 ? -1.515 15.760 -11.142 1.00 95.19 501 TYR A N 1
ATOM 4111 C CA . TYR A 1 501 ? -1.518 15.234 -12.507 1.00 95.19 501 TYR A CA 1
ATOM 4112 C C . TYR A 1 501 ? -1.870 16.318 -13.532 1.00 95.19 501 TYR A C 1
ATOM 4114 O O . TYR A 1 501 ? -1.174 16.472 -14.535 1.00 95.19 501 TYR A O 1
ATOM 4122 N N . LYS A 1 502 ? -2.879 17.148 -13.240 1.00 96.88 502 LYS A N 1
ATOM 4123 C CA . LYS A 1 502 ? -3.254 18.288 -14.085 1.00 96.88 502 LYS A CA 1
ATOM 4124 C C . LYS A 1 502 ? -2.093 19.272 -14.270 1.00 96.88 502 LYS A C 1
ATOM 4126 O O . LYS A 1 502 ? -1.768 19.607 -15.405 1.00 96.88 502 LYS A O 1
ATOM 4131 N N . LYS A 1 503 ? -1.404 19.655 -13.187 1.00 95.94 503 LYS A N 1
ATOM 4132 C CA . LYS A 1 503 ? -0.216 20.533 -13.253 1.00 95.94 503 LYS A CA 1
ATOM 4133 C C . LYS A 1 503 ? 0.924 19.928 -14.078 1.00 95.94 503 LYS A C 1
ATOM 4135 O O . LYS A 1 503 ? 1.603 20.642 -14.816 1.00 95.94 503 LYS A O 1
ATOM 4140 N N . MET A 1 504 ? 1.140 18.617 -13.970 1.00 96.62 504 MET A N 1
ATOM 4141 C CA . MET A 1 504 ? 2.161 17.908 -14.746 1.00 96.62 504 MET A CA 1
ATOM 4142 C C . MET A 1 504 ? 1.834 17.929 -16.243 1.00 96.62 504 MET A C 1
ATOM 4144 O O . MET A 1 504 ? 2.706 18.227 -17.055 1.00 96.62 504 MET A O 1
ATOM 4148 N N . MET A 1 505 ? 0.573 17.680 -16.601 1.00 96.12 505 MET A N 1
ATOM 4149 C CA . MET A 1 505 ? 0.097 17.759 -17.983 1.00 96.12 505 MET A CA 1
ATOM 4150 C C . MET A 1 505 ? 0.203 19.177 -18.552 1.00 96.12 505 MET A C 1
ATOM 4152 O O . MET A 1 505 ? 0.670 19.341 -19.676 1.00 96.12 505 MET A O 1
ATOM 4156 N N . GLU A 1 506 ? -0.152 20.201 -17.771 1.00 96.81 506 GLU A N 1
ATOM 4157 C CA . GLU A 1 506 ? 0.031 21.612 -18.146 1.00 96.81 506 GLU A CA 1
ATOM 4158 C C . GLU A 1 506 ? 1.514 21.938 -18.393 1.00 96.81 506 GLU A C 1
ATOM 4160 O O . GLU A 1 506 ? 1.853 22.568 -19.393 1.00 96.81 506 GLU A O 1
ATOM 4165 N N . THR A 1 507 ? 2.414 21.442 -17.536 1.00 96.00 507 THR A N 1
ATOM 4166 C CA . THR A 1 507 ? 3.871 21.614 -17.695 1.00 96.00 507 THR A CA 1
ATOM 4167 C C . THR A 1 507 ? 4.395 20.930 -18.958 1.00 96.00 507 THR A C 1
ATOM 4169 O O . THR A 1 507 ? 5.163 21.523 -19.713 1.00 96.00 507 THR A O 1
ATOM 4172 N N . LEU A 1 508 ? 3.965 19.692 -19.221 1.00 95.06 508 LEU A N 1
ATOM 4173 C CA . LEU A 1 508 ? 4.341 18.951 -20.427 1.00 95.06 508 LEU A CA 1
ATOM 4174 C C . LEU A 1 508 ? 3.841 19.647 -21.697 1.00 95.06 508 LEU A C 1
ATOM 4176 O O . LEU A 1 508 ? 4.581 19.756 -22.676 1.00 95.06 508 LEU A O 1
ATOM 4180 N N . GLN A 1 509 ? 2.606 20.151 -21.677 1.00 97.25 509 GLN A N 1
ATOM 4181 C CA . GLN A 1 509 ? 2.032 20.899 -22.790 1.00 97.25 509 GLN A CA 1
ATOM 4182 C C . GLN A 1 509 ? 2.796 22.206 -23.041 1.00 97.25 509 GLN A C 1
ATOM 4184 O O . GLN A 1 509 ? 3.076 22.534 -24.195 1.00 97.25 509 GLN A O 1
ATOM 4189 N N . LEU A 1 510 ? 3.170 22.928 -21.980 1.00 97.69 510 LEU A N 1
ATOM 4190 C CA . LEU A 1 510 ? 3.982 24.139 -22.082 1.00 97.69 510 LEU A CA 1
ATOM 4191 C C . LEU A 1 510 ? 5.353 23.840 -22.703 1.00 97.69 510 LEU A C 1
ATOM 4193 O O . LEU A 1 510 ? 5.735 24.493 -23.671 1.00 97.69 510 LEU A O 1
ATOM 4197 N N . HIS A 1 511 ? 6.044 22.802 -22.225 1.00 95.25 511 HIS A N 1
ATOM 4198 C CA . HIS A 1 511 ? 7.342 22.388 -22.764 1.00 95.25 511 HIS A CA 1
ATOM 4199 C C . HIS A 1 511 ? 7.255 21.986 -24.247 1.00 95.25 511 HIS A C 1
ATOM 4201 O O . HIS A 1 511 ? 8.124 22.333 -25.044 1.00 95.25 511 HIS A O 1
ATOM 4207 N N . ALA A 1 512 ? 6.184 21.296 -24.653 1.00 96.25 512 ALA A N 1
ATOM 4208 C CA . ALA A 1 512 ? 5.953 20.953 -26.057 1.00 96.25 512 ALA A CA 1
ATOM 4209 C C . ALA A 1 512 ? 5.746 22.198 -26.942 1.00 96.25 512 ALA A C 1
ATOM 4211 O O . ALA A 1 512 ? 6.256 22.252 -28.063 1.00 96.25 512 ALA A O 1
ATOM 4212 N N . LEU A 1 513 ? 5.032 23.216 -26.445 1.00 97.75 513 LEU A N 1
ATOM 4213 C CA . LEU A 1 513 ? 4.862 24.493 -27.148 1.00 97.75 513 LEU A CA 1
ATOM 4214 C C . LEU A 1 513 ? 6.177 25.278 -27.247 1.00 97.75 513 LEU A C 1
ATOM 4216 O O . LEU A 1 513 ? 6.460 25.866 -28.291 1.00 97.75 513 LEU A O 1
ATOM 4220 N N . GLU A 1 514 ? 6.991 25.277 -26.192 1.00 97.56 514 GLU A N 1
ATOM 4221 C CA . GLU A 1 514 ? 8.313 25.911 -26.190 1.00 97.56 514 GLU A CA 1
ATOM 4222 C C . GLU A 1 514 ? 9.278 25.235 -27.169 1.00 97.56 514 GLU A C 1
ATOM 4224 O O . GLU A 1 514 ? 9.937 25.931 -27.943 1.00 97.56 514 GLU A O 1
ATOM 4229 N N . ALA A 1 515 ? 9.302 23.898 -27.202 1.00 95.62 515 ALA A N 1
ATOM 4230 C CA . ALA A 1 515 ? 10.080 23.129 -28.171 1.00 95.62 515 ALA A CA 1
ATOM 4231 C C . ALA A 1 515 ? 9.657 23.455 -29.611 1.00 95.62 515 ALA A C 1
ATOM 4233 O O . ALA A 1 515 ? 10.497 23.795 -30.440 1.00 95.62 515 ALA A O 1
ATOM 4234 N N . LYS A 1 516 ? 8.346 23.488 -29.889 1.00 97.81 516 LYS A N 1
ATOM 4235 C CA . LYS A 1 516 ? 7.830 23.881 -31.207 1.00 97.81 516 LYS A CA 1
ATOM 4236 C C . LYS A 1 516 ? 8.257 25.302 -31.594 1.00 97.81 516 LYS A C 1
ATOM 4238 O O . LYS A 1 516 ? 8.668 25.535 -32.725 1.00 97.81 516 LYS A O 1
ATOM 4243 N N . LYS A 1 517 ? 8.198 26.253 -30.656 1.00 98.00 517 LYS A N 1
ATOM 4244 C CA . LYS A 1 517 ? 8.647 27.637 -30.881 1.00 98.00 517 LYS A CA 1
ATOM 4245 C C . LYS A 1 517 ? 10.152 27.715 -31.153 1.00 98.00 517 LYS A C 1
ATOM 4247 O O . LYS A 1 517 ? 10.588 28.564 -31.927 1.00 98.00 517 LYS A O 1
ATOM 4252 N N . HIS A 1 518 ? 10.951 26.871 -30.502 1.00 97.38 518 HIS A N 1
ATOM 4253 C CA . HIS A 1 518 ? 12.383 26.757 -30.766 1.00 97.38 518 HIS A CA 1
ATOM 4254 C C . HIS A 1 518 ? 12.645 26.210 -32.177 1.00 97.38 518 HIS A C 1
ATOM 4256 O O . HIS A 1 518 ? 13.417 26.805 -32.926 1.00 97.38 518 HIS A O 1
ATOM 4262 N N . ASP A 1 519 ? 11.946 25.147 -32.572 1.00 96.88 519 ASP A N 1
ATOM 4263 C CA . ASP A 1 519 ? 12.058 24.564 -33.911 1.00 96.88 519 ASP A CA 1
ATOM 4264 C C . ASP A 1 519 ? 11.624 25.553 -35.003 1.00 96.88 519 ASP A C 1
ATOM 4266 O O . ASP A 1 519 ? 12.295 25.685 -36.023 1.00 96.88 519 ASP A O 1
ATOM 4270 N N . GLU A 1 520 ? 10.552 26.319 -34.778 1.00 97.81 520 GLU A N 1
ATOM 4271 C CA . GLU A 1 520 ? 10.111 27.383 -35.690 1.00 97.81 520 GLU A CA 1
ATOM 4272 C C . GLU A 1 520 ? 11.181 28.471 -35.879 1.00 97.81 520 GLU A C 1
ATOM 4274 O O . GLU A 1 520 ? 11.402 28.921 -37.007 1.00 97.81 520 GLU A O 1
ATOM 4279 N N . LYS A 1 521 ? 11.887 28.865 -34.807 1.00 97.94 521 LYS A N 1
ATOM 4280 C CA . LYS A 1 521 ? 13.022 29.800 -34.897 1.00 97.94 521 LYS A CA 1
ATOM 4281 C C . LYS A 1 521 ? 14.176 29.207 -35.697 1.00 97.94 521 LYS A C 1
ATOM 4283 O O . LYS A 1 521 ? 14.678 29.874 -36.595 1.00 97.94 521 LYS A O 1
ATOM 4288 N N . LEU A 1 522 ? 14.548 27.958 -35.418 1.00 97.81 522 LEU A N 1
ATOM 4289 C CA . LEU A 1 522 ? 15.621 27.270 -36.134 1.00 97.81 522 LEU A CA 1
ATOM 4290 C C . LEU A 1 522 ? 15.299 27.144 -37.630 1.00 97.81 522 LEU A C 1
ATOM 4292 O O . LEU A 1 522 ? 16.143 27.428 -38.474 1.00 97.81 522 LEU A O 1
ATOM 4296 N N . ILE A 1 523 ? 14.060 26.783 -37.976 1.00 97.25 523 ILE A N 1
ATOM 4297 C CA . ILE A 1 523 ? 13.591 26.750 -39.367 1.00 97.25 523 ILE A CA 1
ATOM 4298 C C . ILE A 1 523 ? 13.709 28.138 -40.009 1.00 97.25 523 ILE A C 1
ATOM 4300 O O . ILE A 1 523 ? 14.125 28.241 -41.162 1.00 97.25 523 ILE A O 1
ATOM 4304 N N . HIS A 1 524 ? 13.355 29.207 -39.290 1.00 97.88 524 HIS A N 1
ATOM 4305 C CA . HIS A 1 524 ? 13.469 30.575 -39.795 1.00 97.88 524 HIS A CA 1
ATOM 4306 C C . HIS A 1 524 ? 14.931 30.988 -40.038 1.00 97.88 524 HIS A C 1
ATOM 4308 O O . HIS A 1 524 ? 15.238 31.552 -41.086 1.00 97.88 524 HIS A O 1
ATOM 4314 N N . GLU A 1 525 ? 15.839 30.648 -39.122 1.00 97.44 525 GLU A N 1
ATOM 4315 C CA . GLU A 1 525 ? 17.283 30.877 -39.265 1.00 97.44 525 GLU A CA 1
ATOM 4316 C C . GLU A 1 525 ? 17.872 30.105 -40.454 1.00 97.44 525 GLU A C 1
ATOM 4318 O O . GLU A 1 525 ? 18.619 30.670 -41.254 1.00 97.44 525 GLU A O 1
ATOM 4323 N N . LEU A 1 526 ? 17.493 28.834 -40.620 1.00 96.19 526 LEU A N 1
ATOM 4324 C CA . LEU A 1 526 ? 17.920 28.010 -41.753 1.00 96.19 526 LEU A CA 1
ATOM 4325 C C . LEU A 1 526 ? 17.412 28.564 -43.089 1.00 96.19 526 LEU A C 1
ATOM 4327 O O . LEU A 1 526 ? 18.170 28.602 -44.056 1.00 96.19 526 LEU A O 1
ATOM 4331 N N . ARG A 1 527 ? 16.160 29.038 -43.145 1.00 95.62 527 ARG A N 1
ATOM 4332 C CA . ARG A 1 527 ? 15.614 29.722 -44.331 1.00 95.62 527 ARG A CA 1
ATOM 4333 C C . ARG A 1 527 ? 16.400 30.990 -44.656 1.00 95.62 527 ARG A C 1
ATOM 4335 O O . ARG A 1 527 ? 16.825 31.156 -45.792 1.00 95.62 527 ARG A O 1
ATOM 4342 N N . ALA A 1 528 ? 16.690 31.823 -43.656 1.00 95.88 528 ALA A N 1
ATOM 4343 C CA . ALA A 1 528 ? 17.490 33.031 -43.848 1.00 95.88 528 ALA A CA 1
ATOM 4344 C C . ALA A 1 528 ? 18.915 32.728 -44.357 1.00 95.88 528 ALA A C 1
ATOM 4346 O O . ALA A 1 528 ? 19.467 33.488 -45.155 1.00 95.88 528 ALA A O 1
ATOM 4347 N N . LEU A 1 529 ? 19.521 31.615 -43.923 1.00 95.88 529 LEU A N 1
ATOM 4348 C CA . LEU A 1 529 ? 20.812 31.155 -44.443 1.00 95.88 529 LEU A CA 1
ATOM 4349 C C . LEU A 1 529 ? 20.721 30.687 -45.901 1.00 95.88 529 LEU A C 1
ATOM 4351 O O . LEU A 1 529 ? 21.595 31.039 -46.692 1.00 95.88 529 LEU A O 1
ATOM 4355 N N . LEU A 1 530 ? 19.683 29.930 -46.268 1.00 94.88 530 LEU A N 1
ATOM 4356 C CA . LEU A 1 530 ? 19.456 29.503 -47.655 1.00 94.88 530 LEU A CA 1
ATOM 4357 C C . LEU A 1 530 ? 19.304 30.707 -48.594 1.00 94.88 530 LEU A C 1
ATOM 4359 O O . LEU A 1 530 ? 19.999 30.773 -49.612 1.00 94.88 530 LEU A O 1
ATOM 4363 N N . ASP A 1 531 ? 18.490 31.689 -48.196 1.00 95.25 531 ASP A N 1
ATOM 4364 C CA . ASP A 1 531 ? 18.297 32.940 -48.936 1.00 95.25 531 ASP A CA 1
ATOM 4365 C C . ASP A 1 531 ? 19.624 33.696 -49.105 1.00 95.25 531 ASP A C 1
ATOM 4367 O O . ASP A 1 531 ? 19.973 34.130 -50.202 1.00 95.25 531 ASP A O 1
ATOM 4371 N N . LYS A 1 532 ? 20.426 33.793 -48.034 1.00 96.44 532 LYS A N 1
ATOM 4372 C CA . LYS A 1 532 ? 21.742 34.454 -48.062 1.00 96.44 532 LYS A CA 1
ATOM 4373 C C . LYS A 1 532 ? 22.722 33.800 -49.042 1.00 96.44 532 LYS A C 1
ATOM 4375 O O . LYS A 1 532 ? 23.600 34.483 -49.569 1.00 96.44 532 LYS A O 1
ATOM 4380 N N . HIS A 1 533 ? 22.598 32.496 -49.273 1.00 95.94 533 HIS A N 1
ATOM 4381 C CA . HIS A 1 533 ? 23.460 31.745 -50.183 1.00 95.94 533 HIS A CA 1
ATOM 4382 C C . HIS A 1 533 ? 22.916 31.648 -51.619 1.00 95.94 533 HIS A C 1
ATOM 4384 O O . HIS A 1 533 ? 23.544 30.980 -52.439 1.00 95.94 533 HIS A O 1
ATOM 4390 N N . ASN A 1 534 ? 21.804 32.323 -51.951 1.00 93.12 534 ASN A N 1
ATOM 4391 C CA . ASN A 1 534 ? 21.128 32.224 -53.254 1.00 93.12 534 ASN A CA 1
ATOM 4392 C C . ASN A 1 534 ? 20.853 30.770 -53.676 1.00 93.12 534 ASN A C 1
ATOM 4394 O O . ASN A 1 534 ? 20.862 30.441 -54.865 1.00 93.12 534 ASN A O 1
ATOM 4398 N N . ILE A 1 535 ? 20.618 29.883 -52.707 1.00 89.44 535 ILE A N 1
ATOM 4399 C CA . ILE A 1 535 ? 20.187 28.519 -52.997 1.00 89.44 535 ILE A CA 1
ATOM 4400 C C . ILE A 1 535 ? 18.694 28.623 -53.290 1.00 89.44 535 ILE A C 1
ATOM 4402 O O . ILE A 1 535 ? 17.867 28.569 -52.384 1.00 89.44 535 ILE A O 1
ATOM 4406 N N . VAL A 1 536 ? 18.375 28.894 -54.559 1.00 67.19 536 VAL A N 1
ATOM 4407 C CA . VAL A 1 536 ? 16.996 28.995 -55.043 1.00 67.19 536 VAL A CA 1
ATOM 4408 C C . VAL A 1 536 ? 16.301 27.670 -54.747 1.00 67.19 536 VAL A C 1
ATOM 4410 O O . VAL A 1 536 ? 16.811 26.612 -55.120 1.00 67.19 536 VAL A O 1
ATOM 4413 N N . HIS A 1 537 ? 15.191 27.771 -54.017 1.00 57.22 537 HIS A N 1
ATOM 4414 C CA . HIS A 1 537 ? 14.382 26.655 -53.537 1.00 57.22 537 HIS A CA 1
ATOM 4415 C C . HIS A 1 537 ? 13.953 25.669 -54.623 1.00 57.22 537 HIS A C 1
ATOM 4417 O O . HIS A 1 537 ? 13.566 26.127 -55.725 1.00 57.22 537 HIS A O 1
#

Sequence (537 aa):
MSAASEEVQKDLDAEFRQILYIIKPYIAHINDHFHLEKYRVWLERLSESSTAEKFERNKYLVELANQIHDNALKPPFTFGPPRGPLPKLRTFQKEELEEWPYISPRRPQHADPSKRQEAKDASPQKKKHSKTKTISRPFQKLGKVDDSRINSDTSSWCDLTESGTSVNLGCGDTDLDEDGKKLSSQHKKEGLKLQEHFMKKYEEESNANSKDSESCSIDSRQFMDTTEEINSSRKPTEEEVEALKLRMKDLLEVKNALRDTHCLTEDRKKTIDNLQIKLKNAEKQNAELKSQLDAQKKKITEMEKLKNKEIYEFKEKFTHLRQKEIEFLKQYHKDEIQEVEKSHSSRISVIQSEIKEKIEAVKKEYEEKIKKLDESSAELLKEKDEEICRQVPLQLHLQNKNNPVVRLRSEIKAKEGEPPDEQNSEQIISLKKCISKLDRVLHKNEKDYVKKIEKLKQELEVRDMTTQVQLRTQRADLIVRNTAAKQEELKNALNSLEGKYKKMMETLQLHALEAKKHDEKLIHELRALLDKHNIVH

InterPro domains:
  IPR027831 Domain of unknown function DUF4485 [PF14846] (12-91)

Mean predicted aligned error: 21.25 Å